Protein AF-B3DY04-F1 (afdb_monomer_lite)

Radius of gyration: 30.01 Å; chains: 1; bounding box: 76×98×90 Å

Secondary structure (DSSP, 8-state):
--GGGHHHHHTGGGTTTSSSSSSSS-----------------------PPPP-PPPHHHHHHHHHHHHHHHHHHT--HHHHHHHHHHHHHHHH--S-HHHHHHTTGGGGSTT--HHHHHHHHHHHHHS--HHHHHHHHTS-HHHHHHTTSTT--HHHHHHHHHHH---SHHHHHHHHHTT-STTSTT--HHHHHHHHHHHHHHHHHTT-EEHHHHHHHHHHHHHHHTT-TT-SEEEE-HHHHTT-SEESEEEEEEE-S-HHHHHHHHTT-TTEEEEEEE-SSEEEEEEGGG-EEEEEEE-GGGHHHHHHHHH--HHHHHHHHHHHHHTTEEEETTEEEEEPPPPPPPPPTTS-TT----PPP-EEE---SSHHHHHHHTT-----GGG-SSSSHHHHHHTT----B--GGG--EEEEE--TTTT-SS-HHHHHHHHHHTT-SEEEE-PBBTT-GGGTPBPHHHHHHHHHHHHHHHTT-SS-EEEEEEEEEB-GGG-BSS-HHHHTTSSEEEEE--S---SSHHHHHHHHHHHHHSTT--EE-STT--BTTTB---S--HHHHHHHHHHHTPEEEEE--TTT-BS-HHHHHHHHHTTPPEEEE--BSSTTGGGGHHHHHHHHHHTT-BGGGBGGGS-HHHHHHHHHHHTTSTTSS--

Foldseek 3Di:
DFQVCLCVQQPVVPPPPDPPDPDPPPPDDDDDDDDDDDDDDDDDDDDDDDDDDADALLNLLVLLQLVLQLCLLVVHDNVSSVLSNQLSLQSVLDPDGLVVCLVVVVQCVRPSQHPVNSVQSSCCRRPVDRVVSVVSPVVAQPQLVLLCQQFLCGSNNSNCCCVVVVDRHLVSLLVCLVVVVQCPDDVHHVVSSVSRNVSSVLCVVCLQKDFLVVCSVVQVLLVVQLVVPPQWPDKDWAAPSQLLDRMDRAIEMETEGPFQLSSQVSSCVRPQFPAWPAGDRFKTWTQGPSRHIYIYGYDHQQLRALLRDVRNADPLLVVVLQVLQVVVCWGGDSRAIWRWDQFDFDPDDVPDDPPDGDGDHIDTDGDGDNHPQSSQVVSQFGDDRSNQRPPPCRRVCRNVVNQDAADAPVLFQEAAQAEAPQWQFSHHPVLLQVLCVVVNHQEYHYAHEADVPVVRNHDDLVSLVVVVVVQVVVQVVDDRHHYFREHAWEQDFQLDTRDDPVSLLVGLAYEYEHQDDFDLDQVRLASSLLSVLVNLSHQAHPLSQNAFVSHGGGGRYDVVSNLLSCLVSVHAYECALASGRSPPALCCLLVSVVSVHAYHQHQNHSYSSSRSSSNSNSSSSVSSSHHLVRYLSSDRPVVNSVVSVVSVPVVPPPPD

pLDDT: mean 84.42, std 19.86, range [23.52, 98.81]

Organism: Methylacidiphilum infernorum (isolate V4) (NCBI:txid481448)

Sequence (656 aa):
MPYRAIKRGFSSFFSHKKKAKINNMAKKKKENQSPTSDASQVEVPKKVLSPAKKVDKQTVVSVLEGIATLLELKGENPFKSRAYRTAARVIDSLAEELDDLVAQGRLKGIKGIGEGIGEKITQLITTGSLPYYEELKKEFPASLLEILEIPGVGPKRAKILYEELGIKDIDSLEKACKEHRIAVLAGFGPKSEENILLGISQFRSFAAYHRYGDLINIVEELLDYLKKNPSIVHVHVAGSFRRGKEIVKDLDFICTSGTPQAVMDYFVRFPQVSRIVNHGETKSTVLLEKGISCDLRVVPDEDYAYALLHFTGSKEHNVALRQRAIAQGKKLSEWGLFRVSRAQERETAEGESEDNPQLVQPFESKIPCRSEKDIYASLGLAYIPPELRENMGEIEAAEKNEIPRLVEWEDIRGVFHCHTTESDGRSSLEEMAKAAMDMGLEYLGIADHSKSSFQANGLSEERVYAQVEKIKNMNARWKNFRLLSGIECDILKEGKLDFPDSLLKELDYVVASLHAGFSSDEDDNTQRLIKAMENPYVTMLGHPTGRLLLVRKPYPVNMDKVIDCAAKTGCWIELNAQPMRLDMDWRLWKTARDKGVKCVINPDAHHFKEIAFFKIGVNIARKGWLRKEDVINCLPLKEVIQALQIKGRKKKGLNS

Structure (mmCIF, N/CA/C/O backbone):
data_AF-B3DY04-F1
#
_entry.id   AF-B3DY04-F1
#
loop_
_atom_site.group_PDB
_atom_site.id
_atom_site.type_symbol
_atom_site.label_atom_id
_atom_site.label_alt_id
_atom_site.label_comp_id
_atom_site.label_asym_id
_atom_site.label_entity_id
_atom_site.label_seq_id
_atom_site.pdbx_PDB_ins_code
_atom_site.Cartn_x
_atom_site.Cartn_y
_atom_site.Cartn_z
_atom_site.occupancy
_atom_site.B_iso_or_equiv
_atom_site.auth_seq_id
_atom_site.auth_comp_id
_atom_site.auth_asym_id
_atom_site.auth_atom_id
_atom_site.pdbx_PDB_model_num
ATOM 1 N N . MET A 1 1 ? -17.891 -0.564 4.288 1.00 34.28 1 MET A N 1
ATOM 2 C CA . MET A 1 1 ? -17.230 -1.870 4.514 1.00 34.28 1 MET A CA 1
ATOM 3 C C . MET A 1 1 ? -16.259 -2.116 3.363 1.00 34.28 1 MET A C 1
ATOM 5 O O . MET A 1 1 ? -16.764 -2.258 2.261 1.00 34.28 1 MET A O 1
ATOM 9 N N . PRO A 1 2 ? -14.932 -2.188 3.577 1.00 28.83 2 PRO A N 1
ATOM 10 C CA . PRO A 1 2 ? -13.983 -2.583 2.523 1.00 28.83 2 PRO A CA 1
ATOM 11 C C . PRO A 1 2 ? -13.473 -4.037 2.656 1.00 28.83 2 PRO A C 1
ATOM 13 O O . PRO A 1 2 ? -13.291 -4.738 1.665 1.00 28.83 2 PRO A O 1
ATOM 16 N N . TYR A 1 3 ? -13.294 -4.539 3.884 1.00 33.44 3 TYR A N 1
ATOM 17 C CA . TYR A 1 3 ? -12.504 -5.753 4.154 1.00 33.44 3 TYR A CA 1
ATOM 18 C C . TYR A 1 3 ? -13.082 -7.083 3.636 1.00 33.44 3 TYR A C 1
ATOM 20 O O . TYR A 1 3 ? -12.337 -8.031 3.425 1.00 33.44 3 TYR A O 1
ATOM 28 N N . ARG A 1 4 ? -14.392 -7.194 3.364 1.00 30.50 4 ARG A N 1
ATOM 29 C CA . ARG A 1 4 ? -14.983 -8.460 2.867 1.00 30.50 4 ARG A CA 1
ATOM 30 C C . ARG A 1 4 ? -14.576 -8.827 1.430 1.00 30.50 4 ARG A C 1
ATOM 32 O O . ARG A 1 4 ? -14.834 -9.955 1.011 1.00 30.50 4 ARG A O 1
ATOM 39 N N . ALA A 1 5 ? -13.983 -7.905 0.668 1.00 32.53 5 ALA A N 1
ATOM 40 C CA . ALA A 1 5 ? -13.735 -8.092 -0.761 1.00 32.53 5 ALA A CA 1
ATOM 41 C C . ALA A 1 5 ? -12.293 -8.482 -1.138 1.00 32.53 5 ALA A C 1
ATOM 43 O O . ALA A 1 5 ? -12.056 -8.979 -2.245 1.00 32.53 5 ALA A O 1
ATOM 44 N N . ILE A 1 6 ? -11.334 -8.338 -0.221 1.00 36.19 6 ILE A N 1
ATOM 45 C CA . ILE A 1 6 ? -9.963 -8.837 -0.410 1.00 36.19 6 ILE A CA 1
ATOM 46 C C . ILE A 1 6 ? -9.989 -10.369 -0.528 1.00 36.19 6 ILE A C 1
ATOM 48 O O . ILE A 1 6 ? -9.419 -10.917 -1.475 1.00 36.19 6 ILE A O 1
ATOM 52 N N . LYS A 1 7 ? -10.814 -11.039 0.289 1.00 34.19 7 LYS A N 1
ATOM 53 C CA . LYS A 1 7 ? -11.091 -12.485 0.232 1.00 34.19 7 LYS A CA 1
ATOM 54 C C . LYS A 1 7 ? -11.502 -13.012 -1.156 1.00 34.19 7 LYS A C 1
ATOM 56 O O . LYS A 1 7 ? -11.155 -14.139 -1.505 1.00 34.19 7 LYS A O 1
ATOM 61 N N . ARG A 1 8 ? -12.179 -12.214 -1.999 1.00 34.81 8 ARG A N 1
ATOM 62 C CA . ARG A 1 8 ? -12.492 -12.621 -3.389 1.00 34.81 8 ARG A CA 1
ATOM 63 C C . ARG A 1 8 ? -11.279 -12.597 -4.326 1.00 34.81 8 ARG A C 1
ATOM 65 O O . ARG A 1 8 ? -11.294 -13.346 -5.293 1.00 34.81 8 ARG A O 1
ATOM 72 N N . GLY A 1 9 ? -10.245 -11.803 -4.038 1.00 33.31 9 GLY A N 1
ATOM 73 C CA . GLY A 1 9 ? -8.976 -11.814 -4.781 1.00 33.31 9 GLY A CA 1
ATOM 74 C C . GLY A 1 9 ? -7.960 -12.823 -4.237 1.00 33.31 9 GLY A C 1
ATOM 75 O O . GLY A 1 9 ? -7.393 -13.582 -5.010 1.00 33.31 9 GLY A O 1
ATOM 76 N N . PHE A 1 10 ? -7.766 -12.873 -2.914 1.00 35.00 10 PHE A N 1
ATOM 77 C CA . PHE A 1 10 ? -6.715 -13.695 -2.296 1.00 35.00 10 PHE A CA 1
ATOM 78 C C . PHE A 1 10 ? -7.142 -15.135 -1.958 1.00 35.00 10 PHE A C 1
ATOM 80 O O . PHE A 1 10 ? -6.316 -16.039 -2.011 1.00 35.00 10 PHE A O 1
ATOM 87 N N . SER A 1 11 ? -8.421 -15.385 -1.645 1.00 32.78 11 SER A N 1
ATOM 88 C CA . SER A 1 11 ? -8.897 -16.697 -1.158 1.00 32.78 11 SER A CA 1
ATOM 89 C C . SER A 1 11 ? -9.781 -17.468 -2.153 1.00 32.78 11 SER A C 1
ATOM 91 O O . SER A 1 11 ? -9.921 -18.686 -2.014 1.00 32.78 11 SER A O 1
ATOM 93 N N . SER A 1 12 ? -10.373 -16.822 -3.166 1.00 34.19 12 SER A N 1
ATOM 94 C CA . SER A 1 12 ? -11.352 -17.493 -4.047 1.00 34.19 12 SER A CA 1
ATOM 95 C C . SER A 1 12 ? -10.750 -18.511 -5.030 1.00 34.19 12 SER A C 1
ATOM 97 O O . SER A 1 12 ? -11.468 -19.416 -5.468 1.00 34.19 12 SER A O 1
ATOM 99 N N . PHE A 1 13 ? -9.441 -18.430 -5.300 1.00 34.78 13 PHE A N 1
ATOM 100 C CA . PHE A 1 13 ? -8.718 -19.333 -6.208 1.00 34.78 13 PHE A CA 1
ATOM 101 C C . PHE A 1 13 ? -8.770 -20.821 -5.791 1.00 34.78 13 PHE A C 1
ATOM 103 O O . PHE A 1 13 ? -8.646 -21.693 -6.644 1.00 34.78 13 PHE A O 1
ATOM 110 N N . PHE A 1 14 ? -9.027 -21.132 -4.513 1.00 32.59 14 PHE A N 1
ATOM 111 C CA . PHE A 1 14 ? -8.857 -22.480 -3.940 1.00 32.59 14 PHE A CA 1
ATOM 112 C C . PHE A 1 14 ? -10.155 -23.279 -3.668 1.00 32.59 14 PHE A C 1
ATOM 114 O O . PHE A 1 14 ? -10.131 -24.239 -2.900 1.00 32.59 14 PHE A O 1
ATOM 121 N N . SER A 1 15 ? -11.316 -22.929 -4.252 1.00 29.42 15 SER A N 1
ATOM 122 C CA . SER A 1 15 ? -12.579 -23.643 -3.919 1.00 29.42 15 SER A CA 1
ATOM 123 C C . SER A 1 15 ? -13.512 -24.039 -5.080 1.00 29.42 15 SER A C 1
ATOM 125 O O . SER A 1 15 ? -14.358 -24.922 -4.921 1.00 29.42 15 SER A O 1
ATOM 127 N N . HIS A 1 16 ? -13.362 -23.478 -6.284 1.00 28.53 16 HIS A N 1
ATOM 128 C CA . HIS A 1 16 ? -14.367 -23.622 -7.354 1.00 28.53 16 HIS A CA 1
ATOM 129 C C . HIS A 1 16 ? -14.160 -24.797 -8.335 1.00 28.53 16 HIS A C 1
ATOM 131 O O . HIS A 1 16 ? -14.371 -24.654 -9.537 1.00 28.53 16 HIS A O 1
ATOM 137 N N . LYS A 1 17 ? -13.822 -26.000 -7.835 1.00 32.09 17 LYS A N 1
ATOM 138 C CA . LYS A 1 17 ? -13.833 -27.241 -8.655 1.00 32.09 17 LYS A CA 1
ATOM 139 C C . LYS A 1 17 ? -14.471 -28.501 -8.043 1.00 32.09 17 LYS A C 1
ATOM 141 O O . LYS A 1 17 ? -14.560 -29.503 -8.746 1.00 32.09 17 LYS A O 1
ATOM 146 N N . LYS A 1 18 ? -14.984 -28.486 -6.799 1.00 31.55 18 LYS A N 1
ATOM 147 C CA . LYS A 1 18 ? -15.524 -29.708 -6.140 1.00 31.55 18 LYS A CA 1
ATOM 148 C C . LYS A 1 18 ? -17.051 -29.818 -5.966 1.00 31.55 18 LYS A C 1
ATOM 150 O O . LYS A 1 18 ? -17.509 -30.856 -5.505 1.00 31.55 18 LYS A O 1
ATOM 155 N N . LYS A 1 19 ? -17.858 -28.823 -6.368 1.00 30.55 19 LYS A N 1
ATOM 156 C CA . LYS A 1 19 ? -19.339 -28.856 -6.220 1.00 30.55 19 LYS A CA 1
ATOM 157 C C . LYS A 1 19 ? -20.156 -29.100 -7.501 1.00 30.55 19 LYS A C 1
ATOM 159 O O . LYS A 1 19 ? -21.378 -29.078 -7.443 1.00 30.55 19 LYS A O 1
ATOM 164 N N . ALA A 1 20 ? -19.514 -29.399 -8.633 1.00 30.28 20 ALA A N 1
ATOM 165 C CA . ALA A 1 20 ? -20.191 -29.612 -9.920 1.00 30.28 20 ALA A CA 1
ATOM 166 C C . ALA A 1 20 ? -19.820 -30.949 -10.597 1.00 30.28 20 ALA A C 1
ATOM 168 O O . ALA A 1 20 ? -19.492 -30.977 -11.780 1.00 30.28 20 ALA A O 1
ATOM 169 N N . LYS A 1 21 ? -19.841 -32.068 -9.850 1.00 30.50 21 LYS A N 1
ATOM 170 C CA . LYS A 1 21 ? -19.765 -33.425 -10.445 1.00 30.50 21 LYS A CA 1
ATOM 171 C C . LYS A 1 21 ? -20.357 -34.580 -9.617 1.00 30.50 21 LYS A C 1
ATOM 173 O O . LYS A 1 21 ? -20.177 -35.734 -9.982 1.00 30.50 21 LYS A O 1
ATOM 178 N N . ILE A 1 22 ? -21.106 -34.288 -8.549 1.00 30.55 22 ILE A N 1
ATOM 179 C CA . ILE A 1 22 ? -21.819 -35.290 -7.733 1.00 30.55 22 ILE A CA 1
ATOM 180 C C . ILE A 1 22 ? -23.306 -34.920 -7.706 1.00 30.55 22 ILE A C 1
ATOM 182 O O . ILE A 1 22 ? -23.797 -34.378 -6.725 1.00 30.55 22 ILE A O 1
ATOM 186 N N . ASN A 1 23 ? -23.996 -35.118 -8.835 1.00 29.00 23 ASN A N 1
ATOM 187 C CA . ASN A 1 23 ? -25.467 -35.086 -8.901 1.00 29.00 23 ASN A CA 1
ATOM 188 C C . ASN A 1 23 ? -26.037 -35.704 -10.196 1.00 29.00 23 ASN A C 1
ATOM 190 O O . ASN A 1 23 ? -27.118 -35.335 -10.642 1.00 29.00 23 ASN A O 1
ATOM 194 N N . ASN A 1 24 ? -25.307 -36.628 -10.838 1.00 29.52 24 ASN A N 1
ATOM 195 C CA . ASN A 1 24 ? -25.780 -37.262 -12.075 1.00 29.52 24 ASN A CA 1
ATOM 196 C C . ASN A 1 24 ? -25.248 -38.697 -12.272 1.00 29.52 24 ASN A C 1
ATOM 198 O O . ASN A 1 24 ? -24.755 -39.048 -13.339 1.00 29.52 24 ASN A O 1
ATOM 202 N N . MET A 1 25 ? -25.311 -39.530 -11.222 1.00 29.41 25 MET A N 1
ATOM 203 C CA . MET A 1 25 ? -24.976 -40.964 -11.312 1.00 29.41 25 MET A CA 1
ATOM 204 C C . MET A 1 25 ? -25.630 -41.816 -10.199 1.00 29.41 25 MET A C 1
ATOM 206 O O . MET A 1 25 ? -24.972 -42.601 -9.529 1.00 29.41 25 MET A O 1
ATOM 210 N N . ALA A 1 26 ? -26.944 -41.656 -9.981 1.00 29.81 26 ALA A N 1
ATOM 211 C CA . ALA A 1 26 ? -27.703 -42.461 -9.007 1.00 29.81 26 ALA A CA 1
ATOM 212 C C . ALA A 1 26 ? -29.190 -42.668 -9.388 1.00 29.81 26 ALA A C 1
ATOM 214 O O . ALA A 1 26 ? -30.086 -42.557 -8.556 1.00 29.81 26 ALA A O 1
ATOM 215 N N . LYS A 1 27 ? -29.477 -42.971 -10.664 1.00 28.83 27 LYS A N 1
ATOM 216 C CA . LYS A 1 27 ? -30.808 -43.423 -11.125 1.00 28.83 27 LYS A CA 1
ATOM 217 C C . LYS A 1 27 ? -30.691 -44.545 -12.165 1.00 28.83 27 LYS A C 1
ATOM 219 O O . LYS A 1 27 ? -30.932 -44.317 -13.345 1.00 28.83 27 LYS A O 1
ATOM 224 N N . LYS A 1 28 ? -30.312 -45.749 -11.714 1.00 28.78 28 LYS A N 1
ATOM 225 C CA . LYS A 1 28 ? -30.655 -47.058 -12.323 1.00 28.78 28 LYS A CA 1
ATOM 226 C C . LYS A 1 28 ? -30.032 -48.219 -11.531 1.00 28.78 28 LYS A C 1
ATOM 228 O O . LYS A 1 28 ? -28.886 -48.577 -11.776 1.00 28.78 28 LYS A O 1
ATOM 233 N N . LYS A 1 29 ? -30.814 -48.802 -10.617 1.00 28.81 29 LYS A N 1
ATOM 234 C CA . LYS A 1 29 ? -31.050 -50.254 -10.445 1.00 28.81 29 LYS A CA 1
ATOM 235 C C . LYS A 1 29 ? -31.904 -50.480 -9.188 1.00 28.81 29 LYS A C 1
ATOM 237 O O . LYS A 1 29 ? -31.535 -50.050 -8.101 1.00 28.81 29 LYS A O 1
ATOM 242 N N . LYS A 1 30 ? -33.063 -51.108 -9.384 1.00 27.09 30 LYS A N 1
ATOM 243 C CA . LYS A 1 30 ? -33.895 -51.754 -8.359 1.00 27.09 30 LYS A CA 1
ATOM 244 C C . LYS A 1 30 ? -33.741 -53.273 -8.525 1.00 27.09 30 LYS A C 1
ATOM 246 O O . LYS A 1 30 ? -33.237 -53.700 -9.561 1.00 27.09 30 LYS A O 1
ATOM 251 N N . GLU A 1 31 ? -34.227 -54.014 -7.525 1.00 27.83 31 GLU A N 1
ATOM 252 C CA . GLU A 1 31 ? -34.215 -55.485 -7.397 1.00 27.83 31 GLU A CA 1
ATOM 253 C C . GLU A 1 31 ? -32.797 -56.090 -7.193 1.00 27.83 31 GLU A C 1
ATOM 255 O O . GLU A 1 31 ? -31.828 -55.639 -7.797 1.00 27.83 31 GLU A O 1
ATOM 260 N N . ASN A 1 32 ? -32.573 -57.065 -6.297 1.00 25.31 32 ASN A N 1
ATOM 261 C CA . ASN A 1 32 ? -33.508 -58.067 -5.756 1.00 25.31 32 ASN A CA 1
ATOM 262 C C . ASN A 1 32 ? -33.248 -58.480 -4.273 1.00 25.31 32 ASN A C 1
ATOM 264 O O . ASN A 1 32 ? -32.364 -57.935 -3.617 1.00 25.31 32 ASN A O 1
ATOM 268 N N . GLN A 1 33 ? -34.038 -59.436 -3.760 1.00 27.56 33 GLN A N 1
ATOM 269 C CA . GLN A 1 33 ? -34.152 -59.909 -2.357 1.00 27.56 33 GLN A CA 1
ATOM 270 C C . GLN A 1 33 ? -33.527 -61.317 -2.103 1.00 27.56 33 GLN A C 1
ATOM 272 O O . GLN A 1 33 ? -33.327 -62.049 -3.065 1.00 27.56 33 GLN A O 1
ATOM 277 N N . SER A 1 34 ? -33.266 -61.817 -0.870 1.00 25.17 34 SER A N 1
ATOM 278 C CA . SER A 1 34 ? -33.193 -61.158 0.464 1.00 25.17 34 SER A CA 1
ATOM 279 C C . SER A 1 34 ? -32.073 -61.680 1.438 1.00 25.17 34 SER A C 1
ATOM 281 O O . SER A 1 34 ? -30.976 -61.153 1.266 1.00 25.17 34 SER A O 1
ATOM 283 N N . PRO A 1 35 ? -32.229 -62.565 2.472 1.00 38.97 35 PRO A N 1
ATOM 284 C CA . PRO A 1 35 ? -31.425 -62.421 3.713 1.00 38.97 35 PRO A CA 1
ATOM 285 C C . PRO A 1 35 ? -30.709 -63.678 4.289 1.00 38.97 35 PRO A C 1
ATOM 287 O O . PRO A 1 35 ? -31.177 -64.789 4.094 1.00 38.97 35 PRO A O 1
ATOM 290 N N . THR A 1 36 ? -29.641 -63.458 5.080 1.00 25.98 36 THR A N 1
ATOM 291 C CA . THR A 1 36 ? -29.039 -64.257 6.203 1.00 25.98 36 THR A CA 1
ATOM 292 C C . THR A 1 36 ? -27.610 -63.720 6.439 1.00 25.98 36 THR A C 1
ATOM 294 O O . THR A 1 36 ? -27.004 -63.260 5.478 1.00 25.98 36 THR A O 1
ATOM 297 N N . SER A 1 37 ? -26.965 -63.750 7.610 1.00 26.02 37 SER A N 1
ATOM 298 C CA . SER A 1 37 ? -27.349 -64.085 8.994 1.00 26.02 37 SER A CA 1
ATOM 299 C C . SER A 1 37 ? -26.330 -63.450 9.967 1.00 26.02 37 SER A C 1
ATOM 301 O O . SER A 1 37 ? -25.302 -62.929 9.543 1.00 26.02 37 SER A O 1
ATOM 303 N N . ASP A 1 38 ? -26.637 -63.511 11.260 1.00 26.17 38 ASP A N 1
ATOM 304 C CA . ASP A 1 38 ? -25.891 -62.961 12.400 1.00 26.17 38 ASP A CA 1
ATOM 305 C C . ASP A 1 38 ? -24.404 -63.385 12.510 1.00 26.17 38 ASP A C 1
ATOM 307 O O . ASP A 1 38 ? -24.061 -64.528 12.201 1.00 26.17 38 ASP A O 1
ATOM 311 N N . ALA A 1 39 ? -23.552 -62.473 13.002 1.00 26.73 39 ALA A N 1
ATOM 312 C CA . ALA A 1 39 ? -22.222 -62.742 13.569 1.00 26.73 39 ALA A CA 1
ATOM 313 C C . ALA A 1 39 ? -21.651 -61.481 14.261 1.00 26.73 39 ALA A C 1
ATOM 315 O O . ALA A 1 39 ? -20.990 -60.642 13.646 1.00 26.73 39 ALA A O 1
ATOM 316 N N . SER A 1 40 ? -21.873 -61.355 15.568 1.00 24.02 40 SER A N 1
ATOM 317 C CA . SER A 1 40 ? -21.301 -60.293 16.402 1.00 24.02 40 SER A CA 1
ATOM 318 C C . SER A 1 40 ? -19.772 -60.385 16.539 1.00 24.02 40 SER A C 1
ATOM 320 O O . SER A 1 40 ? -19.261 -61.396 17.027 1.00 24.02 40 SER A O 1
ATOM 322 N N . GLN A 1 41 ? -19.046 -59.296 16.265 1.00 25.86 41 GLN A N 1
ATOM 323 C CA . GLN A 1 41 ? -17.724 -59.046 16.855 1.00 25.86 41 GLN A CA 1
ATOM 324 C C . GLN A 1 41 ? -17.615 -57.606 17.366 1.00 25.86 41 GLN A C 1
ATOM 326 O O . GLN A 1 41 ? -18.025 -56.653 16.707 1.00 25.86 41 GLN A O 1
ATOM 331 N N . VAL A 1 42 ? -17.072 -57.467 18.575 1.00 26.50 42 VAL A N 1
ATOM 332 C CA . VAL A 1 42 ? -16.913 -56.196 19.287 1.00 26.50 42 VAL A CA 1
ATOM 333 C C . VAL A 1 42 ? -15.589 -55.550 18.869 1.00 26.50 42 VAL A C 1
ATOM 335 O O . VAL A 1 42 ? -14.530 -55.973 19.329 1.00 26.50 42 VAL A O 1
ATOM 338 N N . GLU A 1 43 ? -15.626 -54.513 18.026 1.00 23.52 43 GLU A N 1
ATOM 339 C CA . GLU A 1 43 ? -14.452 -53.656 17.801 1.00 23.52 43 GLU A CA 1
ATOM 340 C C . GLU A 1 43 ? -14.369 -52.543 18.859 1.00 23.52 43 GLU A C 1
ATOM 342 O O . GLU A 1 43 ? -15.287 -51.744 19.050 1.00 23.52 43 GLU A O 1
ATOM 347 N N . VAL A 1 44 ? -13.213 -52.469 19.522 1.00 26.28 44 VAL A N 1
ATOM 348 C CA . VAL A 1 44 ? -12.828 -51.376 20.426 1.00 26.28 44 VAL A CA 1
ATOM 349 C C . VAL A 1 44 ? -12.701 -50.072 19.616 1.00 26.28 44 VAL A C 1
ATOM 351 O O . VAL A 1 44 ? -12.076 -50.090 18.551 1.00 26.28 44 VAL A O 1
ATOM 354 N N . PRO A 1 45 ? -13.237 -48.924 20.081 1.00 25.61 45 PRO A N 1
ATOM 355 C CA . PRO A 1 45 ? -13.240 -47.694 19.293 1.00 25.61 45 PRO A CA 1
ATOM 356 C C . PRO A 1 45 ? -11.817 -47.187 19.020 1.00 25.61 45 PRO A C 1
ATOM 358 O O . PRO A 1 45 ? -11.119 -46.694 19.909 1.00 25.61 45 PRO A O 1
ATOM 361 N N . LYS A 1 46 ? -11.399 -47.268 17.751 1.00 26.91 46 LYS A N 1
ATOM 362 C CA . LYS A 1 46 ? -10.147 -46.678 17.263 1.00 26.91 46 LYS A CA 1
ATOM 363 C C . LYS A 1 46 ? -10.172 -45.167 17.500 1.00 26.91 46 LYS A C 1
ATOM 365 O O . LYS A 1 46 ? -11.010 -44.447 16.961 1.00 26.91 46 LYS A O 1
ATOM 370 N N . LYS A 1 47 ? -9.222 -44.701 18.312 1.00 26.22 47 LYS A N 1
ATOM 371 C CA . LYS A 1 47 ? -8.994 -43.296 18.670 1.00 26.22 47 LYS A CA 1
ATOM 372 C C . LYS A 1 47 ? -8.872 -42.446 17.399 1.00 26.22 47 LYS A C 1
ATOM 374 O O . LYS A 1 47 ? -7.867 -42.535 16.696 1.00 26.22 47 LYS A O 1
ATOM 379 N N . VAL A 1 48 ? -9.891 -41.638 17.103 1.00 26.08 48 VAL A N 1
ATOM 380 C CA . VAL A 1 48 ? -9.901 -40.754 15.928 1.00 26.08 48 VAL A CA 1
ATOM 381 C C . VAL A 1 48 ? -8.842 -39.671 16.123 1.00 26.08 48 VAL A C 1
ATOM 383 O O . VAL A 1 48 ? -9.032 -38.728 16.889 1.00 26.08 48 VAL A O 1
ATOM 386 N N . LEU A 1 49 ? -7.709 -39.823 15.439 1.00 28.19 49 LEU A N 1
ATOM 387 C CA . LEU A 1 49 ? -6.703 -38.775 15.319 1.00 28.19 49 LEU A CA 1
ATOM 388 C C . LEU A 1 49 ? -7.301 -37.606 14.530 1.00 28.19 49 LEU A C 1
ATOM 390 O O . LEU A 1 49 ? -7.832 -37.790 13.434 1.00 28.19 49 LEU A O 1
ATOM 394 N N . SER A 1 50 ? -7.212 -36.399 15.088 1.00 26.39 50 SER A N 1
ATOM 395 C CA . SER A 1 50 ? -7.588 -35.172 14.387 1.00 26.39 50 SER A CA 1
ATOM 396 C C . SER A 1 50 ? -6.729 -34.992 13.128 1.00 26.39 50 SER A C 1
ATOM 398 O O . SER A 1 50 ? -5.524 -35.248 13.194 1.00 26.39 50 SER A O 1
ATOM 400 N N . PRO A 1 51 ? -7.296 -34.529 11.998 1.00 34.84 51 PRO A N 1
ATOM 401 C CA . PRO A 1 51 ? -6.524 -34.318 10.778 1.00 34.84 51 PRO A CA 1
ATOM 402 C C . PRO A 1 51 ? -5.414 -33.289 11.023 1.00 34.84 51 PRO A C 1
ATOM 404 O O . PRO A 1 51 ? -5.658 -32.225 11.596 1.00 34.84 51 PRO A O 1
ATOM 407 N N . ALA A 1 52 ? -4.194 -33.623 10.600 1.00 39.59 52 ALA A N 1
ATOM 408 C CA . ALA A 1 52 ? -3.020 -32.779 10.789 1.00 39.59 52 ALA A CA 1
ATOM 409 C C . ALA A 1 52 ? -3.173 -31.413 10.092 1.00 39.59 52 ALA A C 1
ATOM 411 O O . ALA A 1 52 ? -3.844 -31.285 9.064 1.00 39.59 52 ALA A O 1
ATOM 412 N N . LYS A 1 53 ? -2.527 -30.386 10.660 1.00 49.06 53 LYS A N 1
ATOM 413 C CA . LYS A 1 53 ? -2.495 -29.018 10.121 1.00 49.06 53 LYS A CA 1
ATOM 414 C C . LYS A 1 53 ? -1.883 -29.057 8.714 1.00 49.06 53 LYS A C 1
ATOM 416 O O . LYS A 1 53 ? -0.696 -29.332 8.572 1.00 49.06 53 LYS A O 1
ATOM 421 N N . LYS A 1 54 ? -2.699 -28.808 7.684 1.00 67.75 54 LYS A N 1
ATOM 422 C CA . LYS A 1 54 ? -2.261 -28.826 6.282 1.00 67.75 54 LYS A CA 1
ATOM 423 C C . LYS A 1 54 ? -1.190 -27.751 6.065 1.00 67.75 54 LYS A C 1
ATOM 425 O O . LYS A 1 54 ? -1.466 -26.574 6.287 1.00 67.75 54 LYS A O 1
ATOM 430 N N . VAL A 1 55 ? 0.008 -28.152 5.643 1.00 76.69 55 VAL A N 1
ATOM 431 C CA . VAL A 1 55 ? 1.096 -27.220 5.313 1.00 76.69 55 VAL A CA 1
ATOM 432 C C . VAL A 1 55 ? 0.828 -26.622 3.943 1.00 76.69 55 VAL A C 1
ATOM 434 O O . VAL A 1 55 ? 0.642 -27.353 2.973 1.00 76.69 55 VAL A O 1
ATOM 437 N N . ASP A 1 56 ? 0.793 -25.295 3.853 1.00 79.12 56 ASP A N 1
ATOM 438 C CA . ASP A 1 56 ? 0.629 -24.634 2.566 1.00 79.12 56 ASP A CA 1
ATOM 439 C C . ASP A 1 56 ? 1.940 -24.585 1.766 1.00 79.12 56 ASP A C 1
ATOM 441 O O . ASP A 1 56 ? 3.056 -24.716 2.280 1.00 79.12 56 ASP A O 1
ATOM 445 N N . LYS A 1 57 ? 1.795 -24.379 0.457 1.00 82.00 57 LYS A N 1
ATOM 446 C CA . LYS A 1 57 ? 2.919 -24.266 -0.473 1.00 82.00 57 LYS A CA 1
ATOM 447 C C . LYS A 1 57 ? 3.897 -23.148 -0.080 1.00 82.00 57 LYS A C 1
ATOM 449 O O . LYS A 1 57 ? 5.097 -23.325 -0.268 1.00 82.00 57 LYS A O 1
ATOM 454 N N . GLN A 1 58 ? 3.423 -22.035 0.487 1.00 77.19 58 GLN A N 1
ATOM 455 C CA . GLN A 1 58 ? 4.292 -20.914 0.860 1.00 77.19 58 GLN A CA 1
ATOM 456 C C . GLN A 1 58 ? 5.218 -21.283 2.022 1.00 77.19 58 GLN A C 1
ATOM 458 O O . GLN A 1 58 ? 6.403 -20.964 1.996 1.00 77.19 58 GLN A O 1
ATOM 463 N N . THR A 1 59 ? 4.700 -22.028 2.997 1.00 75.31 59 THR A N 1
ATOM 464 C CA . THR A 1 59 ? 5.459 -22.576 4.122 1.00 75.31 59 THR A CA 1
ATOM 465 C C . THR A 1 59 ? 6.584 -23.481 3.617 1.00 75.31 59 THR A C 1
ATOM 467 O O . THR A 1 59 ? 7.712 -23.377 4.094 1.00 75.31 59 THR A O 1
ATOM 470 N N . VAL A 1 60 ? 6.324 -24.313 2.599 1.00 86.31 60 VAL A N 1
ATOM 471 C CA . VAL A 1 60 ? 7.364 -25.138 1.957 1.00 86.31 60 VAL A CA 1
ATOM 472 C C . VAL A 1 60 ? 8.437 -24.268 1.293 1.00 86.31 60 VAL A C 1
ATOM 474 O O . VAL A 1 60 ? 9.621 -24.516 1.512 1.00 86.31 60 VAL A O 1
ATOM 477 N N . VAL A 1 61 ? 8.054 -23.234 0.531 1.00 78.81 61 VAL A N 1
ATOM 478 C CA . VAL A 1 61 ? 9.004 -22.289 -0.093 1.00 78.81 61 VAL A CA 1
ATOM 479 C C . VAL A 1 61 ? 9.891 -21.638 0.970 1.00 78.81 61 VAL A C 1
ATOM 481 O O . VAL A 1 61 ? 11.112 -21.758 0.895 1.00 78.81 61 VAL A O 1
ATOM 484 N N . SER A 1 62 ? 9.299 -21.041 2.008 1.00 77.06 62 SER A N 1
ATOM 485 C CA . SER A 1 62 ? 10.042 -20.368 3.080 1.00 77.06 62 SER A CA 1
ATOM 486 C C . SER A 1 62 ? 10.947 -21.314 3.879 1.00 77.06 62 SER A C 1
ATOM 488 O O . SER A 1 62 ? 12.040 -20.916 4.276 1.00 77.06 62 SER A O 1
ATOM 490 N N . VAL A 1 63 ? 10.556 -22.579 4.080 1.00 86.44 63 VAL A N 1
ATOM 491 C CA . VAL A 1 63 ? 11.430 -23.594 4.697 1.00 86.44 63 VAL A CA 1
ATOM 492 C C . VAL A 1 63 ? 12.620 -23.932 3.790 1.00 86.44 63 VAL A C 1
ATOM 494 O O . VAL A 1 63 ? 13.745 -24.022 4.275 1.00 86.44 63 VAL A O 1
ATOM 497 N N . LEU A 1 64 ? 12.416 -24.085 2.477 1.00 91.44 64 LEU A N 1
ATOM 498 C CA . LEU A 1 64 ? 13.502 -24.367 1.528 1.00 91.44 64 LEU A CA 1
ATOM 499 C C . LEU A 1 64 ? 14.474 -23.180 1.387 1.00 91.44 64 LEU A C 1
ATOM 501 O O . LEU A 1 64 ? 15.688 -23.387 1.333 1.00 91.44 64 LEU A O 1
ATOM 505 N N . GLU A 1 65 ? 13.970 -21.944 1.380 1.00 85.44 65 GLU A N 1
ATOM 506 C CA . GLU A 1 65 ? 14.804 -20.734 1.418 1.00 85.44 65 GLU A CA 1
ATOM 507 C C . GLU A 1 65 ? 15.574 -20.613 2.738 1.00 85.44 65 GLU A C 1
ATOM 509 O O . GLU A 1 65 ? 16.776 -20.340 2.717 1.00 85.44 65 GLU A O 1
ATOM 514 N N . GLY A 1 66 ? 14.919 -20.899 3.868 1.00 85.25 66 GLY A N 1
ATOM 515 C CA . GLY A 1 66 ? 15.547 -20.971 5.186 1.00 85.25 66 GLY A CA 1
ATOM 516 C C . GLY A 1 66 ? 16.696 -21.980 5.223 1.00 85.25 66 GLY A C 1
ATOM 517 O O . GLY A 1 66 ? 17.804 -21.632 5.626 1.00 85.25 66 GLY A O 1
ATOM 518 N N . ILE A 1 67 ? 16.484 -23.199 4.712 1.00 91.38 67 ILE A N 1
ATOM 519 C CA . ILE A 1 67 ? 17.545 -24.210 4.572 1.00 91.38 67 ILE A CA 1
ATOM 520 C C . ILE A 1 67 ? 18.700 -23.677 3.718 1.00 91.38 67 ILE A C 1
ATOM 522 O O . ILE A 1 67 ? 19.856 -23.809 4.110 1.00 91.38 67 ILE A O 1
ATOM 526 N N . ALA A 1 68 ? 18.424 -23.069 2.561 1.00 88.12 68 ALA A N 1
ATOM 527 C CA . ALA A 1 68 ? 19.485 -22.546 1.702 1.00 88.12 68 ALA A CA 1
ATOM 528 C C . ALA A 1 68 ? 20.327 -21.464 2.397 1.00 88.12 68 ALA A C 1
ATOM 530 O O . ALA A 1 68 ? 21.552 -21.462 2.277 1.00 88.12 68 ALA A O 1
ATOM 531 N N . THR A 1 69 ? 19.670 -20.574 3.136 1.00 86.25 69 THR A N 1
ATOM 532 C CA . THR A 1 69 ? 20.293 -19.515 3.934 1.00 86.25 69 THR A CA 1
ATOM 533 C C . THR A 1 69 ? 21.155 -20.082 5.065 1.00 86.25 69 THR A C 1
ATOM 535 O O . THR A 1 69 ? 22.308 -19.675 5.203 1.00 86.25 69 THR A O 1
ATOM 538 N N . LEU A 1 70 ? 20.662 -21.079 5.807 1.00 88.00 70 LEU A N 1
ATOM 539 C CA . LEU A 1 70 ? 21.428 -21.761 6.857 1.00 88.00 70 LEU A CA 1
ATOM 540 C C . LEU A 1 70 ? 22.615 -22.564 6.297 1.00 88.00 70 LEU A C 1
ATOM 542 O O . LEU A 1 70 ? 23.683 -22.586 6.901 1.00 88.00 70 LEU A O 1
ATOM 546 N N . LEU A 1 71 ? 22.482 -23.180 5.117 1.00 89.06 71 LEU A N 1
ATOM 547 C CA . LEU A 1 71 ? 23.601 -23.848 4.440 1.00 89.06 71 LEU A CA 1
ATOM 548 C C . LEU A 1 71 ? 24.678 -22.848 3.986 1.00 89.06 71 LEU A C 1
ATOM 550 O O . LEU A 1 71 ? 25.867 -23.136 4.107 1.00 89.06 71 LEU A O 1
ATOM 554 N N . GLU A 1 72 ? 24.294 -21.660 3.507 1.00 87.19 72 GLU A N 1
ATOM 555 C CA . GLU A 1 72 ? 25.258 -20.590 3.211 1.00 87.19 72 GLU A CA 1
ATOM 556 C C . GLU A 1 72 ? 25.948 -20.071 4.478 1.00 87.19 72 GLU A C 1
ATOM 558 O O . GLU A 1 72 ? 27.157 -19.844 4.444 1.00 87.19 72 GLU A O 1
ATOM 563 N N . LEU A 1 73 ? 25.218 -19.950 5.593 1.00 87.19 73 LEU A N 1
ATOM 564 C CA . LEU A 1 73 ? 25.769 -19.578 6.901 1.00 87.19 73 LEU A CA 1
ATOM 565 C C . LEU A 1 73 ? 26.738 -20.641 7.448 1.00 87.19 73 LEU A C 1
ATOM 567 O O . LEU A 1 73 ? 27.784 -20.300 7.989 1.00 87.19 73 LEU A O 1
ATOM 571 N N . LYS A 1 74 ? 26.450 -21.931 7.230 1.00 85.31 74 LYS A N 1
ATOM 572 C CA . LYS A 1 74 ? 27.360 -23.051 7.535 1.00 85.31 74 LYS A CA 1
ATOM 573 C C . LYS A 1 74 ? 28.627 -23.028 6.670 1.00 85.31 74 LYS A C 1
ATOM 575 O O . LYS A 1 74 ? 29.664 -23.563 7.057 1.00 85.31 74 LYS A O 1
ATOM 580 N N . GLY A 1 75 ? 28.580 -22.386 5.501 1.00 81.94 75 GLY A N 1
ATOM 581 C CA . GLY A 1 75 ? 29.616 -22.499 4.470 1.00 81.94 75 GLY A CA 1
ATOM 582 C C . GLY A 1 75 ? 29.616 -23.872 3.793 1.00 81.94 75 GLY A C 1
ATOM 583 O O . GLY A 1 75 ? 30.656 -24.341 3.339 1.00 81.94 75 GLY A O 1
ATOM 584 N N . GLU A 1 76 ? 28.453 -24.526 3.748 1.00 86.50 76 GLU A N 1
ATOM 585 C CA . GLU A 1 76 ? 28.246 -25.747 2.976 1.00 86.50 76 GLU A CA 1
ATOM 586 C C . GLU A 1 76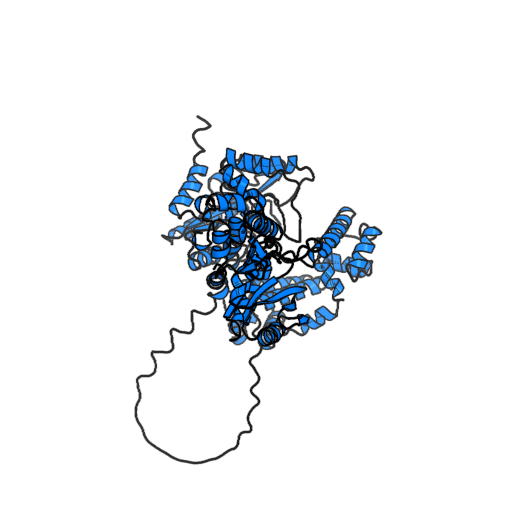 ? 28.409 -25.492 1.472 1.00 86.50 76 GLU A C 1
ATOM 588 O O . GLU A 1 76 ? 28.414 -24.353 0.996 1.00 86.50 76 GLU A O 1
ATOM 593 N N . ASN A 1 77 ? 28.543 -26.574 0.704 1.00 81.75 77 ASN A N 1
ATOM 594 C CA . ASN A 1 77 ? 28.825 -26.484 -0.727 1.00 81.75 77 ASN A CA 1
ATOM 595 C C . ASN A 1 77 ? 27.795 -25.571 -1.451 1.00 81.75 77 ASN A C 1
ATOM 597 O O . ASN A 1 77 ? 26.596 -25.869 -1.395 1.00 81.75 77 ASN A O 1
ATOM 601 N N . PRO A 1 78 ? 28.218 -24.517 -2.189 1.00 82.25 78 PRO A N 1
ATOM 602 C CA . PRO A 1 78 ? 27.310 -23.583 -2.867 1.00 82.25 78 PRO A CA 1
ATOM 603 C C . PRO A 1 78 ? 26.321 -24.227 -3.848 1.00 82.25 78 PRO A C 1
ATOM 605 O O . PRO A 1 78 ? 25.268 -23.653 -4.126 1.00 82.25 78 PRO A O 1
ATOM 608 N N . PHE A 1 79 ? 26.621 -25.419 -4.375 1.00 86.75 79 PHE A N 1
ATOM 609 C CA . PHE A 1 79 ? 25.676 -26.187 -5.185 1.00 86.75 79 PHE A CA 1
ATOM 610 C C . PHE A 1 79 ? 24.490 -26.710 -4.355 1.00 86.75 79 PHE A C 1
ATOM 612 O O . PHE A 1 79 ? 23.373 -26.728 -4.867 1.00 86.75 79 PHE A O 1
ATOM 619 N N . LYS A 1 80 ? 24.683 -27.062 -3.071 1.00 86.50 80 LYS A N 1
ATOM 620 C CA . LYS A 1 80 ? 23.599 -27.491 -2.166 1.00 86.50 80 LYS A CA 1
ATOM 621 C C . LYS A 1 80 ? 22.647 -26.337 -1.851 1.00 86.50 80 LYS A C 1
ATOM 623 O O . LYS A 1 80 ? 21.446 -26.484 -2.060 1.00 86.50 80 LYS A O 1
ATOM 628 N N . SER A 1 81 ? 23.150 -25.185 -1.390 1.00 88.94 81 SER A N 1
ATOM 629 C CA . SER A 1 81 ? 22.282 -24.035 -1.076 1.00 88.94 81 SER A CA 1
ATOM 630 C C . SER A 1 81 ? 21.540 -23.540 -2.320 1.00 88.94 81 SER A C 1
ATOM 632 O O . SER A 1 81 ? 20.334 -23.290 -2.272 1.00 88.94 81 SER A O 1
ATOM 634 N N . ARG A 1 82 ? 22.225 -23.500 -3.473 1.00 87.25 82 ARG A N 1
ATOM 635 C CA . ARG A 1 82 ? 21.609 -23.189 -4.766 1.00 87.25 82 ARG A CA 1
ATOM 636 C C . ARG A 1 82 ? 20.534 -24.203 -5.150 1.00 87.25 82 ARG A C 1
ATOM 638 O O . ARG A 1 82 ? 19.489 -23.774 -5.617 1.00 87.25 82 ARG A O 1
ATOM 645 N N . ALA A 1 83 ? 20.733 -25.502 -4.917 1.00 89.94 83 ALA A N 1
ATOM 646 C CA . ALA A 1 83 ? 19.706 -26.515 -5.168 1.00 89.94 83 ALA A CA 1
ATOM 647 C C . ALA A 1 83 ? 18.449 -26.296 -4.308 1.00 89.94 83 ALA A C 1
ATOM 649 O O . ALA A 1 83 ? 17.346 -26.382 -4.838 1.00 89.94 83 ALA A O 1
ATOM 650 N N . TYR A 1 84 ? 18.591 -25.929 -3.028 1.00 91.19 84 TYR A N 1
ATOM 651 C CA . TYR A 1 84 ? 17.440 -25.576 -2.186 1.00 91.19 84 TYR A CA 1
ATOM 652 C C . TYR A 1 84 ? 16.740 -24.284 -2.644 1.00 91.19 84 TYR A C 1
ATOM 654 O O . TYR A 1 84 ? 15.515 -24.288 -2.734 1.00 91.19 84 TYR A O 1
ATOM 662 N N . ARG A 1 85 ? 17.465 -23.220 -3.039 1.00 87.56 85 ARG A N 1
ATOM 663 C CA . ARG A 1 85 ? 16.831 -22.022 -3.644 1.00 87.56 85 ARG A CA 1
ATOM 664 C C . ARG A 1 85 ? 16.156 -22.326 -4.983 1.00 87.56 85 ARG A C 1
ATOM 666 O O . ARG A 1 85 ? 15.090 -21.790 -5.263 1.00 87.56 85 ARG A O 1
ATOM 673 N N . THR A 1 86 ? 16.744 -23.188 -5.812 1.00 86.38 86 THR A N 1
ATOM 674 C CA . THR A 1 86 ? 16.126 -23.636 -7.067 1.00 86.38 86 THR A CA 1
ATOM 675 C C . THR A 1 86 ? 14.852 -24.425 -6.786 1.00 86.38 86 THR A C 1
ATOM 677 O O . THR A 1 86 ? 13.826 -24.121 -7.383 1.00 86.38 86 THR A O 1
ATOM 680 N N . ALA A 1 87 ? 14.876 -25.367 -5.841 1.00 89.12 87 ALA A N 1
ATOM 681 C CA . ALA A 1 87 ? 13.687 -26.105 -5.432 1.00 89.12 87 ALA A CA 1
ATOM 682 C C . ALA A 1 87 ? 12.611 -25.183 -4.837 1.00 89.12 87 ALA A C 1
ATOM 684 O O . ALA A 1 87 ? 11.446 -25.345 -5.176 1.00 89.12 87 ALA A O 1
ATOM 685 N N . ALA A 1 88 ? 12.984 -24.184 -4.028 1.00 83.56 88 ALA A N 1
ATOM 686 C CA . ALA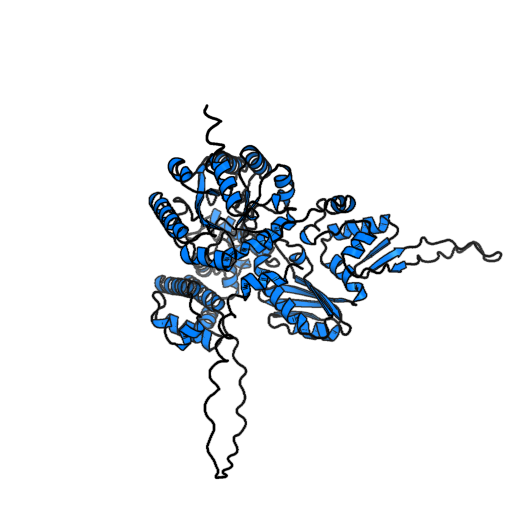 A 1 88 ? 12.055 -23.181 -3.507 1.00 83.56 88 ALA A CA 1
ATOM 687 C C . ALA A 1 88 ? 11.342 -22.427 -4.641 1.00 83.56 88 ALA A C 1
ATOM 689 O O . ALA A 1 88 ? 10.117 -22.409 -4.678 1.00 83.56 88 ALA A O 1
ATOM 690 N N . ARG A 1 89 ? 12.093 -21.900 -5.621 1.00 76.56 89 ARG A N 1
ATOM 691 C CA . ARG A 1 89 ? 11.534 -21.217 -6.805 1.00 76.56 89 ARG A CA 1
ATOM 692 C C . ARG A 1 89 ? 10.655 -22.126 -7.657 1.00 76.56 89 ARG A C 1
ATOM 694 O O . ARG A 1 89 ? 9.601 -21.696 -8.104 1.00 76.56 89 ARG A O 1
ATOM 701 N N . VAL A 1 90 ? 11.084 -23.370 -7.884 1.00 84.00 90 VAL A N 1
ATOM 702 C CA . VAL A 1 90 ? 10.303 -24.363 -8.637 1.00 84.00 90 VAL A CA 1
ATOM 703 C C . VAL A 1 90 ? 8.993 -24.648 -7.913 1.00 84.00 90 VAL A C 1
ATOM 705 O O . VAL A 1 90 ? 7.944 -24.602 -8.538 1.00 84.00 90 VAL A O 1
ATOM 708 N N . ILE A 1 91 ? 9.029 -24.880 -6.597 1.00 83.94 91 ILE A N 1
ATOM 709 C CA . ILE A 1 91 ? 7.827 -25.079 -5.782 1.00 83.94 91 ILE A CA 1
ATOM 710 C C . ILE A 1 91 ? 6.925 -23.841 -5.839 1.00 83.94 91 ILE A C 1
ATOM 712 O O . ILE A 1 91 ? 5.721 -24.001 -6.040 1.00 83.94 91 ILE A O 1
ATOM 716 N N . ASP A 1 92 ? 7.482 -22.629 -5.733 1.00 78.81 92 ASP A N 1
ATOM 717 C CA . ASP A 1 92 ? 6.753 -21.353 -5.803 1.00 78.81 92 ASP A CA 1
ATOM 718 C C . ASP A 1 92 ? 6.038 -21.150 -7.153 1.00 78.81 92 ASP A C 1
ATOM 720 O O . ASP A 1 92 ? 4.886 -20.714 -7.178 1.00 78.81 92 ASP A O 1
ATOM 724 N N . SER A 1 93 ? 6.626 -21.602 -8.267 1.00 72.81 93 SER A N 1
ATOM 725 C CA . SER A 1 93 ? 6.017 -21.504 -9.604 1.00 72.81 93 SER A CA 1
ATOM 726 C C . SER A 1 93 ? 5.073 -22.654 -9.995 1.00 72.81 93 SER A C 1
ATOM 728 O O . SER A 1 93 ? 4.380 -22.546 -11.003 1.00 72.81 93 SER A O 1
ATOM 730 N N . LEU A 1 94 ? 4.956 -23.741 -9.213 1.00 78.00 94 LEU A N 1
ATOM 731 C CA . LEU A 1 94 ? 4.020 -24.838 -9.541 1.00 78.00 94 LEU A CA 1
ATOM 732 C C . LEU A 1 94 ? 2.548 -24.387 -9.643 1.00 78.00 94 LEU A C 1
ATOM 734 O O . LEU A 1 94 ? 1.979 -23.868 -8.679 1.00 78.00 94 LEU A O 1
ATOM 738 N N . ALA A 1 95 ? 1.914 -24.681 -10.779 1.00 68.75 95 ALA A N 1
ATOM 739 C CA . ALA A 1 95 ? 0.482 -24.465 -11.006 1.00 68.75 95 ALA A CA 1
ATOM 740 C C . ALA A 1 95 ? -0.416 -25.619 -10.503 1.00 68.75 95 ALA A C 1
ATOM 742 O O . ALA A 1 95 ? -1.619 -25.425 -10.331 1.00 68.75 95 ALA A O 1
ATOM 743 N N . GLU A 1 96 ? 0.142 -26.816 -10.286 1.00 75.94 96 GLU A N 1
ATOM 744 C CA . GLU A 1 96 ? -0.557 -27.945 -9.652 1.00 75.94 96 GLU A CA 1
ATOM 745 C C . GLU A 1 96 ? -0.507 -27.831 -8.117 1.00 75.94 96 GLU A C 1
ATOM 747 O O . GLU A 1 96 ? 0.473 -27.335 -7.554 1.00 75.94 96 GLU A O 1
ATOM 752 N N . GLU A 1 97 ? -1.548 -28.324 -7.435 1.00 78.62 97 GLU A N 1
ATOM 753 C CA . GLU A 1 97 ? -1.575 -28.387 -5.970 1.00 78.62 97 GLU A CA 1
ATOM 754 C C . GLU A 1 97 ? -0.444 -29.277 -5.452 1.00 78.62 97 GLU A C 1
ATOM 756 O O . GLU A 1 97 ? -0.246 -30.411 -5.901 1.00 78.62 97 GLU A O 1
ATOM 761 N N . LEU A 1 98 ? 0.298 -28.767 -4.472 1.00 83.38 98 LEU A N 1
ATOM 762 C CA . LEU A 1 98 ? 1.515 -29.423 -4.016 1.00 83.38 98 LEU A CA 1
ATOM 763 C C . LEU A 1 98 ? 1.227 -30.761 -3.311 1.00 83.38 98 LEU A C 1
ATOM 765 O O . LEU A 1 98 ? 1.993 -31.709 -3.470 1.00 83.38 98 LEU A O 1
ATOM 769 N N . ASP A 1 99 ? 0.094 -30.876 -2.611 1.00 81.94 99 ASP A N 1
ATOM 770 C CA . ASP A 1 99 ? -0.356 -32.131 -1.996 1.00 81.94 99 ASP A CA 1
ATOM 771 C C . ASP A 1 99 ? -0.678 -33.211 -3.034 1.00 81.94 99 ASP A C 1
ATOM 773 O O . ASP A 1 99 ? -0.372 -34.382 -2.817 1.00 81.94 99 ASP A O 1
ATOM 777 N N . ASP A 1 100 ? -1.270 -32.829 -4.172 1.00 81.75 100 ASP A N 1
ATOM 778 C CA . ASP A 1 100 ? -1.626 -33.767 -5.239 1.00 81.75 100 ASP A CA 1
ATOM 779 C C . ASP A 1 100 ? -0.351 -34.329 -5.895 1.00 81.75 100 ASP A C 1
ATOM 781 O O . ASP A 1 100 ? -0.270 -35.526 -6.177 1.00 81.75 100 ASP A O 1
ATOM 785 N N . LEU A 1 101 ? 0.685 -33.496 -6.064 1.00 83.50 101 LEU A N 1
ATOM 786 C CA . LEU A 1 101 ? 2.004 -33.918 -6.549 1.00 83.50 101 LEU A CA 1
ATOM 787 C C . LEU A 1 101 ? 2.749 -34.825 -5.557 1.00 83.50 101 LEU A C 1
ATOM 789 O O . LEU A 1 101 ? 3.428 -35.760 -5.992 1.00 83.50 101 LEU A O 1
ATOM 793 N N . VAL A 1 102 ? 2.613 -34.579 -4.248 1.00 85.50 102 VAL A N 1
ATOM 794 C CA . VAL A 1 102 ? 3.125 -35.467 -3.187 1.00 85.50 102 VAL A CA 1
ATOM 795 C C . VAL A 1 102 ? 2.402 -36.812 -3.216 1.00 85.50 102 VAL A C 1
ATOM 797 O O . VAL A 1 102 ? 3.054 -37.851 -3.291 1.00 85.50 102 VAL A O 1
ATOM 800 N N . ALA A 1 103 ? 1.066 -36.805 -3.208 1.00 82.00 103 ALA A N 1
ATOM 801 C CA . ALA A 1 103 ? 0.243 -38.014 -3.181 1.00 82.00 103 ALA A CA 1
ATOM 802 C C . ALA A 1 103 ? 0.450 -38.906 -4.419 1.00 82.00 103 ALA A C 1
ATOM 804 O O . ALA A 1 103 ? 0.323 -40.124 -4.333 1.00 82.00 103 ALA A O 1
ATOM 805 N N . GLN A 1 104 ? 0.801 -38.307 -5.561 1.00 81.12 104 GLN A N 1
ATOM 806 C CA . GLN A 1 104 ? 1.137 -39.011 -6.803 1.00 81.12 104 GLN A CA 1
ATOM 807 C C . GLN A 1 104 ? 2.630 -39.386 -6.916 1.00 81.12 104 GLN A C 1
ATOM 809 O O . GLN A 1 104 ? 3.034 -39.950 -7.930 1.00 81.12 104 GLN A O 1
ATOM 814 N N . GLY A 1 105 ? 3.476 -39.038 -5.937 1.00 80.44 105 GLY A N 1
ATOM 815 C CA . GLY A 1 105 ? 4.926 -39.288 -5.966 1.00 80.44 105 GLY A CA 1
ATOM 816 C C . GLY A 1 105 ? 5.700 -38.512 -7.045 1.00 80.44 105 GLY A C 1
ATOM 817 O O . GLY A 1 105 ? 6.878 -38.779 -7.283 1.00 80.44 105 GLY A O 1
ATOM 818 N N . ARG A 1 106 ? 5.064 -37.537 -7.709 1.00 82.44 106 ARG A N 1
ATOM 819 C CA . ARG A 1 106 ? 5.578 -36.874 -8.923 1.00 82.44 106 ARG A CA 1
ATOM 820 C C . ARG A 1 106 ? 6.672 -35.836 -8.660 1.00 82.44 106 ARG A C 1
ATOM 822 O O . ARG A 1 106 ? 7.372 -35.461 -9.597 1.00 82.44 106 ARG A O 1
ATOM 829 N N . LEU A 1 107 ? 6.875 -35.415 -7.406 1.00 79.62 107 LEU A N 1
ATOM 830 C CA . LEU A 1 107 ? 7.906 -34.436 -7.022 1.00 79.62 107 LEU A CA 1
ATOM 831 C C . LEU A 1 107 ? 9.323 -34.803 -7.491 1.00 79.62 107 LEU A C 1
ATOM 833 O O . LEU A 1 107 ? 10.058 -33.918 -7.921 1.00 79.62 107 LEU A O 1
ATOM 837 N N . LYS A 1 108 ? 9.699 -36.092 -7.448 1.00 71.88 108 LYS A N 1
ATOM 838 C CA . LYS A 1 108 ? 11.039 -36.559 -7.856 1.00 71.88 108 LYS A CA 1
ATOM 839 C C . LYS A 1 108 ? 11.326 -36.370 -9.357 1.00 71.88 108 LYS A C 1
ATOM 841 O O . LYS A 1 108 ? 12.484 -36.390 -9.754 1.00 71.88 108 LYS A O 1
ATOM 846 N N . GLY A 1 109 ? 10.295 -36.182 -10.189 1.00 68.12 109 GLY A N 1
ATOM 847 C CA . GLY A 1 109 ? 10.429 -35.963 -11.635 1.00 68.12 109 GLY A CA 1
ATOM 848 C C . GLY A 1 109 ? 10.520 -34.493 -12.061 1.00 68.12 109 GLY A C 1
ATOM 849 O O . GLY A 1 109 ? 10.658 -34.213 -13.251 1.00 68.12 109 GLY A O 1
ATOM 850 N N . ILE A 1 110 ? 10.414 -33.537 -11.131 1.00 83.12 110 ILE A N 1
ATOM 851 C CA . ILE A 1 110 ? 10.352 -32.109 -11.465 1.00 83.12 110 ILE A CA 1
ATOM 852 C C . ILE A 1 110 ? 11.770 -31.542 -11.601 1.00 83.12 110 ILE A C 1
ATOM 854 O O . ILE A 1 110 ? 12.549 -31.523 -10.648 1.00 83.12 110 ILE A O 1
ATOM 858 N N . LYS A 1 111 ? 12.107 -31.029 -12.791 1.00 81.06 111 LYS A N 1
ATOM 859 C CA . LYS A 1 111 ? 13.417 -30.420 -13.074 1.00 81.06 111 LYS A CA 1
ATOM 860 C C . LYS A 1 111 ? 13.718 -29.294 -12.074 1.00 81.06 111 LYS A C 1
ATOM 862 O O . LYS A 1 111 ? 13.021 -28.287 -12.040 1.00 81.06 111 LYS A O 1
ATOM 867 N N . GLY A 1 112 ? 14.790 -29.461 -11.299 1.00 81.31 112 GLY A N 1
ATOM 868 C CA . GLY A 1 112 ? 15.195 -28.536 -10.232 1.00 81.31 112 GLY A CA 1
ATOM 869 C C . GLY A 1 112 ? 14.888 -29.024 -8.810 1.00 81.31 112 GLY A C 1
ATOM 870 O O . GLY A 1 112 ? 15.404 -28.439 -7.862 1.00 81.31 112 GLY A O 1
ATOM 871 N N . ILE A 1 113 ? 14.139 -30.122 -8.654 1.00 87.88 113 ILE A N 1
ATOM 872 C CA . ILE A 1 113 ? 13.944 -30.829 -7.383 1.00 87.88 113 ILE A CA 1
ATOM 873 C C . ILE A 1 113 ? 14.683 -32.169 -7.462 1.00 87.88 113 ILE A C 1
ATOM 875 O O . ILE A 1 113 ? 14.233 -33.109 -8.108 1.00 87.88 113 ILE A O 1
ATOM 879 N N . GLY A 1 114 ? 15.844 -32.257 -6.809 1.00 85.94 114 GLY A N 1
ATOM 880 C CA . GLY A 1 114 ? 16.556 -33.528 -6.651 1.00 85.94 114 GLY A CA 1
ATOM 881 C C . GLY A 1 114 ? 15.853 -34.455 -5.653 1.00 85.94 114 GLY A C 1
ATOM 882 O O . GLY A 1 114 ? 15.139 -33.985 -4.766 1.00 85.94 114 GLY A O 1
ATOM 883 N N . GLU A 1 115 ? 16.102 -35.761 -5.755 1.00 85.38 115 GLU A N 1
ATOM 884 C CA . GLU A 1 115 ? 15.467 -36.811 -4.941 1.00 85.38 115 GLU A CA 1
ATOM 885 C C . GLU A 1 115 ? 15.428 -36.486 -3.437 1.00 85.38 115 GLU A C 1
ATOM 887 O O . GLU A 1 115 ? 14.348 -36.350 -2.859 1.00 85.38 115 GLU A O 1
ATOM 892 N N . GLY A 1 116 ? 16.592 -36.233 -2.830 1.00 88.56 116 GLY A N 1
ATOM 893 C CA . GLY A 1 116 ? 16.701 -35.912 -1.403 1.00 88.56 116 GLY A CA 1
ATOM 894 C C . GLY A 1 116 ? 16.132 -34.545 -0.987 1.00 88.56 116 GLY A C 1
ATOM 895 O O . GLY A 1 116 ? 16.102 -34.248 0.208 1.00 88.56 116 GLY A O 1
ATOM 896 N N . ILE A 1 117 ? 15.698 -33.696 -1.929 1.00 91.31 117 ILE A N 1
ATOM 897 C CA . ILE A 1 117 ? 14.898 -32.489 -1.648 1.00 91.31 117 ILE A CA 1
ATOM 898 C C . ILE A 1 117 ? 13.403 -32.822 -1.768 1.00 91.31 117 ILE A C 1
ATOM 900 O O . ILE A 1 117 ? 12.631 -32.452 -0.886 1.00 91.31 117 ILE A O 1
ATOM 904 N N . GLY A 1 118 ? 13.000 -33.581 -2.794 1.00 90.38 118 GLY A N 1
ATOM 905 C CA . GLY A 1 118 ? 11.622 -34.057 -2.969 1.00 90.38 118 GLY A CA 1
ATOM 906 C C . GLY A 1 118 ? 11.113 -34.883 -1.781 1.00 90.38 118 GLY A C 1
ATOM 907 O O . GLY A 1 118 ? 9.959 -34.738 -1.377 1.00 90.38 118 GLY A O 1
ATOM 908 N N . GLU A 1 119 ? 11.985 -35.672 -1.153 1.00 90.62 119 GLU A N 1
ATOM 909 C CA . GLU A 1 119 ? 11.687 -36.404 0.087 1.00 90.62 119 GLU A CA 1
ATOM 910 C C . GLU A 1 119 ? 11.462 -35.477 1.288 1.00 90.62 119 GLU A C 1
ATOM 912 O O . GLU A 1 119 ? 10.516 -35.678 2.045 1.00 90.62 119 GLU A O 1
ATOM 917 N N . LYS A 1 120 ? 12.259 -34.410 1.434 1.00 93.44 120 LYS A N 1
ATOM 918 C CA . LYS A 1 120 ? 12.075 -33.415 2.508 1.00 93.44 120 LYS A CA 1
ATOM 919 C C . LYS A 1 120 ? 10.790 -32.611 2.336 1.00 93.44 120 LYS A C 1
ATOM 921 O O . LYS A 1 120 ? 10.101 -32.348 3.316 1.00 93.44 120 LYS A O 1
ATOM 926 N N . ILE A 1 121 ? 10.445 -32.261 1.097 1.00 91.12 121 ILE A N 1
ATOM 927 C CA . ILE A 1 121 ? 9.172 -31.611 0.755 1.00 91.12 121 ILE A CA 1
ATOM 928 C C . ILE A 1 121 ? 7.999 -32.542 1.092 1.00 91.12 121 ILE A C 1
ATOM 930 O O . ILE A 1 121 ? 7.059 -32.131 1.768 1.00 91.12 121 ILE A O 1
ATOM 934 N N . THR A 1 122 ? 8.094 -33.814 0.696 1.00 90.00 122 THR A N 1
ATOM 935 C CA . THR A 1 122 ? 7.107 -34.856 1.023 1.00 90.00 122 THR A CA 1
ATOM 936 C C . THR A 1 122 ? 6.931 -35.008 2.536 1.00 90.00 122 THR A C 1
ATOM 938 O O . THR A 1 122 ? 5.801 -34.998 3.022 1.00 90.00 122 THR A O 1
ATOM 941 N N . GLN A 1 123 ? 8.027 -35.081 3.300 1.00 89.75 123 GLN A N 1
ATOM 942 C CA . GLN A 1 123 ? 7.992 -35.169 4.763 1.00 89.75 123 GLN A CA 1
ATOM 943 C C . GLN A 1 123 ? 7.320 -33.943 5.394 1.00 89.75 123 GLN A C 1
ATOM 945 O O . GLN A 1 123 ? 6.422 -34.099 6.222 1.00 89.75 123 GLN A O 1
ATOM 950 N N . LEU A 1 124 ? 7.711 -32.734 4.981 1.00 90.00 124 LEU A N 1
ATOM 951 C CA . LEU A 1 124 ? 7.154 -31.485 5.500 1.00 90.00 124 LEU A CA 1
ATOM 952 C C . LEU A 1 124 ? 5.630 -31.413 5.314 1.00 90.00 124 LEU A C 1
ATOM 954 O O . LEU A 1 124 ? 4.914 -31.081 6.255 1.00 90.00 124 LEU A O 1
ATOM 958 N N . ILE A 1 125 ? 5.131 -31.782 4.133 1.00 87.75 125 ILE A N 1
ATOM 959 C CA . ILE A 1 125 ? 3.698 -31.725 3.800 1.00 87.75 125 ILE A CA 1
ATOM 960 C C . ILE A 1 125 ? 2.899 -32.812 4.522 1.00 87.75 125 ILE A C 1
ATOM 962 O O . ILE A 1 125 ? 1.807 -32.547 5.0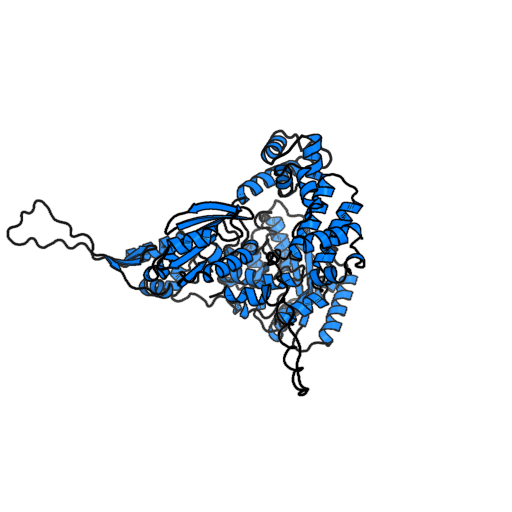17 1.00 87.75 125 ILE A O 1
ATOM 966 N N . THR A 1 126 ? 3.439 -34.030 4.611 1.00 85.50 126 THR A N 1
ATOM 967 C CA . THR A 1 126 ? 2.735 -35.170 5.224 1.00 85.50 126 THR A CA 1
ATOM 968 C C . THR A 1 126 ? 2.729 -35.141 6.751 1.00 85.50 126 THR A C 1
ATOM 970 O O . THR A 1 126 ? 1.767 -35.607 7.357 1.00 85.50 126 THR A O 1
ATOM 973 N N . THR A 1 127 ? 3.776 -34.602 7.383 1.00 85.12 127 THR A N 1
ATOM 974 C CA . THR A 1 127 ? 3.923 -34.610 8.852 1.00 85.12 127 THR A CA 1
ATOM 975 C C . THR A 1 127 ? 3.653 -33.261 9.515 1.00 85.12 127 THR A C 1
ATOM 977 O O . THR A 1 127 ? 3.507 -33.204 10.734 1.00 85.12 127 THR A O 1
ATOM 980 N N . GLY A 1 128 ? 3.623 -32.165 8.752 1.00 82.31 128 GLY A N 1
ATOM 981 C CA . GLY A 1 128 ? 3.553 -30.812 9.304 1.00 82.31 128 GLY A CA 1
ATOM 982 C C . GLY A 1 128 ? 4.897 -30.224 9.749 1.00 82.31 128 GLY A C 1
ATOM 983 O O . GLY A 1 128 ? 4.929 -29.076 10.186 1.00 82.31 128 GLY A O 1
ATOM 984 N N . SER A 1 129 ? 6.002 -30.976 9.667 1.00 83.31 129 SER A N 1
ATOM 985 C CA . SER A 1 129 ? 7.314 -30.545 10.167 1.00 83.31 129 SER A CA 1
ATOM 986 C C . SER A 1 129 ? 8.473 -31.141 9.361 1.00 83.31 129 SER A C 1
ATOM 988 O O . SER A 1 129 ? 8.342 -32.192 8.739 1.00 83.31 129 SER A O 1
ATOM 990 N N . LEU A 1 130 ? 9.631 -30.479 9.367 1.00 92.06 130 LEU A N 1
ATOM 991 C CA . LEU A 1 130 ? 10.838 -30.987 8.713 1.00 92.06 130 LEU A CA 1
ATOM 992 C C . LEU A 1 130 ? 11.984 -31.048 9.729 1.00 92.06 130 LEU A C 1
ATOM 994 O O . LEU A 1 130 ? 12.666 -30.040 9.918 1.00 92.06 130 LEU A O 1
ATOM 998 N N . PRO A 1 131 ? 12.243 -32.214 10.355 1.00 89.62 131 PRO A N 1
ATOM 999 C CA . PRO A 1 131 ? 13.301 -32.363 11.355 1.00 89.62 131 PRO A CA 1
ATOM 1000 C C . PRO A 1 131 ? 14.667 -31.871 10.866 1.00 89.62 131 PRO A C 1
ATOM 1002 O O . PRO A 1 131 ? 15.376 -31.209 11.608 1.00 89.62 131 PRO A O 1
ATOM 1005 N N . TYR A 1 132 ? 14.999 -32.084 9.588 1.00 89.56 132 TYR A N 1
ATOM 1006 C CA . TYR A 1 132 ? 16.236 -31.569 8.988 1.00 89.56 132 TYR A CA 1
ATOM 1007 C C . TYR A 1 132 ? 16.382 -30.038 9.084 1.00 89.56 132 TYR A C 1
ATOM 1009 O O . TYR A 1 132 ? 17.488 -29.545 9.273 1.00 89.56 132 TYR A O 1
ATOM 1017 N N . TYR A 1 133 ? 15.286 -29.283 8.958 1.00 89.81 133 TYR A N 1
ATOM 1018 C CA . TYR A 1 133 ? 15.311 -27.825 9.088 1.00 89.81 133 TYR A CA 1
ATOM 1019 C C . TYR A 1 133 ? 15.438 -27.396 10.552 1.00 89.81 133 TYR A C 1
ATOM 1021 O O . TYR A 1 133 ? 16.207 -26.489 10.855 1.00 89.81 133 TYR A O 1
ATOM 1029 N N . GLU A 1 134 ? 14.738 -28.075 11.464 1.00 86.12 134 GLU A N 1
ATOM 1030 C CA . GLU A 1 134 ? 14.809 -27.769 12.896 1.00 86.12 134 GLU A CA 1
ATOM 1031 C C . GLU A 1 134 ? 16.166 -28.143 13.514 1.00 86.12 134 GLU A C 1
ATOM 1033 O O . GLU A 1 134 ? 16.688 -27.377 14.320 1.00 86.12 134 GLU A O 1
ATOM 1038 N N . GLU A 1 135 ? 16.797 -29.247 13.100 1.00 86.31 135 GLU A N 1
ATOM 1039 C CA . GLU A 1 135 ? 18.180 -29.554 13.496 1.00 86.31 135 GLU A CA 1
ATOM 1040 C C . GLU A 1 135 ? 19.175 -28.544 12.908 1.00 86.31 135 GLU A C 1
ATOM 1042 O O . GLU A 1 135 ? 20.030 -28.041 13.632 1.00 86.31 135 GLU A O 1
ATOM 1047 N N . LEU A 1 136 ? 19.028 -28.160 11.633 1.00 86.12 136 LEU A N 1
ATOM 1048 C CA . LEU A 1 136 ? 19.912 -27.172 11.005 1.00 86.12 136 LEU A CA 1
ATOM 1049 C C . LEU A 1 136 ? 19.793 -25.775 11.648 1.00 86.12 136 LEU A C 1
ATOM 1051 O O . LEU A 1 136 ? 20.776 -25.040 11.680 1.00 86.12 136 LEU A O 1
ATOM 1055 N N . LYS A 1 137 ? 18.624 -25.408 12.196 1.00 81.31 137 LYS A N 1
ATOM 1056 C CA . LYS A 1 137 ? 18.478 -24.203 13.033 1.00 81.31 137 LYS A CA 1
ATOM 1057 C C . LYS A 1 137 ? 19.257 -24.316 14.343 1.00 81.31 137 LYS A C 1
ATOM 1059 O O . LYS A 1 137 ? 19.906 -23.351 14.720 1.00 81.31 137 LYS A O 1
ATOM 1064 N N . LYS A 1 138 ? 19.202 -25.467 15.030 1.00 83.81 138 LYS A N 1
ATOM 1065 C CA . LYS A 1 138 ? 19.882 -25.686 16.326 1.00 83.81 138 LYS A CA 1
ATOM 1066 C C . LYS A 1 138 ? 21.407 -25.604 16.238 1.00 83.81 138 LYS A C 1
ATOM 1068 O O . LYS A 1 138 ? 22.046 -25.374 17.259 1.00 83.81 138 LYS A O 1
ATOM 1073 N N . GLU A 1 139 ? 21.987 -25.778 15.049 1.00 84.00 139 GLU A N 1
ATOM 1074 C CA . GLU A 1 139 ? 23.423 -25.564 14.825 1.00 84.00 139 GLU A CA 1
ATOM 1075 C C . GLU A 1 139 ? 23.862 -24.103 15.050 1.00 84.00 139 GLU A C 1
ATOM 1077 O O . GLU A 1 139 ? 25.044 -23.854 15.284 1.00 84.00 139 GLU A O 1
ATOM 1082 N N . PHE A 1 140 ? 22.931 -23.141 15.011 1.00 82.12 140 PHE A N 1
ATOM 1083 C CA . PHE A 1 140 ? 23.210 -21.712 15.158 1.00 82.12 140 PHE A CA 1
ATOM 1084 C C . PHE A 1 140 ? 22.427 -21.096 16.330 1.00 82.12 140 PHE A C 1
ATOM 1086 O O . PHE A 1 140 ? 21.272 -21.458 16.566 1.00 82.12 140 PHE A O 1
ATOM 1093 N N . PRO A 1 141 ? 22.996 -20.118 17.061 1.00 78.12 141 PRO A N 1
ATOM 1094 C CA . PRO A 1 141 ? 22.227 -19.325 18.016 1.00 78.12 141 PRO A CA 1
ATOM 1095 C C . PRO A 1 141 ? 21.062 -18.612 17.318 1.00 78.12 141 PRO A C 1
ATOM 1097 O O . PRO A 1 141 ? 21.254 -18.021 16.257 1.00 78.12 141 PRO A O 1
ATOM 1100 N N . ALA A 1 142 ? 19.871 -18.596 17.925 1.00 74.69 142 ALA A N 1
ATOM 1101 C CA . ALA A 1 142 ? 18.715 -17.884 17.362 1.00 74.69 142 ALA A CA 1
ATOM 1102 C C . ALA A 1 142 ? 19.020 -16.392 17.104 1.00 74.69 142 ALA A C 1
ATOM 1104 O O . ALA A 1 142 ? 18.665 -15.855 16.059 1.00 74.69 142 ALA A O 1
ATOM 1105 N N . SER A 1 143 ? 19.794 -15.771 17.995 1.00 77.38 143 SER A N 1
ATOM 1106 C CA . SER A 1 143 ? 20.279 -14.391 17.892 1.00 77.38 143 SER A CA 1
ATOM 1107 C C . SER A 1 143 ? 21.229 -14.128 16.708 1.00 77.38 143 SER A C 1
ATOM 1109 O O . SER A 1 143 ? 21.360 -12.988 16.272 1.00 77.38 143 SER A O 1
ATOM 1111 N N . LEU A 1 144 ? 21.866 -15.163 16.139 1.00 80.69 144 LEU A N 1
ATOM 1112 C CA . LEU A 1 144 ? 22.646 -15.045 14.899 1.00 80.69 144 LEU A CA 1
ATOM 1113 C C . LEU A 1 144 ? 21.734 -15.033 13.662 1.00 80.69 144 LEU A C 1
ATOM 1115 O O . LEU A 1 144 ? 22.104 -14.476 12.630 1.00 80.69 144 LEU A O 1
ATOM 1119 N N . LEU A 1 145 ? 20.535 -15.615 13.754 1.00 81.00 145 LEU A N 1
ATOM 1120 C CA . LEU A 1 145 ? 19.546 -15.549 12.677 1.00 81.00 145 LEU A CA 1
ATOM 1121 C C . LEU A 1 145 ? 18.920 -14.152 12.596 1.00 81.00 145 LEU A C 1
ATOM 1123 O O . LEU A 1 145 ? 18.724 -13.652 11.495 1.00 81.00 145 LEU A O 1
ATOM 1127 N N . GLU A 1 146 ? 18.720 -13.480 13.733 1.00 79.19 146 GLU A N 1
ATOM 1128 C CA . GLU A 1 146 ? 18.289 -12.071 13.789 1.00 79.19 146 GLU A CA 1
ATOM 1129 C C . GLU A 1 146 ? 19.287 -11.130 13.085 1.00 79.19 146 GLU A C 1
ATOM 1131 O O . GLU A 1 146 ? 18.889 -10.178 12.416 1.00 79.19 146 GLU A O 1
ATOM 1136 N N . ILE A 1 147 ? 20.593 -11.428 13.141 1.00 85.00 147 ILE A N 1
ATOM 1137 C CA . ILE A 1 147 ? 21.620 -10.668 12.408 1.00 85.00 147 ILE A CA 1
ATOM 1138 C C . ILE A 1 147 ? 21.412 -10.732 10.884 1.00 85.00 147 ILE A C 1
ATOM 1140 O O . ILE A 1 147 ? 21.723 -9.763 10.193 1.00 85.00 147 ILE A O 1
ATOM 1144 N N . LEU A 1 148 ? 20.866 -11.830 10.346 1.00 82.56 148 LEU A N 1
ATOM 1145 C CA . LEU A 1 148 ? 20.583 -11.967 8.908 1.00 82.56 148 LEU A CA 1
ATOM 1146 C C . LEU A 1 148 ? 19.447 -11.054 8.428 1.00 82.56 148 LEU A C 1
ATOM 1148 O O . LEU A 1 148 ? 19.320 -10.821 7.225 1.00 82.56 148 LEU A O 1
ATOM 1152 N N . GLU A 1 149 ? 18.622 -10.547 9.346 1.00 75.31 149 GLU A N 1
ATOM 1153 C CA . GLU A 1 149 ? 17.544 -9.604 9.042 1.00 75.31 149 GLU A CA 1
ATOM 1154 C C . GLU A 1 149 ? 18.048 -8.151 8.949 1.00 75.31 149 GLU A C 1
ATOM 1156 O O . GLU A 1 149 ? 17.336 -7.276 8.451 1.00 75.31 149 GLU A O 1
ATOM 1161 N N . ILE A 1 150 ? 19.293 -7.880 9.366 1.00 78.75 150 ILE A N 1
ATOM 1162 C CA . ILE A 1 150 ? 19.903 -6.548 9.301 1.00 78.75 150 ILE A CA 1
ATOM 1163 C C . ILE A 1 150 ? 20.282 -6.213 7.847 1.00 78.75 150 ILE A C 1
ATOM 1165 O O . ILE A 1 150 ? 21.093 -6.920 7.232 1.00 78.75 150 ILE A O 1
ATOM 1169 N N . PRO A 1 151 ? 19.780 -5.093 7.284 1.00 65.50 151 PRO A N 1
ATOM 1170 C CA . PRO A 1 151 ? 20.133 -4.665 5.935 1.00 65.50 151 PRO A CA 1
ATOM 1171 C C . PRO A 1 151 ? 21.653 -4.571 5.731 1.00 65.50 151 PRO A C 1
ATOM 1173 O O . PRO A 1 151 ? 22.358 -3.869 6.451 1.00 65.50 151 PRO A O 1
ATOM 1176 N N . GLY A 1 152 ? 22.166 -5.286 4.725 1.00 70.50 152 GLY A N 1
ATOM 1177 C CA . GLY A 1 152 ? 23.598 -5.342 4.405 1.00 70.50 152 GLY A CA 1
ATOM 1178 C C . GLY A 1 152 ? 24.369 -6.531 5.002 1.00 70.50 152 GLY A C 1
ATOM 1179 O O . GLY A 1 152 ? 25.522 -6.743 4.600 1.00 70.50 152 GLY A O 1
ATOM 1180 N N . VAL A 1 153 ? 23.749 -7.342 5.872 1.00 81.94 153 VAL A N 1
ATOM 1181 C CA . VAL A 1 153 ? 24.353 -8.534 6.499 1.00 81.94 153 VAL A CA 1
ATOM 1182 C C . VAL A 1 153 ? 23.751 -9.834 5.944 1.00 81.94 153 VAL A C 1
ATOM 1184 O O . VAL A 1 153 ? 22.985 -10.538 6.588 1.00 81.94 153 VAL A O 1
ATOM 1187 N N . GLY A 1 154 ? 24.123 -10.187 4.710 1.00 81.44 154 GLY A N 1
ATOM 1188 C CA . GLY A 1 154 ? 23.750 -11.485 4.126 1.00 81.44 154 GLY A CA 1
ATOM 1189 C C . GLY A 1 154 ? 24.500 -12.681 4.754 1.00 81.44 154 GLY A C 1
ATOM 1190 O O . GLY A 1 154 ? 25.514 -12.478 5.426 1.00 81.44 154 GLY A O 1
ATOM 1191 N N . PRO A 1 155 ? 24.104 -13.939 4.460 1.00 84.56 155 PRO A N 1
ATOM 1192 C CA . PRO A 1 155 ? 24.619 -15.144 5.135 1.00 84.56 155 PRO A CA 1
ATOM 1193 C C . PRO A 1 155 ? 26.142 -15.289 5.142 1.00 84.56 155 PRO A C 1
ATOM 1195 O O . PRO A 1 155 ? 26.731 -15.629 6.163 1.00 84.56 155 PRO A O 1
ATOM 1198 N N . LYS A 1 156 ? 26.803 -14.943 4.031 1.00 85.44 156 LYS A N 1
ATOM 1199 C CA . LYS A 1 156 ? 28.273 -14.950 3.932 1.00 85.44 156 LYS A CA 1
ATOM 1200 C C . LYS A 1 156 ? 28.943 -13.948 4.877 1.00 85.44 156 LYS A C 1
ATOM 1202 O O . LYS A 1 156 ? 30.016 -14.228 5.390 1.00 85.44 156 LYS A O 1
ATOM 1207 N N . ARG A 1 157 ? 28.326 -12.781 5.088 1.00 87.56 157 ARG A N 1
ATOM 1208 C CA . ARG A 1 157 ? 28.832 -11.747 6.001 1.00 87.56 157 ARG A CA 1
ATOM 1209 C C . ARG A 1 157 ? 28.585 -12.142 7.450 1.00 87.56 157 ARG A C 1
ATOM 1211 O O . ARG A 1 157 ? 29.522 -12.088 8.233 1.00 87.56 157 ARG A O 1
ATOM 1218 N N . ALA A 1 158 ? 27.379 -12.610 7.778 1.00 88.31 158 ALA A N 1
ATOM 1219 C CA . ALA A 1 158 ? 27.072 -13.150 9.104 1.00 88.31 158 ALA A CA 1
ATOM 1220 C C . ALA A 1 158 ? 28.015 -14.302 9.492 1.00 88.31 158 ALA A C 1
ATOM 1222 O O . ALA A 1 158 ? 28.500 -14.325 10.618 1.00 88.31 158 ALA A O 1
ATOM 1223 N N . LYS A 1 159 ? 28.352 -15.191 8.543 1.00 87.44 159 LYS A N 1
ATOM 1224 C CA . LYS A 1 159 ? 29.347 -16.252 8.745 1.00 87.44 159 LYS A CA 1
ATOM 1225 C C . LYS A 1 159 ? 30.706 -15.687 9.187 1.00 87.44 159 LYS A C 1
ATOM 1227 O O . LYS A 1 159 ? 31.198 -16.073 10.240 1.00 87.44 159 LYS A O 1
ATOM 1232 N N . ILE A 1 160 ? 31.279 -14.752 8.423 1.00 89.31 160 ILE A N 1
ATOM 1233 C CA . ILE A 1 160 ? 32.589 -14.145 8.736 1.00 89.31 160 ILE A CA 1
ATOM 1234 C C . ILE A 1 160 ? 32.546 -13.413 10.090 1.00 89.31 160 ILE A C 1
ATOM 1236 O O . ILE A 1 160 ? 33.463 -13.539 10.891 1.00 89.31 160 ILE A O 1
ATOM 1240 N N . LEU A 1 161 ? 31.463 -12.685 10.381 1.00 90.75 161 LEU A N 1
ATOM 1241 C CA . LEU A 1 161 ? 31.276 -11.981 11.658 1.00 90.75 161 LEU A CA 1
ATOM 1242 C C . LEU A 1 161 ? 31.216 -12.945 12.858 1.00 90.75 161 LEU A C 1
ATOM 1244 O O . LEU A 1 161 ? 31.761 -12.646 13.922 1.00 90.75 161 LEU A O 1
ATOM 1248 N N . TYR A 1 162 ? 30.584 -14.107 12.680 1.00 90.00 162 TYR A N 1
ATOM 1249 C CA . TYR A 1 162 ? 30.507 -15.159 13.692 1.00 90.00 162 TYR A CA 1
ATOM 1250 C C . TYR A 1 162 ? 31.848 -15.882 13.893 1.00 90.00 162 TYR A C 1
ATOM 1252 O O . TYR A 1 162 ? 32.258 -16.074 15.035 1.00 90.00 162 TYR A O 1
ATOM 1260 N N . GLU A 1 163 ? 32.540 -16.258 12.813 1.00 88.31 163 GLU A N 1
ATOM 1261 C CA . GLU A 1 163 ? 33.805 -17.009 12.877 1.00 88.31 163 GLU A CA 1
ATOM 1262 C C . GLU A 1 163 ? 34.997 -16.142 13.321 1.00 88.31 163 GLU A C 1
ATOM 1264 O O . GLU A 1 163 ? 35.724 -16.543 14.226 1.00 88.31 163 GLU A O 1
ATOM 1269 N N . GLU A 1 164 ? 35.181 -14.947 12.746 1.00 90.69 164 GLU A N 1
ATOM 1270 C CA . GLU A 1 164 ? 36.370 -14.106 12.986 1.00 90.69 164 GLU A CA 1
ATOM 1271 C C . GLU A 1 164 ? 36.260 -13.240 14.251 1.00 90.69 164 GLU A C 1
ATOM 1273 O O . GLU A 1 164 ? 37.253 -12.985 14.931 1.00 90.69 164 GLU A O 1
ATOM 1278 N N . LEU A 1 165 ? 35.055 -12.753 14.579 1.00 90.75 165 LEU A N 1
ATOM 1279 C CA . LEU A 1 165 ? 34.833 -11.827 15.702 1.00 90.75 165 LEU A CA 1
ATOM 1280 C C . LEU A 1 165 ? 33.979 -12.411 16.833 1.00 90.75 165 LEU A C 1
ATOM 1282 O O . LEU A 1 165 ? 33.759 -11.724 17.836 1.00 90.75 165 LEU A O 1
ATOM 1286 N N . GLY A 1 166 ? 33.491 -13.648 16.694 1.00 88.75 166 GLY A N 1
ATOM 1287 C CA . GLY A 1 166 ? 32.654 -14.297 17.703 1.00 88.75 166 GLY A CA 1
ATOM 1288 C C . GLY A 1 166 ? 31.308 -13.604 17.927 1.00 88.75 166 GLY A C 1
ATOM 1289 O O . GLY A 1 166 ? 30.762 -13.708 19.025 1.00 88.75 166 GLY A O 1
ATOM 1290 N N . ILE A 1 167 ? 30.794 -12.868 16.935 1.00 90.88 167 ILE A N 1
ATOM 1291 C CA . ILE A 1 167 ? 29.552 -12.088 17.034 1.00 90.88 167 ILE A CA 1
ATOM 1292 C C . ILE A 1 167 ? 28.347 -13.030 16.975 1.00 90.88 167 ILE A C 1
ATOM 1294 O O . ILE A 1 167 ? 28.160 -13.735 15.985 1.00 90.88 167 ILE A O 1
ATOM 1298 N N . LYS A 1 168 ? 27.518 -13.035 18.025 1.00 85.81 168 LYS A N 1
ATOM 1299 C CA . LYS A 1 168 ? 26.391 -13.982 18.182 1.00 85.81 168 LYS A CA 1
ATOM 1300 C C . LYS A 1 168 ? 25.024 -13.313 18.228 1.00 85.81 168 LYS A C 1
ATOM 1302 O O . LYS A 1 168 ? 24.021 -14.016 18.168 1.00 85.81 168 LYS A O 1
ATOM 1307 N N . ASP A 1 169 ? 24.989 -11.997 18.374 1.00 84.69 169 ASP A N 1
ATOM 1308 C CA . ASP A 1 169 ? 23.791 -11.197 18.602 1.00 84.69 169 ASP A CA 1
ATOM 1309 C C . ASP A 1 169 ? 23.996 -9.757 18.098 1.00 84.69 169 ASP A C 1
ATOM 1311 O O . ASP A 1 169 ? 25.103 -9.329 17.754 1.00 84.69 169 ASP A O 1
ATOM 1315 N N . ILE A 1 170 ? 22.902 -9.001 18.028 1.00 86.25 170 ILE A N 1
ATOM 1316 C CA . ILE A 1 170 ? 22.894 -7.634 17.494 1.00 86.25 170 ILE A CA 1
ATOM 1317 C C . ILE A 1 170 ? 23.736 -6.677 18.357 1.00 86.25 170 ILE A C 1
ATOM 1319 O O . ILE A 1 170 ? 24.340 -5.742 17.830 1.00 86.25 170 ILE A O 1
ATOM 1323 N N . ASP A 1 171 ? 23.829 -6.920 19.664 1.00 86.56 171 ASP A N 1
ATOM 1324 C CA . ASP A 1 171 ? 24.563 -6.066 20.603 1.00 86.56 171 ASP A CA 1
ATOM 1325 C C . ASP A 1 171 ? 26.084 -6.220 20.437 1.00 86.56 171 ASP A C 1
ATOM 1327 O O . ASP A 1 171 ? 26.814 -5.226 20.369 1.00 86.56 171 ASP A O 1
ATOM 1331 N N . SER A 1 172 ? 26.572 -7.456 20.292 1.00 92.31 172 SER A N 1
ATOM 1332 C CA . SER A 1 172 ? 27.972 -7.756 19.970 1.00 92.31 172 SER A CA 1
ATOM 1333 C C . SER A 1 172 ? 28.355 -7.286 18.565 1.00 92.31 172 SER A C 1
ATOM 1335 O O . SER A 1 172 ? 29.470 -6.789 18.386 1.00 92.31 172 SER A O 1
ATOM 1337 N N . LEU A 1 173 ? 27.431 -7.343 17.597 1.00 92.88 173 LEU A N 1
ATOM 1338 C CA . LEU A 1 173 ? 27.623 -6.764 16.265 1.00 92.88 173 LEU A CA 1
ATOM 1339 C C . LEU A 1 173 ? 27.773 -5.238 16.329 1.00 92.88 173 LEU A C 1
ATOM 1341 O O . LEU A 1 173 ? 28.722 -4.685 15.774 1.00 92.88 173 LEU A O 1
ATOM 1345 N N . GLU A 1 174 ? 26.868 -4.549 17.030 1.00 91.69 174 GLU A N 1
ATOM 1346 C CA . GLU A 1 174 ? 26.904 -3.091 17.181 1.00 91.69 174 GLU A CA 1
ATOM 1347 C C . GLU A 1 174 ? 28.181 -2.632 17.890 1.00 91.69 174 GLU A C 1
ATOM 1349 O O . GLU A 1 174 ? 28.817 -1.662 17.473 1.00 91.69 174 GLU A O 1
ATOM 1354 N N . LYS A 1 175 ? 28.581 -3.352 18.944 1.00 93.56 175 LYS A N 1
ATOM 1355 C CA . LYS A 1 175 ? 29.830 -3.107 19.663 1.00 93.56 175 LYS A CA 1
ATOM 1356 C C . LYS A 1 175 ? 31.040 -3.268 18.741 1.00 93.56 175 LYS A C 1
ATOM 1358 O O . LYS A 1 175 ? 31.868 -2.366 18.686 1.00 93.56 175 LYS A O 1
ATOM 1363 N N . ALA A 1 176 ? 31.112 -4.354 17.968 1.00 93.69 176 ALA A N 1
ATOM 1364 C CA . ALA A 1 176 ? 32.202 -4.576 17.020 1.00 93.69 176 ALA A CA 1
ATOM 1365 C C . ALA A 1 176 ? 32.282 -3.487 15.933 1.00 93.69 176 ALA A C 1
ATOM 1367 O O . ALA A 1 176 ? 33.388 -3.097 15.564 1.00 93.69 176 ALA A O 1
ATOM 1368 N N . CYS A 1 177 ? 31.142 -2.951 15.476 1.00 91.62 177 CYS A N 1
ATOM 1369 C CA . CYS A 1 177 ? 31.128 -1.795 14.576 1.00 91.62 177 CYS A CA 1
ATOM 1370 C C . CYS A 1 177 ? 31.666 -0.519 15.248 1.00 91.62 177 CYS A C 1
ATOM 1372 O O . CYS A 1 177 ? 32.472 0.193 14.663 1.00 91.62 177 CYS A O 1
ATOM 1374 N N . LYS A 1 178 ? 31.218 -0.208 16.476 1.00 90.44 178 LYS A N 1
ATOM 1375 C CA . LYS A 1 178 ? 31.656 0.989 17.230 1.00 90.44 178 LYS A CA 1
ATOM 1376 C C . LYS A 1 178 ? 33.140 0.947 17.604 1.00 90.44 178 LYS A C 1
ATOM 1378 O O . LYS A 1 178 ? 33.749 1.988 17.808 1.00 90.44 178 LYS A O 1
ATOM 1383 N N . GLU A 1 179 ? 33.705 -0.252 17.701 1.00 94.25 179 GLU A N 1
ATOM 1384 C CA . GLU A 1 179 ? 35.128 -0.508 17.945 1.00 94.25 179 GLU A CA 1
ATOM 1385 C C . GLU A 1 179 ? 35.955 -0.602 16.644 1.00 94.25 179 GLU A C 1
ATOM 1387 O O . GLU A 1 179 ? 37.133 -0.948 16.703 1.00 94.25 179 GLU A O 1
ATOM 1392 N N . HIS A 1 180 ? 35.355 -0.335 15.476 1.00 92.88 180 HIS A N 1
ATOM 1393 C CA . HIS A 1 180 ? 35.972 -0.434 14.144 1.00 92.88 180 HIS A CA 1
ATOM 1394 C C . HIS A 1 180 ? 36.590 -1.805 13.804 1.00 92.88 180 HIS A C 1
ATOM 1396 O O . HIS A 1 180 ? 37.477 -1.925 12.953 1.00 92.88 180 HIS A O 1
ATOM 1402 N N . ARG A 1 181 ? 36.117 -2.875 14.461 1.00 93.25 181 ARG A N 1
ATOM 1403 C CA . ARG A 1 181 ? 36.635 -4.241 14.282 1.00 93.25 181 ARG A CA 1
ATOM 1404 C C . ARG A 1 181 ? 36.108 -4.924 13.022 1.00 93.25 181 ARG A C 1
ATOM 1406 O O . ARG A 1 181 ? 36.688 -5.922 12.606 1.00 93.25 181 ARG A O 1
ATOM 1413 N N . ILE A 1 182 ? 35.039 -4.416 12.404 1.00 92.31 182 ILE A N 1
ATOM 1414 C CA . ILE A 1 182 ? 34.450 -5.014 11.197 1.00 92.31 182 ILE A CA 1
ATOM 1415 C C . ILE A 1 182 ? 35.078 -4.420 9.937 1.00 92.31 182 ILE A C 1
ATOM 1417 O O . ILE A 1 182 ? 35.313 -5.149 8.976 1.00 92.31 182 ILE A O 1
ATOM 1421 N N . ALA A 1 183 ? 35.392 -3.122 9.929 1.00 90.81 183 ALA A N 1
ATOM 1422 C CA . ALA A 1 183 ? 35.967 -2.433 8.774 1.00 90.81 183 ALA A CA 1
ATOM 1423 C C . ALA A 1 183 ? 37.291 -3.041 8.264 1.00 90.81 183 ALA A C 1
ATOM 1425 O O . ALA A 1 183 ? 37.618 -2.863 7.092 1.00 90.81 183 ALA A O 1
ATOM 1426 N N . VAL A 1 184 ? 38.028 -3.767 9.113 1.00 90.81 184 VAL A N 1
ATOM 1427 C CA . VAL A 1 184 ? 39.302 -4.431 8.775 1.00 90.81 184 VAL A CA 1
ATOM 1428 C C . VAL A 1 184 ? 39.153 -5.862 8.231 1.00 90.81 184 VAL A C 1
ATOM 1430 O O . VAL A 1 184 ? 40.138 -6.442 7.779 1.00 90.81 184 VAL A O 1
ATOM 1433 N N . LEU A 1 185 ? 37.950 -6.448 8.255 1.00 89.88 185 LEU A N 1
ATOM 1434 C CA . LEU A 1 185 ? 37.715 -7.819 7.789 1.00 89.88 185 LEU A CA 1
ATOM 1435 C C . LEU A 1 185 ? 37.651 -7.917 6.257 1.00 89.88 185 LEU A C 1
ATOM 1437 O O . LEU A 1 185 ? 37.105 -7.050 5.569 1.00 89.88 185 LEU A O 1
ATOM 1441 N N . ALA A 1 186 ? 38.117 -9.039 5.706 1.00 84.81 186 ALA A N 1
ATOM 1442 C CA . ALA A 1 186 ? 38.016 -9.318 4.275 1.00 84.81 186 ALA A CA 1
ATOM 1443 C C . ALA A 1 186 ? 36.543 -9.355 3.806 1.00 84.81 186 ALA A C 1
ATOM 1445 O O . ALA A 1 186 ? 35.716 -10.088 4.346 1.00 84.81 186 ALA A O 1
ATOM 1446 N N . GLY A 1 187 ? 36.202 -8.559 2.784 1.00 81.69 187 GLY A N 1
ATOM 1447 C CA . GLY A 1 187 ? 34.818 -8.394 2.297 1.00 81.69 187 GLY A CA 1
ATOM 1448 C C . GLY A 1 187 ? 33.997 -7.311 3.022 1.00 81.69 187 GLY A C 1
ATOM 1449 O O . GLY A 1 187 ? 32.824 -7.085 2.684 1.00 81.69 187 GLY A O 1
ATOM 1450 N N . PHE A 1 188 ? 34.621 -6.620 3.977 1.00 87.69 188 PHE A N 1
ATOM 1451 C CA . PHE A 1 188 ? 34.108 -5.444 4.673 1.00 87.69 188 PHE A CA 1
ATOM 1452 C C . PHE A 1 188 ? 35.008 -4.225 4.395 1.00 87.69 188 PHE A C 1
ATOM 1454 O O . PHE A 1 188 ? 35.889 -4.255 3.538 1.00 87.69 188 PHE A O 1
ATOM 1461 N N . GLY A 1 189 ? 34.693 -3.105 5.039 1.00 87.94 189 GLY A N 1
ATOM 1462 C CA . GLY A 1 189 ? 35.339 -1.805 4.867 1.00 87.94 189 GLY A CA 1
ATOM 1463 C C . GLY A 1 189 ? 34.524 -0.726 5.587 1.00 87.94 189 GLY A C 1
ATOM 1464 O O . GLY A 1 189 ? 33.370 -1.006 5.931 1.00 87.94 189 GLY A O 1
ATOM 1465 N N . PRO A 1 190 ? 35.043 0.504 5.773 1.00 84.81 190 PRO A N 1
ATOM 1466 C CA . PRO A 1 190 ? 34.388 1.542 6.582 1.00 84.81 190 PRO A CA 1
ATOM 1467 C C . PRO A 1 190 ? 32.925 1.787 6.188 1.00 84.81 190 PRO A C 1
ATOM 1469 O O . PRO A 1 190 ? 32.020 1.663 7.006 1.00 84.81 190 PRO A O 1
ATOM 1472 N N . LYS A 1 191 ? 32.656 1.950 4.886 1.00 77.06 191 LYS A N 1
ATOM 1473 C CA . LYS A 1 191 ? 31.292 2.125 4.362 1.00 77.06 191 LYS A CA 1
ATOM 1474 C C . LYS A 1 191 ? 30.383 0.903 4.564 1.00 77.06 191 LYS A C 1
ATOM 1476 O O . LYS A 1 191 ? 29.166 1.043 4.576 1.00 77.06 191 LYS A O 1
ATOM 1481 N N . SER A 1 192 ? 30.923 -0.312 4.693 1.00 79.62 192 SER A N 1
ATOM 1482 C CA . SER A 1 192 ? 30.103 -1.479 5.065 1.00 79.62 192 SER A CA 1
ATOM 1483 C C . SER A 1 192 ? 29.766 -1.470 6.556 1.00 79.62 192 SER A C 1
ATOM 1485 O O . SER A 1 192 ? 28.638 -1.792 6.902 1.00 79.62 192 SER A O 1
ATOM 1487 N N . GLU A 1 193 ? 30.698 -1.064 7.417 1.00 88.62 193 GLU A N 1
ATOM 1488 C CA . GLU A 1 193 ? 30.488 -0.938 8.865 1.00 88.62 193 GLU A CA 1
ATOM 1489 C C . GLU A 1 193 ? 29.476 0.172 9.207 1.00 88.62 193 GLU A C 1
ATOM 1491 O O . GLU A 1 193 ? 28.529 -0.074 9.951 1.00 88.62 193 GLU A O 1
ATOM 1496 N N . GLU A 1 194 ? 29.583 1.343 8.569 1.00 82.06 194 GLU A N 1
ATOM 1497 C CA . GLU A 1 194 ? 28.589 2.428 8.650 1.00 82.06 194 GLU A CA 1
ATOM 1498 C C . GLU A 1 194 ? 27.179 1.952 8.265 1.00 82.06 194 GLU A C 1
ATOM 1500 O O . GLU A 1 194 ? 26.205 2.223 8.970 1.00 82.06 194 GLU A O 1
ATOM 1505 N N . ASN A 1 195 ? 27.063 1.204 7.161 1.00 76.44 195 ASN A N 1
ATOM 1506 C CA . ASN A 1 195 ? 25.787 0.642 6.715 1.00 76.44 195 ASN A CA 1
ATOM 1507 C C . ASN A 1 195 ? 25.234 -0.400 7.700 1.00 76.44 195 ASN A C 1
ATOM 1509 O O . ASN A 1 195 ? 24.021 -0.457 7.887 1.00 76.44 195 ASN A O 1
ATOM 1513 N N . ILE A 1 196 ? 26.092 -1.194 8.352 1.00 84.69 196 ILE A N 1
ATOM 1514 C CA . ILE A 1 196 ? 25.672 -2.163 9.373 1.00 84.69 196 ILE A CA 1
ATOM 1515 C C . ILE A 1 196 ? 25.186 -1.439 10.637 1.00 84.69 196 ILE A C 1
ATOM 1517 O O . ILE A 1 196 ? 24.116 -1.773 11.136 1.00 84.69 196 ILE A O 1
ATOM 1521 N N . LEU A 1 197 ? 25.886 -0.403 11.115 1.00 83.62 197 LEU A N 1
ATOM 1522 C CA . LEU A 1 197 ? 25.423 0.437 12.234 1.00 83.62 197 LEU A CA 1
ATOM 1523 C C . LEU A 1 197 ? 24.070 1.087 11.949 1.00 83.62 197 LEU A C 1
ATOM 1525 O O . LEU A 1 197 ? 23.164 1.057 12.787 1.00 83.62 197 LEU A O 1
ATOM 1529 N N . LEU A 1 198 ? 23.922 1.647 10.748 1.00 76.31 198 LEU A N 1
ATOM 1530 C CA . LEU A 1 198 ? 22.665 2.218 10.288 1.00 76.31 198 LEU A CA 1
ATOM 1531 C C . LEU A 1 198 ? 21.563 1.149 10.230 1.00 76.31 198 LEU A C 1
ATOM 1533 O O . LEU A 1 198 ? 20.451 1.406 10.689 1.00 76.31 198 LEU A O 1
ATOM 1537 N N . GLY A 1 199 ? 21.882 -0.050 9.735 1.00 72.50 199 GLY A N 1
ATOM 1538 C CA . GLY A 1 199 ? 20.990 -1.208 9.696 1.00 72.50 199 GLY A CA 1
ATOM 1539 C C . GLY A 1 199 ? 20.553 -1.686 11.084 1.00 72.50 199 GLY A C 1
ATOM 1540 O O . GLY A 1 199 ? 19.373 -1.957 11.272 1.00 72.50 199 GLY A O 1
ATOM 1541 N N . ILE A 1 200 ? 21.450 -1.720 12.075 1.00 79.88 200 ILE A N 1
ATOM 1542 C CA . ILE A 1 200 ? 21.135 -2.078 13.472 1.00 79.88 200 ILE A CA 1
ATOM 1543 C C . ILE A 1 200 ? 20.197 -1.048 14.100 1.00 79.88 200 ILE A C 1
ATOM 1545 O O . ILE A 1 200 ? 19.179 -1.404 14.695 1.00 79.88 200 ILE A O 1
ATOM 1549 N N . SER A 1 201 ? 20.528 0.239 13.954 1.00 75.50 201 SER A N 1
ATOM 1550 C CA . SER A 1 201 ? 19.704 1.342 14.455 1.00 75.50 201 SER A CA 1
ATOM 1551 C C . SER A 1 201 ? 18.301 1.296 13.845 1.00 75.50 201 SER A C 1
ATOM 1553 O O . SER A 1 201 ? 17.307 1.407 14.564 1.00 75.50 201 SER A O 1
ATOM 1555 N N . GLN A 1 202 ? 18.221 1.041 12.535 1.00 67.12 202 GLN A N 1
ATOM 1556 C CA . GLN A 1 202 ? 16.968 0.835 11.819 1.00 67.12 202 GLN A CA 1
ATOM 1557 C C . GLN A 1 202 ? 16.211 -0.387 12.345 1.00 67.12 202 GLN A C 1
ATOM 1559 O O . GLN A 1 202 ? 15.090 -0.215 12.813 1.00 67.12 202 GLN A O 1
ATOM 1564 N N . PHE A 1 203 ? 16.821 -1.574 12.360 1.00 69.50 203 PHE A N 1
ATOM 1565 C CA . PHE A 1 203 ? 16.208 -2.818 12.834 1.00 69.50 203 PHE A CA 1
ATOM 1566 C C . PHE A 1 203 ? 15.616 -2.668 14.242 1.00 69.50 203 PHE A C 1
ATOM 1568 O O . PHE A 1 203 ? 14.423 -2.897 14.433 1.00 69.50 203 PHE A O 1
ATOM 1575 N N . ARG A 1 204 ? 16.392 -2.158 15.212 1.00 70.56 204 ARG A N 1
ATOM 1576 C CA . ARG A 1 204 ? 15.883 -1.909 16.574 1.00 70.56 204 ARG A CA 1
ATOM 1577 C C . ARG A 1 204 ? 14.759 -0.868 16.604 1.00 70.56 204 ARG A C 1
ATOM 1579 O O . ARG A 1 204 ? 13.796 -1.044 17.344 1.00 70.56 204 ARG A O 1
ATOM 1586 N N . SER A 1 205 ? 14.843 0.192 15.794 1.00 62.56 205 SER A N 1
ATOM 1587 C CA . SER A 1 205 ? 13.768 1.192 15.676 1.00 62.56 205 SER A CA 1
ATOM 1588 C C . SER A 1 205 ? 12.494 0.645 15.018 1.00 62.56 205 SER A C 1
ATOM 1590 O O . SER A 1 205 ? 11.417 1.192 15.245 1.00 62.56 205 SER A O 1
ATOM 1592 N N . PHE A 1 206 ? 12.604 -0.434 14.236 1.00 65.81 206 PHE A N 1
ATOM 1593 C CA . PHE A 1 206 ? 11.522 -1.050 13.468 1.00 65.81 206 PHE A CA 1
ATOM 1594 C C . PHE A 1 206 ? 10.961 -2.335 14.098 1.00 65.81 206 PHE A C 1
ATOM 1596 O O . PHE A 1 206 ? 9.894 -2.767 13.684 1.00 65.81 206 PHE A O 1
ATOM 1603 N N . ALA A 1 207 ? 11.595 -2.904 15.128 1.00 65.12 207 ALA A N 1
ATOM 1604 C CA . ALA A 1 207 ? 11.193 -4.176 15.747 1.00 65.12 207 ALA A CA 1
ATOM 1605 C C . ALA A 1 207 ? 9.751 -4.207 16.306 1.00 65.12 207 ALA A C 1
ATOM 1607 O O . ALA A 1 207 ? 9.163 -5.276 16.438 1.00 65.12 207 ALA A O 1
ATOM 1608 N N . ALA A 1 208 ? 9.170 -3.044 16.624 1.00 72.25 208 ALA A N 1
ATOM 1609 C CA . ALA A 1 208 ? 7.776 -2.896 17.062 1.00 72.25 208 ALA A CA 1
ATOM 1610 C C . ALA A 1 208 ? 6.825 -2.416 15.944 1.00 72.25 208 ALA A C 1
ATOM 1612 O O . ALA A 1 208 ? 5.736 -1.929 16.237 1.00 72.25 208 ALA A O 1
ATOM 1613 N N . TYR A 1 209 ? 7.254 -2.467 14.682 1.00 86.38 209 TYR A N 1
ATOM 1614 C CA . TYR A 1 209 ? 6.515 -1.962 13.530 1.00 86.38 209 TYR A CA 1
ATOM 1615 C C . TYR A 1 209 ? 6.412 -3.020 12.431 1.00 86.38 209 TYR A C 1
ATOM 1617 O O . TYR A 1 209 ? 7.335 -3.783 12.159 1.00 86.38 209 TYR A O 1
ATOM 1625 N N . HIS A 1 210 ? 5.279 -3.016 11.742 1.00 89.25 210 HIS A N 1
ATOM 1626 C CA . HIS A 1 210 ? 4.927 -3.971 10.703 1.00 89.25 210 HIS A CA 1
ATOM 1627 C C . HIS A 1 210 ? 4.384 -3.218 9.484 1.00 89.25 210 HIS A C 1
ATOM 1629 O O . HIS A 1 210 ? 3.790 -2.143 9.614 1.00 89.25 210 HIS A O 1
ATOM 1635 N N . ARG A 1 211 ? 4.574 -3.757 8.277 1.00 92.88 211 ARG A N 1
ATOM 1636 C CA . ARG A 1 211 ? 4.030 -3.141 7.057 1.00 92.88 211 ARG A CA 1
ATOM 1637 C C . ARG A 1 211 ? 2.555 -3.490 6.934 1.00 92.88 211 ARG A C 1
ATOM 1639 O O . ARG A 1 211 ? 2.160 -4.611 7.246 1.00 92.88 211 ARG A O 1
ATOM 1646 N N . TYR A 1 212 ? 1.748 -2.568 6.411 1.00 94.31 212 TYR A N 1
ATOM 1647 C CA . TYR A 1 212 ? 0.309 -2.793 6.238 1.00 94.31 212 TYR A CA 1
ATOM 1648 C C . TYR A 1 212 ? -0.014 -4.111 5.515 1.00 94.31 212 TYR A C 1
ATOM 1650 O O . TYR A 1 212 ? -0.857 -4.877 5.976 1.00 94.31 212 TYR A O 1
ATOM 1658 N N . GLY A 1 213 ? 0.678 -4.387 4.401 1.00 91.88 213 GLY A N 1
ATOM 1659 C CA . GLY A 1 213 ? 0.438 -5.579 3.580 1.00 91.88 213 GLY A CA 1
ATOM 1660 C C . GLY A 1 213 ? 0.727 -6.898 4.300 1.00 91.88 213 GLY A C 1
ATOM 1661 O O . GLY A 1 213 ? -0.017 -7.859 4.113 1.00 91.88 213 GLY A O 1
ATOM 1662 N N . ASP A 1 214 ? 1.728 -6.918 5.184 1.00 89.19 214 ASP A N 1
ATOM 1663 C CA . ASP A 1 214 ? 2.101 -8.100 5.970 1.00 89.19 214 ASP A CA 1
ATOM 1664 C C . ASP A 1 214 ? 1.025 -8.454 7.019 1.00 89.19 214 ASP A C 1
ATOM 1666 O O . ASP A 1 214 ? 0.918 -9.605 7.445 1.00 89.19 214 ASP A O 1
ATOM 1670 N N . LEU A 1 215 ? 0.197 -7.475 7.411 1.00 93.31 215 LEU A N 1
ATOM 1671 C CA . LEU A 1 215 ? -0.853 -7.625 8.422 1.00 93.31 215 LEU A CA 1
ATOM 1672 C C . LEU A 1 215 ? -2.239 -7.994 7.861 1.00 93.31 215 LEU A C 1
ATOM 1674 O O . LEU A 1 215 ? -3.129 -8.342 8.636 1.00 93.31 215 LEU A O 1
ATOM 1678 N N . ILE A 1 216 ? -2.463 -7.933 6.543 1.00 93.12 216 ILE A N 1
ATOM 1679 C CA . ILE A 1 216 ? -3.810 -8.119 5.961 1.00 93.12 216 ILE A CA 1
ATOM 1680 C C . ILE A 1 216 ? -4.385 -9.500 6.301 1.00 93.12 216 ILE A C 1
ATOM 1682 O O . ILE A 1 216 ? -5.505 -9.593 6.806 1.00 93.12 216 ILE A O 1
ATOM 1686 N N . ASN A 1 217 ? -3.608 -10.563 6.078 1.00 91.19 217 ASN A N 1
ATOM 1687 C CA . ASN A 1 217 ? -4.072 -11.937 6.283 1.00 91.19 217 ASN A CA 1
ATOM 1688 C C . ASN A 1 217 ? -4.390 -12.215 7.760 1.00 91.19 217 ASN A C 1
ATOM 1690 O O . ASN A 1 217 ? -5.464 -12.727 8.061 1.00 91.19 217 ASN A O 1
ATOM 1694 N N . ILE A 1 218 ? -3.509 -11.810 8.683 1.00 93.50 218 ILE A N 1
ATOM 1695 C CA . ILE A 1 218 ? -3.704 -12.011 10.129 1.00 93.50 218 ILE A CA 1
ATOM 1696 C C . ILE A 1 218 ? -4.913 -11.223 10.660 1.00 93.50 218 ILE A C 1
ATOM 1698 O O . ILE A 1 218 ? -5.677 -11.744 11.473 1.00 93.50 218 ILE A O 1
ATOM 1702 N N . VAL A 1 219 ? -5.164 -10.010 10.149 1.00 96.31 219 VAL A N 1
ATOM 1703 C CA . VAL A 1 219 ? -6.381 -9.248 10.476 1.00 96.31 219 VAL A CA 1
ATOM 1704 C C . VAL A 1 219 ? -7.635 -9.945 9.946 1.00 96.31 219 VAL A C 1
ATOM 1706 O O . VAL A 1 219 ? -8.630 -10.030 10.665 1.00 96.31 219 VAL A O 1
ATOM 1709 N N . GLU A 1 220 ? -7.623 -10.470 8.719 1.00 94.31 220 GLU A N 1
ATOM 1710 C CA . GLU A 1 220 ? -8.768 -11.205 8.165 1.00 94.31 220 GLU A CA 1
ATOM 1711 C C . GLU A 1 220 ? -9.039 -12.521 8.906 1.00 94.31 220 GLU A C 1
ATOM 1713 O O . GLU A 1 220 ? -10.195 -12.808 9.230 1.00 94.31 220 GLU A O 1
ATOM 1718 N N . GLU A 1 221 ? -7.993 -13.285 9.228 1.00 95.81 221 GLU A N 1
ATOM 1719 C CA . GLU A 1 221 ? -8.066 -14.527 10.003 1.00 95.81 221 GLU A CA 1
ATOM 1720 C C . GLU A 1 221 ? -8.631 -14.285 11.404 1.00 95.81 221 GLU A C 1
ATOM 1722 O O . GLU A 1 221 ? -9.564 -14.981 11.814 1.00 95.81 221 GLU A O 1
ATOM 1727 N N . LEU A 1 222 ? -8.145 -13.258 12.108 1.00 96.75 222 LEU A N 1
ATOM 1728 C CA . LEU A 1 222 ? -8.636 -12.891 13.434 1.00 96.75 222 LEU A CA 1
ATOM 1729 C C . LEU A 1 222 ? -10.071 -12.344 13.387 1.00 96.75 222 LEU A C 1
ATOM 1731 O O . LEU A 1 222 ? -10.905 -12.733 14.204 1.00 96.75 222 LEU A O 1
ATOM 1735 N N . LEU A 1 223 ? -10.422 -11.521 12.391 1.00 97.06 223 LEU A N 1
ATOM 1736 C CA . LEU A 1 223 ? -11.806 -11.079 12.198 1.00 97.06 223 LEU A CA 1
ATOM 1737 C C . LEU A 1 223 ? -12.747 -12.251 11.898 1.00 97.06 223 LEU A C 1
ATOM 1739 O O . LEU A 1 223 ? -13.900 -12.223 12.318 1.00 97.06 223 LEU A O 1
ATOM 1743 N N . ASP A 1 224 ? -12.337 -13.240 11.106 1.00 96.62 224 ASP A N 1
ATOM 1744 C CA . ASP A 1 224 ? -13.155 -14.424 10.808 1.00 96.62 224 ASP A CA 1
ATOM 1745 C C . ASP A 1 224 ? -13.130 -15.471 11.934 1.00 96.62 224 ASP A C 1
ATOM 1747 O O . ASP A 1 224 ? -14.033 -16.305 12.005 1.00 96.62 224 ASP A O 1
ATOM 1751 N N . TYR A 1 225 ? -12.147 -15.423 12.835 1.00 97.44 225 TYR A N 1
ATOM 1752 C CA . TYR A 1 225 ? -12.153 -16.148 14.103 1.00 97.44 225 TYR A CA 1
ATOM 1753 C C . TYR A 1 225 ? -13.160 -15.533 15.077 1.00 97.44 225 TYR A C 1
ATOM 1755 O O . TYR A 1 225 ? -14.107 -16.211 15.465 1.00 97.44 225 TYR A O 1
ATOM 1763 N N . LEU A 1 226 ? -13.030 -14.240 15.398 1.00 96.75 226 LEU A N 1
ATOM 1764 C CA . LEU A 1 226 ? -13.896 -13.541 16.356 1.00 96.75 226 LEU A CA 1
ATOM 1765 C C . LEU A 1 226 ? -15.385 -13.665 15.991 1.00 96.75 226 LEU A C 1
ATOM 1767 O O . LEU A 1 226 ? -16.192 -14.020 16.844 1.00 96.75 226 LEU A O 1
ATOM 1771 N N . LYS A 1 227 ? -15.748 -13.507 14.709 1.00 95.50 227 LYS A N 1
ATOM 1772 C CA . LYS A 1 227 ? -17.133 -13.679 14.211 1.00 95.50 227 LYS A CA 1
ATOM 1773 C C . LYS A 1 227 ? -17.758 -15.064 14.460 1.00 95.50 227 LYS A C 1
ATOM 1775 O O . LYS A 1 227 ? -18.953 -15.218 14.227 1.00 95.50 227 LYS A O 1
ATOM 1780 N N . LYS A 1 228 ? -16.987 -16.085 14.858 1.00 96.25 228 LYS A N 1
ATOM 1781 C CA . LYS A 1 228 ? -17.515 -17.419 15.205 1.00 96.25 228 LYS A CA 1
ATOM 1782 C C . LYS A 1 228 ? -18.009 -17.502 16.651 1.00 96.25 228 LYS A C 1
ATOM 1784 O O . LYS A 1 228 ? -18.697 -18.465 16.977 1.00 96.25 228 LYS A O 1
ATOM 1789 N N . ASN A 1 229 ? -17.665 -16.542 17.511 1.00 95.12 229 ASN A N 1
ATOM 1790 C CA . ASN A 1 229 ? -18.180 -16.486 18.876 1.00 95.12 229 ASN A CA 1
ATOM 1791 C C . ASN A 1 229 ? -19.593 -15.868 18.867 1.00 95.12 229 ASN A C 1
ATOM 1793 O O . ASN A 1 229 ? -19.721 -14.693 18.524 1.00 95.12 229 ASN A O 1
ATOM 1797 N N . PRO A 1 230 ? -20.648 -16.610 19.261 1.00 93.38 230 PRO A N 1
ATOM 1798 C CA . PRO A 1 230 ? -22.028 -16.119 19.221 1.00 93.38 230 PRO A CA 1
ATOM 1799 C C . PRO A 1 230 ? -22.312 -14.988 20.221 1.00 93.38 230 PRO A C 1
ATOM 1801 O O . PRO A 1 230 ? -23.339 -14.331 20.101 1.00 93.38 230 PRO A O 1
ATOM 1804 N N . SER A 1 231 ? -21.418 -14.743 21.186 1.00 94.31 231 SER A N 1
ATOM 1805 C CA . SER A 1 231 ? -21.529 -13.607 22.112 1.00 94.31 231 SER A CA 1
ATOM 1806 C C . SER A 1 231 ? -21.222 -12.263 21.441 1.00 94.31 231 SER A C 1
ATOM 1808 O O . SER A 1 231 ? -21.593 -11.219 21.967 1.00 94.31 231 SER A O 1
ATOM 1810 N N . ILE A 1 232 ? -20.528 -12.270 20.295 1.00 96.00 232 ILE A N 1
ATOM 1811 C CA . ILE A 1 232 ? -20.124 -11.054 19.587 1.00 96.00 232 ILE A CA 1
ATOM 1812 C C . ILE A 1 232 ? -21.225 -10.616 18.618 1.00 96.00 232 ILE A C 1
ATOM 1814 O O . ILE A 1 232 ? -21.514 -11.310 17.643 1.00 96.00 232 ILE A O 1
ATOM 1818 N N . VAL A 1 233 ? -21.784 -9.424 18.839 1.00 93.69 233 VAL A N 1
ATOM 1819 C CA . VAL A 1 233 ? -22.803 -8.820 17.962 1.00 93.69 233 VAL A CA 1
ATOM 1820 C C . VAL A 1 233 ? -22.141 -8.031 16.828 1.00 93.69 233 VAL A C 1
ATOM 1822 O O . VAL A 1 233 ? -22.450 -8.231 15.647 1.00 93.69 233 VAL A O 1
ATOM 1825 N N . HIS A 1 234 ? -21.172 -7.175 17.150 1.00 93.50 234 HIS A N 1
ATOM 1826 C CA . HIS A 1 234 ? -20.362 -6.430 16.185 1.00 93.50 234 HIS A CA 1
ATOM 1827 C C . HIS A 1 234 ? -18.868 -6.631 16.448 1.00 93.50 234 HIS A C 1
ATOM 1829 O O . HIS A 1 234 ? -18.446 -6.740 17.592 1.00 93.50 234 HIS A O 1
ATOM 1835 N N . VAL A 1 235 ? -18.047 -6.666 15.391 1.00 96.31 235 VAL A N 1
ATOM 1836 C CA . VAL A 1 235 ? -16.575 -6.676 15.495 1.00 96.31 235 VAL A CA 1
ATOM 1837 C C . VAL A 1 235 ? -15.933 -5.999 14.289 1.00 96.31 235 VAL A C 1
ATOM 1839 O O . VAL A 1 235 ? -16.238 -6.341 13.144 1.00 96.31 235 VAL A O 1
ATOM 1842 N N . HIS A 1 236 ? -15.043 -5.041 14.546 1.00 96.00 236 HIS A N 1
ATOM 1843 C CA . HIS A 1 236 ? -14.289 -4.305 13.533 1.00 96.00 236 HIS A CA 1
ATOM 1844 C C . HIS A 1 236 ? -12.838 -4.088 13.973 1.00 96.00 236 HIS A C 1
ATOM 1846 O O . HIS A 1 236 ? -12.560 -3.852 15.147 1.00 96.00 236 HIS A O 1
ATOM 1852 N N . VAL A 1 237 ? -11.923 -4.117 13.000 1.00 97.38 237 VAL A N 1
ATOM 1853 C CA . VAL A 1 237 ? -10.568 -3.579 13.174 1.00 97.38 237 VAL A CA 1
ATOM 1854 C C . VAL A 1 237 ? -10.642 -2.052 13.258 1.00 97.38 237 VAL A C 1
ATOM 1856 O O . VAL A 1 237 ? -11.427 -1.426 12.537 1.00 97.38 237 VAL A O 1
ATOM 1859 N N . ALA A 1 238 ? -9.841 -1.472 14.140 1.00 97.31 238 ALA A N 1
ATOM 1860 C CA . ALA A 1 238 ? -9.721 -0.045 14.403 1.00 97.31 238 ALA A CA 1
ATOM 1861 C C . ALA A 1 238 ? -8.256 0.396 14.201 1.00 97.31 238 ALA A C 1
ATOM 1863 O O . ALA A 1 238 ? -7.558 -0.127 13.325 1.00 97.31 238 ALA A O 1
ATOM 1864 N N . GLY A 1 239 ? -7.797 1.387 14.963 1.00 97.31 239 GLY A N 1
ATOM 1865 C CA . GLY A 1 239 ? -6.397 1.777 15.011 1.00 97.31 239 GLY A CA 1
ATOM 1866 C C . GLY A 1 239 ? -5.833 2.328 13.706 1.00 97.31 239 GLY A C 1
ATOM 1867 O O . GLY A 1 239 ? -6.540 2.736 12.780 1.00 97.31 239 GLY A O 1
ATOM 1868 N N . SER A 1 240 ? -4.504 2.320 13.634 1.00 97.00 240 SER A N 1
ATOM 1869 C CA . SER A 1 240 ? -3.741 2.748 12.455 1.00 97.00 240 SER A CA 1
ATOM 1870 C C . SER A 1 240 ? -4.021 1.887 11.212 1.00 97.00 240 SER A C 1
ATOM 1872 O O . SER A 1 240 ? -4.067 2.422 10.100 1.00 97.00 240 SER A O 1
ATOM 1874 N N . PHE A 1 241 ? -4.303 0.592 11.397 1.00 97.44 241 PHE A N 1
ATOM 1875 C CA . PHE A 1 241 ? -4.668 -0.330 10.321 1.00 97.44 241 PHE A CA 1
ATOM 1876 C C . PHE A 1 241 ? -5.995 0.059 9.646 1.00 97.44 241 PHE A C 1
ATOM 1878 O O . PHE A 1 241 ? -6.058 0.127 8.417 1.00 97.44 241 PHE A O 1
ATOM 1885 N N . ARG A 1 242 ? -7.046 0.408 10.409 1.00 97.88 242 ARG A N 1
ATOM 1886 C CA . ARG A 1 242 ? -8.323 0.868 9.820 1.00 97.88 242 ARG A CA 1
ATOM 1887 C C . ARG A 1 242 ? -8.171 2.172 9.028 1.00 97.88 242 ARG A C 1
ATOM 1889 O O . ARG A 1 242 ? -8.907 2.389 8.071 1.00 97.88 242 ARG A O 1
ATOM 1896 N N . ARG A 1 243 ? -7.204 3.021 9.391 1.00 97.50 243 ARG A N 1
ATOM 1897 C CA . ARG A 1 243 ? -6.865 4.249 8.649 1.00 97.50 243 ARG A CA 1
ATOM 1898 C C . ARG A 1 243 ? -5.906 4.026 7.477 1.00 97.50 243 ARG A C 1
ATOM 1900 O O . ARG A 1 243 ? -5.458 5.007 6.886 1.00 97.50 243 ARG A O 1
ATOM 1907 N N . GLY A 1 244 ? -5.534 2.782 7.168 1.00 95.31 244 GLY A N 1
ATOM 1908 C CA . GLY A 1 244 ? -4.634 2.465 6.059 1.00 95.31 244 GLY A CA 1
ATOM 1909 C C . GLY A 1 244 ? -3.228 3.050 6.201 1.00 95.31 244 GLY A C 1
ATOM 1910 O O . GLY A 1 244 ? -2.639 3.444 5.198 1.00 95.31 244 GLY A O 1
ATOM 1911 N N . LYS A 1 245 ? -2.691 3.164 7.425 1.00 95.81 245 LYS A N 1
ATOM 1912 C CA . LYS A 1 245 ? -1.278 3.534 7.609 1.00 95.81 245 LYS A CA 1
ATOM 1913 C C . LYS A 1 245 ? -0.371 2.492 6.964 1.00 95.81 245 LYS A C 1
ATOM 1915 O O . LYS A 1 245 ? -0.527 1.302 7.202 1.00 95.81 245 LYS A O 1
ATOM 1920 N N . GLU A 1 246 ? 0.607 2.981 6.213 1.00 94.56 246 GLU A N 1
ATOM 1921 C CA . GLU A 1 246 ? 1.657 2.232 5.526 1.00 94.56 246 GLU A CA 1
ATOM 1922 C C . GLU A 1 246 ? 2.489 1.351 6.481 1.00 94.56 246 GLU A C 1
ATOM 1924 O O . GLU A 1 246 ? 2.873 0.230 6.141 1.00 94.56 246 GLU A O 1
ATOM 1929 N N . ILE A 1 247 ? 2.701 1.852 7.700 1.00 93.75 247 ILE A N 1
ATOM 1930 C CA . ILE A 1 247 ? 3.394 1.195 8.807 1.00 93.75 247 ILE A CA 1
ATOM 1931 C C . ILE A 1 247 ? 2.464 1.212 10.026 1.00 93.75 247 ILE A C 1
ATOM 1933 O O . ILE A 1 247 ? 1.927 2.257 10.399 1.00 93.75 247 ILE A O 1
ATOM 1937 N N . VAL A 1 248 ? 2.294 0.049 10.646 1.00 93.69 248 VAL A N 1
ATOM 1938 C CA . VAL A 1 248 ? 1.378 -0.226 11.758 1.00 93.69 248 VAL A CA 1
ATOM 1939 C C . VAL A 1 248 ? 2.192 -0.777 12.927 1.00 93.69 248 VAL A C 1
ATOM 1941 O O . VAL A 1 248 ? 3.064 -1.616 12.726 1.00 93.69 248 VAL A O 1
ATOM 1944 N N . LYS A 1 249 ? 1.933 -0.297 14.144 1.00 89.94 249 LYS A N 1
ATOM 1945 C CA . LYS A 1 249 ? 2.631 -0.743 15.362 1.00 89.94 249 LYS A CA 1
ATOM 1946 C C . LYS A 1 249 ? 1.912 -1.919 16.035 1.00 89.94 249 LYS A C 1
ATOM 1948 O O . LYS A 1 249 ? 2.522 -2.880 16.484 1.00 89.94 249 LYS A O 1
ATOM 1953 N N . ASP A 1 250 ? 0.594 -1.815 16.091 1.00 90.19 250 ASP A N 1
ATOM 1954 C CA . ASP A 1 250 ? -0.319 -2.668 16.833 1.00 90.19 250 ASP A CA 1
ATOM 1955 C C . ASP A 1 250 ? -1.638 -2.836 16.062 1.00 90.19 250 ASP A C 1
ATOM 1957 O O . ASP A 1 250 ? -1.992 -2.040 15.187 1.00 90.19 250 ASP A O 1
ATOM 1961 N N . LEU A 1 251 ? -2.361 -3.911 16.376 1.00 96.38 251 LEU A N 1
ATOM 1962 C CA . LEU A 1 251 ? -3.692 -4.187 15.848 1.00 96.38 251 LEU A CA 1
ATOM 1963 C C . LEU A 1 251 ? -4.755 -3.941 16.922 1.00 96.38 251 LEU A C 1
ATOM 1965 O O . LEU A 1 251 ? -4.829 -4.678 17.902 1.00 96.38 251 LEU A O 1
ATOM 1969 N N . ASP A 1 252 ? -5.608 -2.941 16.711 1.00 96.50 252 ASP A N 1
ATOM 1970 C CA . ASP A 1 252 ? -6.764 -2.660 17.566 1.00 96.50 252 ASP A CA 1
ATOM 1971 C C . ASP A 1 252 ? -8.035 -3.324 17.023 1.00 96.50 252 ASP A C 1
ATOM 1973 O O . ASP A 1 252 ? -8.391 -3.144 15.854 1.00 96.50 252 ASP A O 1
ATOM 1977 N N . PHE A 1 253 ? -8.791 -4.000 17.887 1.00 98.19 253 PHE A N 1
ATOM 1978 C CA . PHE A 1 253 ? -10.125 -4.517 17.583 1.00 98.19 253 PHE A CA 1
ATOM 1979 C C . PHE A 1 253 ? -11.162 -4.027 18.590 1.00 98.19 253 PHE A C 1
ATOM 1981 O O . PHE A 1 253 ? -10.963 -4.102 19.803 1.00 98.19 253 PHE A O 1
ATOM 1988 N N . ILE A 1 254 ? -12.304 -3.575 18.070 1.00 96.88 254 ILE A N 1
ATOM 1989 C CA . ILE A 1 254 ? -13.480 -3.184 18.852 1.00 96.88 254 ILE A CA 1
ATOM 1990 C C . ILE A 1 254 ? -14.603 -4.165 18.552 1.00 96.88 254 ILE A C 1
ATOM 1992 O O . ILE A 1 254 ? -14.914 -4.421 17.385 1.00 96.88 254 ILE A O 1
ATOM 1996 N N . CYS A 1 255 ? -15.223 -4.697 19.600 1.00 95.56 255 CYS A N 1
ATOM 1997 C CA . CYS A 1 255 ? -16.384 -5.566 19.487 1.00 95.56 255 CYS A CA 1
ATOM 1998 C C . CYS A 1 255 ? -17.460 -5.252 20.533 1.00 95.56 255 CYS A C 1
ATOM 2000 O O . CYS A 1 255 ? -17.199 -4.558 21.515 1.00 95.56 255 CYS A O 1
ATOM 2002 N N . THR A 1 256 ? -18.672 -5.756 20.303 1.00 96.56 256 THR A N 1
ATOM 2003 C CA . THR A 1 256 ? -19.815 -5.606 21.212 1.00 96.56 256 THR A CA 1
ATOM 2004 C C . THR A 1 256 ? -20.304 -6.966 21.684 1.00 96.56 256 THR A C 1
ATOM 2006 O O . THR A 1 256 ? -20.343 -7.923 20.908 1.00 96.56 256 THR A O 1
ATOM 2009 N N . SER A 1 257 ? -20.633 -7.067 22.972 1.00 96.31 257 SER A N 1
ATOM 2010 C CA . SER A 1 257 ? -21.100 -8.302 23.608 1.00 96.31 257 SER A CA 1
ATOM 2011 C C . SER A 1 257 ? -21.801 -7.996 24.930 1.00 96.31 257 SER A C 1
ATOM 2013 O O . SER A 1 257 ? -21.348 -7.138 25.685 1.00 96.31 257 SER A O 1
ATOM 2015 N N . GLY A 1 258 ? -22.870 -8.739 25.231 1.00 95.00 258 GLY A N 1
ATOM 2016 C CA . GLY A 1 258 ? -23.491 -8.764 26.563 1.00 95.00 258 GLY A CA 1
ATOM 2017 C C . GLY A 1 258 ? -22.747 -9.647 27.576 1.00 95.00 258 GLY A C 1
ATOM 2018 O O . GLY A 1 258 ? -23.083 -9.644 28.754 1.00 95.00 258 GLY A O 1
ATOM 2019 N N . THR A 1 259 ? -21.735 -10.400 27.134 1.00 94.94 259 THR A N 1
ATOM 2020 C CA . THR A 1 259 ? -20.884 -11.276 27.958 1.00 94.94 259 THR A CA 1
ATOM 2021 C C . THR A 1 259 ? -19.394 -11.027 27.644 1.00 94.94 259 THR A C 1
ATOM 2023 O O . THR A 1 259 ? -18.757 -11.819 26.939 1.00 94.94 259 THR A O 1
ATOM 2026 N N . PRO A 1 260 ? -18.799 -9.915 28.126 1.00 94.75 260 PRO A N 1
ATOM 2027 C CA . PRO A 1 260 ? -17.431 -9.520 27.771 1.00 94.75 260 PRO A CA 1
ATOM 2028 C C . PRO A 1 260 ? -16.363 -10.575 28.090 1.00 94.75 260 PRO A C 1
ATOM 2030 O O . PRO A 1 260 ? -15.561 -10.912 27.216 1.00 94.75 260 PRO A O 1
ATOM 2033 N N . GLN A 1 261 ? -16.418 -11.188 29.278 1.00 94.38 261 GLN A N 1
ATOM 2034 C CA . GLN A 1 261 ? -15.454 -12.213 29.695 1.00 94.38 261 GLN A CA 1
ATOM 2035 C C . GLN A 1 261 ? -15.399 -13.404 28.723 1.00 94.38 261 GLN A C 1
ATOM 2037 O O . GLN A 1 261 ? -14.319 -13.820 28.313 1.00 94.38 261 GLN A O 1
ATOM 2042 N N . ALA A 1 262 ? -16.553 -13.896 28.255 1.00 95.00 262 ALA A N 1
ATOM 2043 C CA . ALA A 1 262 ? -16.622 -15.012 27.307 1.00 95.00 262 ALA A CA 1
ATOM 2044 C C . ALA A 1 262 ? -16.018 -14.676 25.927 1.00 95.00 262 ALA A C 1
ATOM 2046 O O . ALA A 1 262 ? -15.616 -15.571 25.176 1.00 95.00 262 ALA A O 1
ATOM 2047 N N . VAL A 1 263 ? -15.950 -13.389 25.575 1.00 97.25 263 VAL A N 1
ATOM 2048 C CA . VAL A 1 263 ? -15.262 -12.902 24.373 1.00 97.25 263 VAL A CA 1
ATOM 2049 C C . VAL A 1 263 ? -13.755 -12.818 24.601 1.00 97.25 263 VAL A C 1
ATOM 2051 O O . VAL A 1 263 ? -12.995 -13.249 23.734 1.00 97.25 263 VAL A O 1
ATOM 2054 N N . MET A 1 264 ? -13.322 -12.341 25.767 1.00 96.62 264 MET A N 1
ATOM 2055 C CA . MET A 1 264 ? -11.906 -12.247 26.140 1.00 96.62 264 MET A CA 1
ATOM 2056 C C . MET A 1 264 ? -11.259 -13.631 26.255 1.00 96.62 264 MET A C 1
ATOM 2058 O O . MET A 1 264 ? -10.259 -13.887 25.580 1.00 96.62 264 MET A O 1
ATOM 2062 N N . ASP A 1 265 ? -11.913 -14.567 26.951 1.00 96.38 265 ASP A N 1
ATOM 2063 C CA . ASP A 1 265 ? -11.495 -15.970 27.042 1.00 96.38 265 ASP A CA 1
ATOM 2064 C C . ASP A 1 265 ? -11.364 -16.614 25.653 1.00 96.38 265 ASP A C 1
ATOM 2066 O O . ASP A 1 265 ? -10.538 -17.497 25.430 1.00 96.38 265 ASP A O 1
ATOM 2070 N N . TYR A 1 266 ? -12.233 -16.251 24.705 1.00 97.69 266 TYR A N 1
ATOM 2071 C CA . TYR A 1 266 ? -12.172 -16.751 23.331 1.00 97.69 266 TYR A CA 1
ATOM 2072 C C . TYR A 1 266 ? -11.006 -16.124 22.559 1.00 97.69 266 TYR A C 1
ATOM 2074 O O . TYR A 1 266 ? -10.232 -16.841 21.935 1.00 97.69 266 TYR A O 1
ATOM 2082 N N . PHE A 1 267 ? -10.830 -14.807 22.651 1.00 97.81 267 PHE A N 1
ATOM 2083 C CA . PHE A 1 267 ? -9.759 -14.069 21.984 1.00 97.81 267 PHE A CA 1
ATOM 2084 C C . PHE A 1 267 ? -8.359 -14.560 22.368 1.00 97.81 267 PHE A C 1
ATOM 2086 O O . PHE A 1 267 ? -7.548 -14.824 21.482 1.00 97.81 267 PHE A O 1
ATOM 2093 N N . VAL A 1 268 ? -8.083 -14.768 23.660 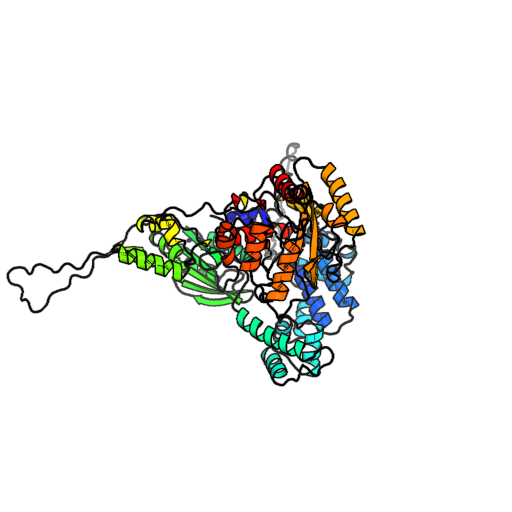1.00 93.81 268 VAL A N 1
ATOM 2094 C CA . VAL A 1 268 ? -6.756 -15.232 24.110 1.00 93.81 268 VAL A CA 1
ATOM 2095 C C . VAL A 1 268 ? -6.424 -16.674 23.700 1.00 93.81 268 VAL A C 1
ATOM 2097 O O . VAL A 1 268 ? -5.271 -17.083 23.795 1.00 93.81 268 VAL A O 1
ATOM 2100 N N . ARG A 1 269 ? -7.411 -17.438 23.203 1.00 96.81 269 ARG A N 1
ATOM 2101 C CA . ARG A 1 269 ? -7.246 -18.787 22.625 1.00 96.81 269 ARG A CA 1
ATOM 2102 C C . ARG A 1 269 ? -7.114 -18.783 21.095 1.00 96.81 269 ARG A C 1
ATOM 2104 O O . ARG A 1 269 ? -7.177 -19.846 20.472 1.00 96.81 269 ARG A O 1
ATOM 2111 N N . PHE A 1 270 ? -6.954 -17.618 20.468 1.00 97.19 270 PHE A N 1
ATOM 2112 C CA . PHE A 1 270 ? -6.721 -17.521 19.030 1.00 97.19 270 PHE A CA 1
ATOM 2113 C C . PHE A 1 270 ? -5.407 -18.238 18.634 1.00 97.19 270 PHE A C 1
ATOM 2115 O O . PHE A 1 270 ? -4.382 -17.987 19.267 1.00 97.19 270 PHE A O 1
ATOM 2122 N N . PRO A 1 271 ? -5.380 -19.123 17.611 1.00 94.19 271 PRO A N 1
ATOM 2123 C CA . PRO A 1 271 ? -4.255 -20.048 17.405 1.00 94.19 271 PRO A CA 1
ATOM 2124 C C . PRO A 1 271 ? -2.870 -19.439 17.137 1.00 94.19 271 PRO A C 1
ATOM 2126 O O . PRO A 1 271 ? -1.886 -20.152 17.294 1.00 94.19 271 PRO A O 1
ATOM 2129 N N . GLN A 1 272 ? -2.782 -18.171 16.719 1.00 88.50 272 GLN A N 1
ATOM 2130 C CA . GLN A 1 272 ? -1.512 -17.459 16.503 1.00 88.50 272 GLN A CA 1
ATOM 2131 C C . GLN A 1 272 ? -1.082 -16.611 17.716 1.00 88.50 272 GLN A C 1
ATOM 2133 O O . GLN A 1 272 ? -0.126 -15.848 17.607 1.00 88.50 272 GLN A O 1
ATOM 2138 N N . VAL A 1 273 ? -1.764 -16.702 18.867 1.00 87.12 273 VAL A N 1
ATOM 2139 C CA . VAL A 1 273 ? -1.315 -16.064 20.117 1.00 87.12 273 VAL A CA 1
ATOM 2140 C C . VAL A 1 273 ? -0.050 -16.760 20.615 1.00 87.12 273 VAL A C 1
ATOM 2142 O O . VAL A 1 273 ? -0.076 -17.933 20.979 1.00 87.12 273 VAL A O 1
ATOM 2145 N N . SER A 1 274 ? 1.055 -16.016 20.659 1.00 74.38 274 SER A N 1
ATOM 2146 C CA . SER A 1 274 ? 2.337 -16.477 21.197 1.00 74.38 274 SER A CA 1
ATOM 2147 C C . SER A 1 274 ? 2.450 -16.223 22.703 1.00 74.38 274 SER A C 1
ATOM 2149 O O . SER A 1 274 ? 3.039 -17.026 23.426 1.00 74.38 274 SER A O 1
ATOM 2151 N N . ARG A 1 275 ? 1.868 -15.120 23.198 1.00 73.88 275 ARG A N 1
ATOM 2152 C CA . ARG A 1 275 ? 1.871 -14.754 24.622 1.00 73.88 275 ARG A CA 1
ATOM 2153 C C . ARG A 1 275 ? 0.671 -13.881 24.978 1.00 73.88 275 ARG A C 1
ATOM 2155 O O . ARG A 1 275 ? 0.396 -12.896 24.303 1.00 73.88 275 ARG A O 1
ATOM 2162 N N . ILE A 1 276 ? 0.019 -14.164 26.101 1.00 82.75 276 ILE A N 1
ATOM 2163 C CA . ILE A 1 276 ? -0.957 -13.248 26.706 1.00 82.75 276 ILE A CA 1
ATOM 2164 C C . ILE A 1 276 ? -0.179 -12.177 27.483 1.00 82.75 276 ILE A C 1
ATOM 2166 O O . ILE A 1 276 ? 0.631 -12.514 28.343 1.00 82.75 276 ILE A O 1
ATOM 2170 N N . VAL A 1 277 ? -0.384 -10.897 27.160 1.00 66.94 277 VAL A N 1
ATOM 2171 C CA . VAL A 1 277 ? 0.269 -9.763 27.847 1.00 66.94 277 VAL A CA 1
ATOM 2172 C C . VAL A 1 277 ? -0.622 -9.236 28.969 1.00 66.94 277 VAL A C 1
ATOM 2174 O O . VAL A 1 277 ? -0.138 -8.943 30.056 1.00 66.94 277 VAL A O 1
ATOM 2177 N N . ASN A 1 278 ? -1.926 -9.142 28.710 1.00 78.38 278 ASN A N 1
ATOM 2178 C CA . ASN A 1 278 ? -2.944 -8.806 29.696 1.00 78.38 278 ASN A CA 1
ATOM 2179 C C . ASN A 1 278 ? -4.258 -9.521 29.352 1.00 78.38 278 ASN A C 1
ATOM 2181 O O . ASN A 1 278 ? -4.620 -9.600 28.176 1.00 78.38 278 ASN A O 1
ATOM 2185 N N . HIS A 1 279 ? -4.983 -9.983 30.367 1.00 90.19 279 HIS A N 1
ATOM 2186 C CA . HIS A 1 279 ? -6.300 -10.597 30.226 1.00 90.19 279 HIS A CA 1
ATOM 2187 C C . HIS A 1 279 ? -7.247 -10.016 31.277 1.00 90.19 279 HIS A C 1
ATOM 2189 O O . HIS A 1 279 ? -7.094 -10.285 32.467 1.00 90.19 279 HIS A O 1
ATOM 2195 N N . GLY A 1 280 ? -8.197 -9.196 30.834 1.00 81.75 280 GLY A N 1
ATOM 2196 C CA . GLY A 1 280 ? -9.206 -8.563 31.679 1.00 81.75 280 GLY A CA 1
ATOM 2197 C C . GLY A 1 280 ? -10.586 -8.613 31.029 1.00 81.75 280 GLY A C 1
ATOM 2198 O O . GLY A 1 280 ? -10.705 -8.894 29.839 1.00 81.75 280 GLY A O 1
ATOM 2199 N N . GLU A 1 281 ? -11.621 -8.312 31.811 1.00 89.38 281 GLU A N 1
ATOM 2200 C CA . GLU A 1 281 ? -13.032 -8.532 31.456 1.00 89.38 281 GLU A CA 1
ATOM 2201 C C . GLU A 1 281 ? -13.480 -7.825 30.164 1.00 89.38 281 GLU A C 1
ATOM 2203 O O . GLU A 1 281 ? -14.170 -8.414 29.333 1.00 89.38 281 GLU A O 1
ATOM 2208 N N . THR A 1 282 ? -13.068 -6.569 29.969 1.00 87.75 282 THR A N 1
ATOM 2209 C CA . THR A 1 282 ? -13.467 -5.727 28.822 1.00 87.75 282 THR A CA 1
ATOM 2210 C C . THR A 1 282 ? -12.298 -5.305 27.929 1.00 87.75 282 THR A C 1
ATOM 2212 O O . THR A 1 282 ? -12.517 -4.780 26.834 1.00 87.75 282 THR A O 1
ATOM 2215 N N . LYS A 1 283 ? -11.053 -5.577 28.342 1.00 91.50 283 LYS A N 1
ATOM 2216 C CA . LYS A 1 283 ? -9.844 -5.386 27.532 1.00 91.50 283 LYS A CA 1
ATOM 2217 C C . LYS A 1 283 ? -8.857 -6.529 27.752 1.00 91.50 283 LYS A C 1
ATOM 2219 O O . LYS A 1 283 ? -8.467 -6.795 28.886 1.00 91.50 283 LYS A O 1
ATOM 2224 N N . SER A 1 284 ? -8.337 -7.075 26.655 1.00 88.06 284 SER A N 1
ATOM 2225 C CA . SER A 1 284 ? -7.170 -7.962 26.662 1.00 88.06 284 SER A CA 1
ATOM 2226 C C . SER A 1 284 ? -6.143 -7.544 25.613 1.00 88.06 284 SER A C 1
ATOM 2228 O O . SER A 1 284 ? -6.489 -6.963 24.584 1.00 88.06 284 SER A O 1
ATOM 2230 N N . THR A 1 285 ? -4.879 -7.861 25.883 1.00 84.75 285 THR A N 1
ATOM 2231 C CA . THR A 1 285 ? -3.737 -7.604 25.000 1.00 84.75 285 THR A CA 1
ATOM 2232 C C . THR A 1 285 ? -2.959 -8.903 24.833 1.00 84.75 285 THR A C 1
ATOM 2234 O O . THR A 1 285 ? -2.544 -9.520 25.818 1.00 84.75 285 THR A O 1
ATOM 2237 N N . VAL A 1 286 ? -2.728 -9.309 23.590 1.00 83.44 286 VAL A N 1
ATOM 2238 C CA . VAL A 1 286 ? -1.934 -10.492 23.242 1.00 83.44 286 VAL A CA 1
ATOM 2239 C C . VAL A 1 286 ? -0.788 -10.110 22.318 1.00 83.44 286 VAL A C 1
ATOM 2241 O O . VAL A 1 286 ? -0.878 -9.166 21.537 1.00 83.44 286 VAL A O 1
ATOM 2244 N N . LEU A 1 287 ? 0.291 -10.875 22.400 1.00 77.69 287 LEU A N 1
ATOM 2245 C CA . LEU A 1 287 ? 1.325 -10.935 21.386 1.00 77.69 287 LEU A CA 1
ATOM 2246 C C . LEU A 1 287 ? 0.981 -12.101 20.457 1.00 77.69 287 LEU A C 1
ATOM 2248 O O . LEU A 1 287 ? 0.725 -13.213 20.926 1.00 77.69 287 LEU A O 1
ATOM 2252 N N . LEU A 1 288 ? 0.965 -11.851 19.155 1.00 85.75 288 LEU A N 1
ATOM 2253 C CA . LEU A 1 288 ? 0.813 -12.886 18.139 1.00 85.75 288 LEU A CA 1
ATOM 2254 C C . LEU A 1 288 ? 2.191 -13.442 17.734 1.00 85.75 288 LEU A C 1
ATOM 2256 O O . LEU A 1 288 ? 3.232 -13.055 18.278 1.00 85.75 288 LEU A O 1
ATOM 2260 N N . GLU A 1 289 ? 2.223 -14.370 16.782 1.00 75.81 289 GLU A N 1
ATOM 2261 C CA . GLU A 1 289 ? 3.449 -14.728 16.063 1.00 75.81 289 GLU A CA 1
ATOM 2262 C C . GLU A 1 289 ? 4.138 -13.474 15.476 1.00 75.81 289 GLU A C 1
ATOM 2264 O O . GLU A 1 289 ? 3.496 -12.460 15.192 1.00 75.81 289 GLU A O 1
ATOM 2269 N N . LYS A 1 290 ? 5.466 -13.533 15.300 1.00 71.25 290 LYS A N 1
ATOM 2270 C CA . LYS A 1 290 ? 6.302 -12.424 14.784 1.00 71.25 290 LYS A CA 1
ATOM 2271 C C . LYS A 1 290 ? 6.239 -11.119 15.604 1.00 71.25 290 LYS A C 1
ATOM 2273 O O . LYS A 1 290 ? 6.564 -10.055 15.089 1.00 71.25 290 LYS A O 1
ATOM 2278 N N . GLY A 1 291 ? 5.830 -11.191 16.873 1.00 72.19 291 GLY A N 1
ATOM 2279 C CA . GLY A 1 291 ? 5.863 -10.053 17.799 1.00 72.19 291 GLY A CA 1
ATOM 2280 C C . GLY A 1 291 ? 4.748 -9.019 17.608 1.00 72.19 291 GLY A C 1
ATOM 2281 O O . GLY A 1 291 ? 4.811 -7.957 18.222 1.00 72.19 291 GLY A O 1
ATOM 2282 N N . ILE A 1 292 ? 3.722 -9.311 16.801 1.00 85.88 292 ILE A N 1
ATOM 2283 C CA . ILE A 1 292 ? 2.629 -8.365 16.537 1.00 85.88 292 ILE A CA 1
ATOM 2284 C C . ILE A 1 292 ? 1.780 -8.196 17.802 1.00 85.88 292 ILE A C 1
ATOM 2286 O O . ILE A 1 292 ? 1.158 -9.150 18.274 1.00 85.88 292 ILE A O 1
ATOM 2290 N N . SER A 1 293 ? 1.733 -6.980 18.349 1.00 87.06 293 SER A N 1
ATOM 2291 C CA . SER A 1 293 ? 0.860 -6.647 19.481 1.00 87.06 293 SER A CA 1
ATOM 2292 C C . SER A 1 293 ? -0.584 -6.468 19.011 1.00 87.06 293 SER A C 1
ATOM 2294 O O . SER A 1 293 ? -0.840 -5.754 18.041 1.00 87.06 293 SER A O 1
ATOM 2296 N N . CYS A 1 294 ? -1.536 -7.087 19.707 1.00 94.25 294 CYS A N 1
ATOM 2297 C CA . CYS A 1 294 ? -2.954 -7.044 19.369 1.00 94.25 294 CYS A CA 1
ATOM 2298 C C . CYS A 1 294 ? -3.816 -6.755 20.608 1.00 94.25 294 CYS A C 1
ATOM 2300 O O . CYS A 1 294 ? -3.813 -7.520 21.575 1.00 94.25 294 CYS A O 1
ATOM 2302 N N . ASP A 1 295 ? -4.593 -5.677 20.545 1.00 93.12 295 ASP A N 1
ATOM 2303 C CA . ASP A 1 295 ? -5.556 -5.247 21.558 1.00 93.12 295 ASP A CA 1
ATOM 2304 C C . ASP A 1 295 ? -6.981 -5.625 21.119 1.00 93.12 295 ASP A C 1
ATOM 2306 O O . ASP A 1 295 ? -7.403 -5.306 20.007 1.00 93.12 295 ASP A O 1
ATOM 2310 N N . LEU A 1 296 ? -7.759 -6.239 22.015 1.00 97.44 296 LEU A N 1
ATOM 2311 C CA . LEU A 1 296 ? -9.211 -6.372 21.868 1.00 97.44 296 LEU A CA 1
ATOM 2312 C C . LEU A 1 296 ? -9.913 -5.603 22.985 1.00 97.44 296 LEU A C 1
ATOM 2314 O O . LEU A 1 296 ? -9.540 -5.708 24.157 1.00 97.44 296 LEU A O 1
ATOM 2318 N N . ARG A 1 297 ? -10.968 -4.869 22.623 1.00 96.56 297 ARG A N 1
ATOM 2319 C CA . ARG A 1 297 ? -11.886 -4.209 23.558 1.00 96.56 297 ARG A CA 1
ATOM 2320 C C . ARG A 1 297 ? -13.320 -4.652 23.292 1.00 96.56 297 ARG A C 1
ATOM 2322 O O . ARG A 1 297 ? -13.752 -4.694 22.137 1.00 96.56 297 ARG A O 1
ATOM 2329 N N . VAL A 1 298 ? -14.047 -4.953 24.363 1.00 96.75 298 VAL A N 1
ATOM 2330 C CA . VAL A 1 298 ? -15.501 -5.155 24.351 1.00 96.75 298 VAL A CA 1
ATOM 2331 C C . VAL A 1 298 ? -16.158 -3.913 24.941 1.00 96.75 298 VAL A C 1
ATOM 2333 O O . VAL A 1 298 ? -15.744 -3.443 25.999 1.00 96.75 298 VAL A O 1
ATOM 2336 N N . VAL A 1 299 ? -17.193 -3.410 24.274 1.00 94.25 299 VAL A N 1
ATOM 2337 C CA . VAL A 1 299 ? -18.062 -2.334 24.774 1.00 94.25 299 VAL A CA 1
ATOM 2338 C C . VAL A 1 299 ? -19.540 -2.745 24.684 1.00 94.25 299 VAL A C 1
ATOM 2340 O O . VAL A 1 299 ? -19.868 -3.655 23.913 1.00 94.25 299 VAL A O 1
ATOM 2343 N N . PRO A 1 300 ? -20.449 -2.099 25.436 1.00 93.81 300 PRO A N 1
ATOM 2344 C CA . PRO A 1 300 ? -21.886 -2.210 25.201 1.00 93.81 300 PRO A CA 1
ATOM 2345 C C . PRO A 1 300 ? -22.251 -1.862 23.752 1.00 93.81 300 PRO A C 1
ATOM 2347 O O . PRO A 1 300 ? -21.605 -1.027 23.118 1.00 93.81 300 PRO A O 1
ATOM 2350 N N . ASP A 1 301 ? -23.309 -2.475 23.217 1.00 93.12 301 ASP A N 1
ATOM 2351 C CA . ASP A 1 301 ? -23.700 -2.267 21.814 1.00 93.12 301 ASP A CA 1
ATOM 2352 C C . ASP A 1 301 ? -24.114 -0.810 21.526 1.00 93.12 301 ASP A C 1
ATOM 2354 O O . ASP A 1 301 ? -23.818 -0.266 20.464 1.00 93.12 301 ASP A O 1
ATOM 2358 N N . GLU A 1 302 ? -24.683 -0.126 22.524 1.00 92.19 302 GLU A N 1
ATOM 2359 C CA . GLU A 1 302 ? -25.002 1.305 22.460 1.00 92.19 302 GLU A CA 1
ATOM 2360 C C . GLU A 1 302 ? -23.775 2.235 22.408 1.00 92.19 302 GLU A C 1
ATOM 2362 O O . GLU A 1 302 ? -23.898 3.366 21.938 1.00 92.19 302 GLU A O 1
ATOM 2367 N N . ASP A 1 303 ? -22.599 1.771 22.846 1.00 92.31 303 ASP A N 1
ATOM 2368 C CA . ASP A 1 303 ? -21.350 2.551 22.869 1.00 92.31 303 ASP A CA 1
ATOM 2369 C C . ASP A 1 303 ? -20.487 2.338 21.617 1.00 92.31 303 ASP A C 1
ATOM 2371 O O . ASP A 1 303 ? -19.541 3.086 21.346 1.00 92.31 303 ASP A O 1
ATOM 2375 N N . TYR A 1 304 ? -20.838 1.331 20.818 1.00 94.69 304 TYR A N 1
ATOM 2376 C CA . TYR A 1 304 ? -20.090 0.853 19.661 1.00 94.69 304 TYR A CA 1
ATOM 2377 C C . TYR A 1 304 ? -19.603 1.957 18.715 1.00 94.69 304 TYR A C 1
ATOM 2379 O O . TYR A 1 304 ? -18.441 1.959 18.302 1.00 94.69 304 TYR A O 1
ATOM 2387 N N . ALA A 1 305 ? -20.480 2.903 18.368 1.00 96.06 305 ALA A N 1
ATOM 2388 C CA . ALA A 1 305 ? -20.173 3.962 17.414 1.00 96.06 305 ALA A CA 1
ATOM 2389 C C . ALA A 1 305 ? -19.079 4.914 17.926 1.00 96.06 305 ALA A C 1
ATOM 2391 O O . ALA A 1 305 ? -18.187 5.289 17.159 1.00 96.06 305 ALA A O 1
ATOM 2392 N N . TYR A 1 306 ? -19.124 5.287 19.210 1.00 96.31 306 TYR A N 1
ATOM 2393 C CA . TYR A 1 306 ? -18.163 6.214 19.815 1.00 96.31 306 TYR A CA 1
ATOM 2394 C C . TYR A 1 306 ? -16.833 5.516 20.098 1.00 96.31 306 TYR A C 1
ATOM 2396 O O . TYR A 1 306 ? -15.777 6.074 19.800 1.00 96.31 306 TYR A O 1
ATOM 2404 N N . ALA A 1 307 ? -16.875 4.269 20.578 1.00 94.69 307 ALA A N 1
ATOM 2405 C CA . ALA A 1 307 ? -15.689 3.444 20.765 1.00 94.69 307 ALA A CA 1
ATOM 2406 C C . ALA A 1 307 ? -14.960 3.210 19.431 1.00 94.69 307 ALA A C 1
ATOM 2408 O O . ALA A 1 307 ? -13.753 3.436 19.340 1.00 94.69 307 ALA A O 1
ATOM 2409 N N . LEU A 1 308 ? -15.679 2.832 18.365 1.00 97.50 308 LEU A N 1
ATOM 2410 C CA . LEU A 1 308 ? -15.078 2.646 17.043 1.00 97.50 308 LEU A CA 1
ATOM 2411 C C . LEU A 1 308 ? -14.459 3.945 16.513 1.00 97.50 308 LEU A C 1
ATOM 2413 O O . LEU A 1 308 ? -13.340 3.902 16.001 1.00 97.50 308 LEU A O 1
ATOM 2417 N N . LEU A 1 309 ? -15.141 5.087 16.650 1.00 97.81 309 LEU A N 1
ATOM 2418 C CA . LEU A 1 309 ? -14.598 6.391 16.261 1.00 97.81 309 LEU A CA 1
ATOM 2419 C C . LEU A 1 309 ? -13.307 6.703 17.036 1.00 97.81 309 LEU A C 1
ATOM 2421 O O . LEU A 1 309 ? -12.263 6.919 16.415 1.00 97.81 309 LEU A O 1
ATOM 2425 N N . HIS A 1 310 ? -13.359 6.642 18.372 1.00 95.25 310 HIS A N 1
ATOM 2426 C CA . HIS A 1 310 ? -12.229 6.935 19.253 1.00 95.25 310 HIS A CA 1
ATOM 2427 C C . HIS A 1 310 ? -11.027 6.041 18.934 1.00 95.25 310 HIS A C 1
ATOM 2429 O O . HIS A 1 310 ? -9.943 6.550 18.654 1.00 95.25 310 HIS A O 1
ATOM 2435 N N . PHE A 1 311 ? -11.197 4.717 18.948 1.00 95.19 311 PHE A N 1
ATOM 2436 C CA . PHE A 1 311 ? -10.086 3.783 18.752 1.00 95.19 311 PHE A CA 1
ATOM 2437 C C . PHE A 1 311 ? -9.632 3.677 17.293 1.00 95.19 311 PHE A C 1
ATOM 2439 O O . PHE A 1 311 ? -8.553 3.161 17.031 1.00 95.19 311 PHE A O 1
ATOM 2446 N N . THR A 1 312 ? -10.387 4.209 16.326 1.00 97.94 312 THR A N 1
ATOM 2447 C CA . THR A 1 312 ? -9.862 4.438 14.967 1.00 97.94 312 THR A CA 1
ATOM 2448 C C . THR A 1 312 ? -8.899 5.618 14.937 1.00 97.94 312 THR A C 1
ATOM 2450 O O . THR A 1 312 ? -7.861 5.544 14.277 1.00 97.94 312 THR A O 1
ATOM 2453 N N . GLY A 1 313 ? -9.225 6.704 15.641 1.00 93.69 313 GLY A N 1
ATOM 2454 C CA . GLY A 1 313 ? -8.431 7.929 15.642 1.00 93.69 313 GLY A CA 1
ATOM 2455 C C . GLY A 1 313 ? -8.355 8.611 14.264 1.00 93.69 313 GLY A C 1
ATOM 2456 O O . GLY A 1 313 ? -9.281 8.477 13.466 1.00 93.69 313 GLY A O 1
ATOM 2457 N N . SER A 1 314 ? -7.264 9.314 13.926 1.00 96.69 314 SER A N 1
ATOM 2458 C CA . SER A 1 314 ? -6.036 9.486 14.725 1.00 96.69 314 SER A CA 1
ATOM 2459 C C . SER A 1 314 ? -6.254 10.233 16.053 1.00 96.69 314 SER A C 1
ATOM 2461 O O . SER A 1 314 ? -7.353 10.698 16.359 1.00 96.69 314 SER A O 1
ATOM 2463 N N . LYS A 1 315 ? -5.200 10.350 16.872 1.00 91.44 315 LYS A N 1
ATOM 2464 C CA . LYS A 1 315 ? -5.240 11.150 18.107 1.00 91.44 315 LYS A CA 1
ATOM 2465 C C . LYS A 1 315 ? -5.596 12.606 17.793 1.00 91.44 315 LYS A C 1
ATOM 2467 O O . LYS A 1 315 ? -6.409 13.197 18.497 1.00 91.44 315 LYS A O 1
ATOM 2472 N N . GLU A 1 316 ? -5.009 13.144 16.734 1.00 95.94 316 GLU A N 1
ATOM 2473 C CA . GLU A 1 316 ? -5.158 14.513 16.243 1.00 95.94 316 GLU A CA 1
ATOM 2474 C C . GLU A 1 316 ? -6.598 14.743 15.769 1.00 95.94 316 GLU A C 1
ATOM 2476 O O . GLU A 1 316 ? -7.260 15.660 16.249 1.00 95.94 316 GLU A O 1
ATOM 2481 N N . HIS A 1 317 ? -7.133 13.825 14.953 1.00 98.00 317 HIS A N 1
ATOM 2482 C CA . HIS A 1 317 ? -8.536 13.835 14.533 1.00 98.00 317 HIS A CA 1
ATOM 2483 C C . HIS A 1 317 ? -9.504 13.817 15.733 1.00 98.00 317 HIS A C 1
ATOM 2485 O O . HIS A 1 317 ? -10.435 14.619 15.815 1.00 98.00 317 HIS A O 1
ATOM 2491 N N . ASN A 1 318 ? -9.255 12.948 16.719 1.00 95.19 318 ASN A N 1
ATOM 2492 C CA . ASN A 1 318 ? -10.059 12.880 17.942 1.00 95.19 318 ASN A CA 1
ATOM 2493 C C . ASN A 1 318 ? -9.972 14.164 18.786 1.00 95.19 318 ASN A C 1
ATOM 2495 O O . ASN A 1 318 ? -10.945 14.524 19.450 1.00 95.19 318 ASN A O 1
ATOM 2499 N N . VAL A 1 319 ? -8.821 14.848 18.809 1.00 93.25 319 VAL A N 1
ATOM 2500 C CA . VAL A 1 319 ? -8.670 16.146 19.487 1.00 93.25 319 VAL A CA 1
ATOM 2501 C C . VAL A 1 319 ? -9.516 17.209 18.788 1.00 93.25 319 VAL A C 1
ATOM 2503 O O . VAL A 1 319 ? -10.303 17.861 19.473 1.00 93.25 319 VAL A O 1
ATOM 2506 N N . ALA A 1 320 ? -9.442 17.314 17.458 1.00 97.31 320 ALA A N 1
ATOM 2507 C CA . ALA A 1 320 ? -10.239 18.266 16.685 1.00 97.31 320 ALA A CA 1
ATOM 2508 C C . ALA A 1 320 ? -11.753 18.041 16.872 1.00 97.31 320 ALA A C 1
ATOM 2510 O O . ALA A 1 320 ? -12.491 18.981 17.178 1.00 97.31 320 ALA A O 1
ATOM 2511 N N . LEU A 1 321 ? -12.224 16.787 16.807 1.00 97.75 321 LEU A N 1
ATOM 2512 C CA . LEU A 1 321 ? -13.635 16.463 17.061 1.00 97.75 321 LEU A CA 1
ATOM 2513 C C . LEU A 1 321 ? -14.085 16.799 18.489 1.00 97.75 321 LEU A C 1
ATOM 2515 O O . LEU A 1 321 ? -15.197 17.293 18.674 1.00 97.75 321 LEU A O 1
ATOM 2519 N N . ARG A 1 322 ? -13.239 16.574 19.505 1.00 95.00 322 ARG A N 1
ATOM 2520 C CA . ARG A 1 322 ? -13.551 16.962 20.892 1.00 95.00 322 ARG A CA 1
ATOM 2521 C C . ARG A 1 322 ? -13.598 18.475 21.073 1.00 95.00 322 ARG A C 1
ATOM 2523 O O . ARG A 1 322 ? -14.516 18.961 21.724 1.00 95.00 322 ARG A O 1
ATOM 2530 N N . GLN A 1 323 ? -12.665 19.219 20.481 1.00 95.69 323 GLN A N 1
ATOM 2531 C CA . GLN A 1 323 ? -12.676 20.685 20.507 1.00 95.69 323 GLN A CA 1
ATOM 2532 C C . GLN A 1 323 ? -13.941 21.242 19.837 1.00 95.69 323 GLN A C 1
ATOM 2534 O O . GLN A 1 323 ? -14.615 22.093 20.418 1.00 95.69 323 GLN A O 1
ATOM 2539 N N . ARG A 1 324 ? -14.334 20.692 18.679 1.00 97.25 324 ARG A N 1
ATOM 2540 C CA . ARG A 1 324 ? -15.590 21.044 17.999 1.00 97.25 324 ARG A CA 1
ATOM 2541 C C . ARG A 1 324 ? -16.830 20.690 18.825 1.00 97.25 324 ARG A C 1
ATOM 2543 O O . ARG A 1 324 ? -17.770 21.477 18.864 1.00 97.25 324 ARG A O 1
ATOM 2550 N N . ALA A 1 325 ? -16.835 19.547 19.517 1.00 96.44 325 ALA A N 1
ATOM 2551 C CA . ALA A 1 325 ? -17.912 19.191 20.441 1.00 96.44 325 ALA A CA 1
ATOM 2552 C C . ALA A 1 325 ? -18.035 20.223 21.578 1.00 96.44 325 ALA A C 1
ATOM 2554 O O . ALA A 1 325 ? -19.126 20.748 21.803 1.00 96.44 325 ALA A O 1
ATOM 2555 N N . ILE A 1 326 ? -16.919 20.579 22.224 1.00 95.38 326 ILE A N 1
ATOM 2556 C CA . ILE A 1 326 ? -16.874 21.561 23.322 1.00 95.38 326 ILE A CA 1
ATOM 2557 C C . ILE A 1 326 ? -17.399 22.925 22.857 1.00 95.38 326 ILE A C 1
ATOM 2559 O O . ILE A 1 326 ? -18.254 23.507 23.523 1.00 95.38 326 ILE A O 1
ATOM 2563 N N . ALA A 1 327 ? -16.984 23.390 21.674 1.00 95.69 327 ALA A N 1
ATOM 2564 C CA . ALA A 1 327 ? -17.477 24.632 21.069 1.00 95.69 327 ALA A CA 1
ATOM 2565 C C . ALA A 1 327 ? -19.002 24.638 20.807 1.00 95.69 327 ALA A C 1
ATOM 2567 O O . ALA A 1 327 ? -19.603 25.702 20.684 1.00 95.69 327 ALA A O 1
ATOM 2568 N N . GLN A 1 328 ? -19.642 23.464 20.754 1.00 95.44 328 GLN A N 1
ATOM 2569 C CA . GLN A 1 328 ? -21.089 23.288 20.585 1.00 95.44 328 GLN A CA 1
ATOM 2570 C C . GLN A 1 328 ? -21.824 22.937 21.896 1.00 95.44 328 GLN A C 1
ATOM 2572 O O . GLN A 1 328 ? -22.969 22.481 21.845 1.00 95.44 328 GLN A O 1
ATOM 2577 N N . GLY A 1 329 ? -21.187 23.091 23.065 1.00 93.94 329 GLY A N 1
ATOM 2578 C CA . GLY A 1 329 ? -21.774 22.710 24.359 1.00 93.94 329 GLY A CA 1
ATOM 2579 C C . GLY A 1 329 ? -21.932 21.194 24.534 1.00 93.94 329 GLY A C 1
ATOM 2580 O O . GLY A 1 329 ? -22.880 20.724 25.169 1.00 93.94 329 GLY A O 1
ATOM 2581 N N . LYS A 1 330 ? -21.040 20.410 23.916 1.00 95.44 330 LYS A N 1
ATOM 2582 C CA . LYS A 1 330 ? -21.053 18.943 23.934 1.00 95.44 330 LYS A CA 1
ATOM 2583 C C . LYS A 1 330 ? -19.720 18.379 24.425 1.00 95.44 330 LYS A C 1
ATOM 2585 O O . LYS A 1 330 ? -18.673 19.009 24.324 1.00 95.44 330 LYS A O 1
ATOM 2590 N N . LYS A 1 331 ? -19.750 17.136 24.889 1.00 93.56 331 LYS A N 1
ATOM 2591 C CA . LYS A 1 331 ? -18.588 16.353 25.324 1.00 93.56 331 LYS A CA 1
ATOM 2592 C C . LYS A 1 331 ? -18.556 15.052 24.531 1.00 93.56 331 LYS A C 1
ATOM 2594 O O . LYS A 1 331 ? -19.549 14.333 24.517 1.00 93.56 331 LYS A O 1
ATOM 2599 N N . LEU A 1 332 ? -17.440 14.758 23.867 1.00 93.94 332 LEU A N 1
ATOM 2600 C CA . LEU A 1 332 ? -17.237 13.521 23.105 1.00 93.94 332 LEU A CA 1
ATOM 2601 C C . LEU A 1 332 ? -16.167 12.656 23.786 1.00 93.94 332 LEU A C 1
ATOM 2603 O O . LEU A 1 332 ? -15.044 13.115 24.005 1.00 93.94 332 LEU A O 1
ATOM 2607 N N . SER A 1 333 ? -16.502 11.402 24.075 1.00 89.12 333 SER A N 1
ATOM 2608 C CA . SER A 1 333 ? -15.592 10.365 24.575 1.00 89.12 333 SER A CA 1
ATOM 2609 C C . SER A 1 333 ? -15.826 9.043 23.834 1.00 89.12 333 SER A C 1
ATOM 2611 O O . SER A 1 333 ? -16.694 8.940 22.972 1.00 89.12 333 SER A O 1
ATOM 2613 N N . GLU A 1 334 ? -15.056 8.013 24.172 1.00 87.19 334 GLU A N 1
ATOM 2614 C CA . GLU A 1 334 ? -15.278 6.627 23.744 1.00 87.19 334 GLU A CA 1
ATOM 2615 C C . GLU A 1 334 ? -16.593 6.014 24.266 1.00 87.19 334 GLU A C 1
ATOM 2617 O O . GLU A 1 334 ? -17.031 5.005 23.724 1.00 87.19 334 GLU A O 1
ATOM 2622 N N . TRP A 1 335 ? -17.237 6.640 25.261 1.00 88.44 335 TRP A N 1
ATOM 2623 C CA . TRP A 1 335 ? -18.480 6.184 25.909 1.00 88.44 335 TRP A CA 1
ATOM 2624 C C . TRP A 1 335 ? -19.729 6.968 25.473 1.00 88.44 335 TRP A C 1
ATOM 2626 O O . TRP A 1 335 ? -20.831 6.726 25.965 1.00 88.44 335 TRP A O 1
ATOM 2636 N N . GLY A 1 336 ? -19.580 7.969 24.601 1.00 93.00 336 GLY A N 1
ATOM 2637 C CA . GLY A 1 336 ? -20.720 8.755 24.143 1.00 93.00 336 GLY A CA 1
ATOM 2638 C C . GLY A 1 336 ? -20.398 10.149 23.624 1.00 93.00 336 GLY A C 1
ATOM 2639 O O . GLY A 1 336 ? -19.309 10.697 23.805 1.00 93.00 336 GLY A O 1
ATOM 2640 N N . LEU A 1 337 ? -21.421 10.746 23.021 1.00 95.12 337 LEU A N 1
ATOM 2641 C CA . LEU A 1 337 ? -21.531 12.179 22.799 1.00 95.12 337 LEU A CA 1
ATOM 2642 C C . LEU A 1 337 ? -22.613 12.708 23.744 1.00 95.12 337 LEU A C 1
ATOM 2644 O O . LEU A 1 337 ? -23.745 12.237 23.699 1.00 95.12 337 LEU A O 1
ATOM 2648 N N . PHE A 1 338 ? -22.289 13.682 24.585 1.00 94.31 338 PHE A N 1
ATOM 2649 C CA . PHE A 1 338 ? -23.185 14.218 25.610 1.00 94.31 338 PHE A CA 1
ATOM 2650 C C . PHE A 1 338 ? -23.451 15.697 25.346 1.00 94.31 338 PHE A C 1
ATOM 2652 O O . PHE A 1 338 ? -22.519 16.436 25.030 1.00 94.31 338 PHE A O 1
ATOM 2659 N N . ARG A 1 339 ? -24.699 16.153 25.492 1.00 92.81 339 ARG A N 1
ATOM 2660 C CA . ARG A 1 339 ? -25.017 17.581 25.629 1.00 92.81 339 ARG A CA 1
ATOM 2661 C C . ARG A 1 339 ? -24.797 17.969 27.088 1.00 92.81 339 ARG A C 1
ATOM 2663 O O . ARG A 1 339 ? -25.343 17.309 27.969 1.00 92.81 339 ARG A O 1
ATOM 2670 N N . VAL A 1 340 ? -24.029 19.029 27.313 1.00 88.69 340 VAL A N 1
ATOM 2671 C CA . VAL A 1 340 ? -23.696 19.547 28.644 1.00 88.69 340 VAL A CA 1
ATOM 2672 C C . VAL A 1 340 ? -24.571 20.773 28.903 1.00 88.69 340 VAL A C 1
ATOM 2674 O O . VAL A 1 340 ? -24.492 21.750 28.155 1.00 88.69 340 VAL A O 1
ATOM 2677 N N . SER A 1 341 ? -25.430 20.739 29.925 1.00 78.81 341 SER A N 1
ATOM 2678 C CA . SER A 1 341 ? -26.099 21.966 30.376 1.00 78.81 341 SER A CA 1
ATOM 2679 C C . SER A 1 341 ? -25.075 22.904 31.022 1.00 78.81 341 SER A C 1
ATOM 2681 O O . SER A 1 341 ? -24.115 22.450 31.646 1.00 78.81 341 SER A O 1
ATOM 2683 N N . ARG A 1 342 ? -25.281 24.224 30.938 1.00 63.38 342 ARG A N 1
ATOM 2684 C CA . ARG A 1 342 ? -24.592 25.119 31.880 1.00 63.38 342 ARG A CA 1
ATOM 2685 C C . ARG A 1 342 ? -25.049 24.763 33.297 1.00 63.38 342 ARG A C 1
ATOM 2687 O O . ARG A 1 342 ? -26.206 24.378 33.480 1.00 63.38 342 ARG A O 1
ATOM 2694 N N . ALA A 1 343 ? -24.156 24.897 34.274 1.00 57.12 343 ALA A N 1
ATOM 2695 C CA . ALA A 1 343 ? -24.588 25.011 35.659 1.00 57.12 343 ALA A CA 1
ATOM 2696 C C . ALA A 1 343 ? -25.484 26.254 35.748 1.00 57.12 343 ALA A C 1
ATOM 2698 O O . ALA A 1 343 ? -25.080 27.334 35.312 1.00 57.12 343 ALA A O 1
ATOM 2699 N N . GLN A 1 344 ? -26.712 26.080 36.227 1.00 48.69 344 GLN A N 1
ATOM 2700 C CA . GLN A 1 344 ? -27.533 27.199 36.664 1.00 48.69 344 GLN A CA 1
ATOM 2701 C C . GLN A 1 344 ? -27.238 27.408 38.144 1.00 48.69 344 GLN A C 1
ATOM 2703 O O . GLN A 1 344 ? -27.246 26.450 38.920 1.00 48.69 344 GLN A O 1
ATOM 2708 N N . GLU A 1 345 ? -26.984 28.653 38.525 1.00 46.97 345 GLU A N 1
ATOM 2709 C CA . GLU A 1 345 ? -27.184 29.065 39.908 1.00 46.97 345 GLU A CA 1
ATOM 2710 C C . GLU A 1 345 ? -28.664 28.825 40.233 1.00 46.97 345 GLU A C 1
ATOM 2712 O O . GLU A 1 345 ? -29.545 29.146 39.428 1.00 46.97 345 GLU A O 1
ATOM 2717 N N . ARG A 1 346 ? -28.948 28.202 41.380 1.00 44.28 346 ARG A N 1
ATOM 2718 C CA . ARG A 1 346 ? -30.301 28.265 41.932 1.00 44.28 346 ARG A CA 1
ATOM 2719 C C . ARG A 1 346 ? -30.563 29.723 42.289 1.00 44.28 346 ARG A C 1
ATOM 2721 O O . ARG A 1 346 ? -29.751 30.314 42.995 1.00 44.28 346 ARG A O 1
ATOM 2728 N N . GLU A 1 347 ? -31.714 30.253 41.887 1.00 47.69 347 GLU A N 1
ATOM 2729 C CA . GLU A 1 347 ? -32.317 31.336 42.663 1.00 47.69 347 GLU A CA 1
ATOM 2730 C C . GLU A 1 347 ? -32.480 30.805 44.092 1.00 47.69 347 GLU A C 1
ATOM 2732 O O . GLU A 1 347 ? -33.105 29.759 44.309 1.00 47.69 347 GLU A O 1
ATOM 2737 N N . THR A 1 348 ? -31.835 31.465 45.051 1.00 47.03 348 THR A N 1
ATOM 2738 C CA . THR A 1 348 ? -32.006 31.166 46.469 1.00 47.03 348 THR A CA 1
ATOM 2739 C C . THR A 1 348 ? -33.471 31.389 46.817 1.00 47.03 348 THR A C 1
ATOM 2741 O O . THR A 1 348 ? -34.021 32.467 46.594 1.00 47.03 348 THR A O 1
ATOM 2744 N N . ALA A 1 349 ? -34.130 30.357 47.347 1.00 53.66 349 ALA A N 1
ATOM 2745 C CA . ALA A 1 349 ? -35.456 30.544 47.916 1.00 53.66 349 ALA A CA 1
ATOM 2746 C C . ALA A 1 349 ? -35.343 31.521 49.097 1.00 53.66 349 ALA A C 1
ATOM 2748 O O . ALA A 1 349 ? -34.373 31.449 49.858 1.00 53.66 349 ALA A O 1
ATOM 2749 N N . GLU A 1 350 ? -36.321 32.419 49.253 1.00 46.38 350 GLU A N 1
ATOM 2750 C CA . GLU A 1 350 ? -36.355 33.394 50.349 1.00 46.38 350 GLU A CA 1
ATOM 2751 C C . GLU A 1 350 ? -36.244 32.675 51.709 1.00 46.38 350 GLU A C 1
ATOM 2753 O O . GLU A 1 350 ? -37.211 32.088 52.196 1.00 46.38 350 GLU A O 1
ATOM 2758 N N . GLY A 1 351 ? -35.046 32.689 52.306 1.00 54.91 351 GLY A N 1
ATOM 2759 C CA . GLY A 1 351 ? -34.749 32.018 53.577 1.00 54.91 351 GLY A CA 1
ATOM 2760 C C . GLY A 1 351 ? -33.454 31.193 53.633 1.00 54.91 351 GLY A C 1
ATOM 2761 O O . GLY A 1 351 ? -33.041 30.844 54.737 1.00 54.91 351 GLY A O 1
ATOM 2762 N N . GLU A 1 352 ? -32.786 30.895 52.511 1.00 51.66 352 GLU A N 1
ATOM 2763 C CA . GLU A 1 352 ? -31.466 30.228 52.520 1.00 51.66 352 GLU A CA 1
ATOM 2764 C C . GLU A 1 352 ? -30.303 31.247 52.509 1.00 51.66 352 GLU A C 1
ATOM 2766 O O . GLU A 1 352 ? -30.320 32.226 51.767 1.00 51.66 352 GLU A O 1
ATOM 2771 N N . SER A 1 353 ? -29.293 31.031 53.361 1.00 49.44 353 SER A N 1
ATOM 2772 C CA . SER A 1 353 ? -28.167 31.955 53.591 1.00 49.44 353 SER A CA 1
ATOM 2773 C C . SER A 1 353 ? -27.183 32.041 52.416 1.00 49.44 353 SER A C 1
ATOM 2775 O O . SER A 1 353 ? -26.744 31.007 51.912 1.00 49.44 353 SER A O 1
ATOM 2777 N N . GLU A 1 354 ? -26.742 33.256 52.072 1.00 54.44 354 GLU A N 1
ATOM 2778 C CA . GLU A 1 354 ? -25.861 33.557 50.923 1.00 54.44 354 GLU A CA 1
ATOM 2779 C C . GLU A 1 354 ? -24.454 32.911 50.977 1.00 54.44 354 GLU A C 1
ATOM 2781 O O . GLU A 1 354 ? -23.783 32.813 49.951 1.00 54.44 354 GLU A O 1
ATOM 2786 N N . ASP A 1 355 ? -24.007 32.421 52.138 1.00 50.94 355 ASP A N 1
ATOM 2787 C CA . ASP A 1 355 ? -22.616 32.001 52.391 1.00 50.94 355 ASP A CA 1
ATOM 2788 C C . ASP A 1 355 ? -22.158 30.688 51.710 1.00 50.94 355 ASP A C 1
ATOM 2790 O O . ASP A 1 355 ? -21.013 30.268 51.900 1.00 50.94 355 ASP A O 1
ATOM 2794 N N . ASN A 1 356 ? -23.003 29.993 50.933 1.00 45.97 356 ASN A N 1
ATOM 2795 C CA . ASN A 1 356 ? -22.580 28.765 50.241 1.00 45.97 356 ASN A CA 1
ATOM 2796 C C . ASN A 1 356 ? -23.381 28.463 48.952 1.00 45.97 356 ASN A C 1
ATOM 2798 O O . ASN A 1 356 ? -24.310 27.647 48.983 1.00 45.97 356 ASN A O 1
ATOM 2802 N N . PRO A 1 357 ? -23.034 29.071 47.799 1.00 48.84 357 PRO A N 1
ATOM 2803 C CA . PRO A 1 357 ? -23.698 28.788 46.529 1.00 48.84 357 PRO A CA 1
ATOM 2804 C C . PRO A 1 357 ? -23.466 27.333 46.091 1.00 48.84 357 PRO A C 1
ATOM 2806 O O . PRO A 1 357 ? -22.401 26.965 45.587 1.00 48.84 357 PRO A O 1
ATOM 2809 N N . GLN A 1 358 ? -24.494 26.492 46.243 1.00 50.00 358 GLN A N 1
ATOM 2810 C CA . GLN A 1 358 ? -24.490 25.125 45.726 1.00 50.00 358 GLN A CA 1
ATOM 2811 C C . GLN A 1 358 ? -24.531 25.139 44.193 1.00 50.00 358 GLN A C 1
ATOM 2813 O O . GLN A 1 358 ? -25.598 25.145 43.577 1.00 50.00 358 GLN A O 1
ATOM 2818 N N . LEU A 1 359 ? -23.349 25.107 43.574 1.00 49.53 359 LEU A N 1
ATOM 2819 C CA . LEU A 1 359 ? -23.188 24.883 42.140 1.00 49.53 359 LEU A CA 1
ATOM 2820 C C . LEU A 1 359 ? -23.859 23.560 41.743 1.00 49.53 359 LEU A C 1
ATOM 2822 O O . LEU A 1 359 ? -23.349 22.474 42.035 1.00 49.53 359 LEU A O 1
ATOM 2826 N N . VAL A 1 360 ? -24.993 23.648 41.045 1.00 55.78 360 VAL A N 1
ATOM 2827 C CA . VAL A 1 360 ? -25.661 22.477 40.469 1.00 55.78 360 VAL A CA 1
ATOM 2828 C C . VAL A 1 360 ? -24.720 21.867 39.431 1.00 55.78 360 VAL A C 1
ATOM 2830 O O . VAL A 1 360 ? -24.348 22.533 38.461 1.00 55.78 360 VAL A O 1
ATOM 2833 N N . GLN A 1 361 ? -24.310 20.609 39.631 1.00 55.22 361 GLN A N 1
ATOM 2834 C CA . GLN A 1 361 ? -23.393 19.959 38.693 1.00 55.22 361 GLN A CA 1
ATOM 2835 C C . GLN A 1 361 ? -24.001 19.913 37.277 1.00 55.22 361 GLN A C 1
ATOM 2837 O O . GLN A 1 361 ? -25.203 19.663 37.145 1.00 55.22 361 GLN A O 1
ATOM 2842 N N . PRO A 1 362 ? -23.198 20.131 36.215 1.00 61.03 362 PRO A N 1
ATOM 2843 C CA . PRO A 1 362 ? -23.682 20.102 34.838 1.00 61.03 362 PRO A CA 1
ATOM 2844 C C . PRO A 1 362 ? -24.428 18.805 34.514 1.00 61.03 362 PRO A C 1
ATOM 2846 O O . PRO A 1 362 ? -23.893 17.710 34.691 1.00 61.03 362 PRO A O 1
ATOM 2849 N N . PHE A 1 363 ? -25.650 18.918 33.994 1.00 69.25 363 PHE A N 1
ATOM 2850 C CA . PHE A 1 363 ? -26.417 17.756 33.570 1.00 69.25 363 PHE A CA 1
ATOM 2851 C C . PHE A 1 363 ? -25.931 17.303 32.188 1.00 69.25 363 PHE A C 1
ATOM 2853 O O . PHE A 1 363 ? -26.100 18.007 31.186 1.00 69.25 363 PHE A O 1
ATOM 2860 N N . GLU A 1 364 ? -25.316 16.121 32.130 1.00 82.12 364 GLU A N 1
ATOM 2861 C CA . GLU A 1 364 ? -24.896 15.483 30.882 1.00 82.12 364 GLU A CA 1
ATOM 2862 C C . GLU A 1 364 ? -26.005 14.567 30.348 1.00 82.12 364 GLU A C 1
ATOM 2864 O O . GLU A 1 364 ? -26.380 13.582 30.979 1.00 82.12 364 GLU A O 1
ATOM 2869 N N . SER A 1 365 ? -26.510 14.858 29.145 1.00 87.56 365 SER A N 1
ATOM 2870 C CA . SER A 1 365 ? -27.497 14.011 28.454 1.00 87.56 365 SER A CA 1
ATOM 2871 C C . SER A 1 365 ? -26.883 13.353 27.216 1.00 87.56 365 SER A C 1
ATOM 2873 O O . SER A 1 365 ? -26.430 14.039 26.297 1.00 87.56 365 SER A O 1
ATOM 2875 N N . LYS A 1 366 ? -26.851 12.012 27.188 1.00 92.38 366 LYS A N 1
ATOM 2876 C CA . LYS A 1 366 ? -26.287 11.216 26.081 1.00 92.38 366 LYS A CA 1
ATOM 2877 C C . LYS A 1 366 ? -27.124 11.413 24.809 1.00 92.38 366 LYS A C 1
ATOM 2879 O O . LYS A 1 366 ? -28.339 11.232 24.817 1.00 92.38 366 LYS A O 1
ATOM 2884 N N . ILE A 1 367 ? -26.473 11.794 23.713 1.00 94.00 367 ILE A N 1
ATOM 2885 C CA . ILE A 1 367 ? -27.070 11.968 22.385 1.00 94.00 367 ILE A CA 1
ATOM 2886 C C . ILE A 1 367 ? -26.937 10.634 21.638 1.00 94.00 367 ILE A C 1
ATOM 2888 O O . ILE A 1 367 ? -25.816 10.272 21.284 1.00 94.00 367 ILE A O 1
ATOM 2892 N N . PRO A 1 368 ? -28.030 9.895 21.376 1.00 93.44 368 PRO A N 1
ATOM 2893 C CA . PRO A 1 368 ? -27.949 8.552 20.807 1.00 93.44 368 PRO A CA 1
ATOM 2894 C C . PRO A 1 368 ? -27.458 8.572 19.352 1.00 93.44 368 PRO A C 1
ATOM 2896 O O . PRO A 1 368 ? -28.121 9.104 18.464 1.00 93.44 368 PRO A O 1
ATOM 2899 N N . CYS A 1 369 ? -26.313 7.937 19.108 1.00 95.31 369 CYS A N 1
ATOM 2900 C CA . CYS A 1 369 ? -25.697 7.744 17.798 1.00 95.31 369 CYS A CA 1
ATOM 2901 C C . CYS A 1 369 ? -25.510 6.239 17.554 1.00 95.31 369 CYS A C 1
ATOM 2903 O O . CYS A 1 369 ? -24.835 5.573 18.335 1.00 95.31 369 CYS A O 1
ATOM 2905 N N . ARG A 1 370 ? -26.090 5.687 16.481 1.00 92.50 370 ARG A N 1
ATOM 2906 C CA . ARG A 1 370 ? -25.988 4.250 16.140 1.00 92.50 370 ARG A CA 1
ATOM 2907 C C . ARG A 1 370 ? -24.802 3.948 15.224 1.00 92.50 370 ARG A C 1
ATOM 2909 O O . ARG A 1 370 ? -24.434 2.796 15.019 1.00 92.50 370 ARG A O 1
ATOM 2916 N N . SER A 1 371 ? -24.209 4.983 14.643 1.00 96.19 371 SER A N 1
ATOM 2917 C 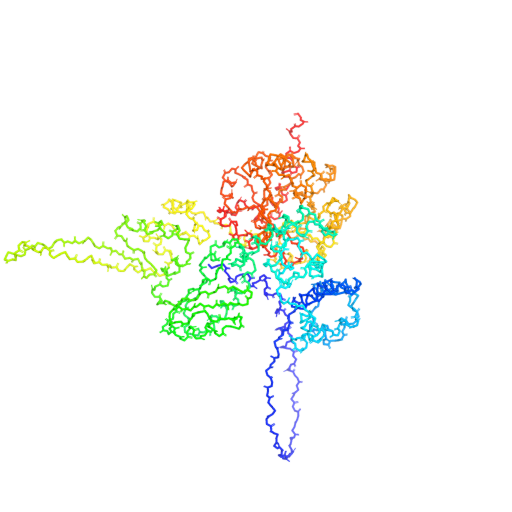CA . SER A 1 371 ? -23.100 4.898 13.709 1.00 96.19 371 SER A CA 1
ATOM 2918 C C . SER A 1 371 ? -22.179 6.108 13.835 1.00 96.19 371 SER A C 1
ATOM 2920 O O . SER A 1 371 ? -22.573 7.172 14.308 1.00 96.19 371 SER A O 1
ATOM 2922 N N . GLU A 1 372 ? -20.953 5.977 13.327 1.00 97.38 372 GLU A N 1
ATOM 2923 C CA . GLU A 1 372 ? -20.030 7.111 13.204 1.00 97.38 372 GLU A CA 1
ATOM 2924 C C . GLU A 1 372 ? -20.647 8.283 12.420 1.00 97.38 372 GLU A C 1
ATOM 2926 O O . GLU A 1 372 ? -20.369 9.437 12.733 1.00 97.38 372 GLU A O 1
ATOM 2931 N N . LYS A 1 373 ? -21.503 8.003 11.421 1.00 97.94 373 LYS A N 1
ATOM 2932 C CA . LYS A 1 373 ? -22.193 9.037 10.631 1.00 97.94 373 LYS A CA 1
ATOM 2933 C C . LYS A 1 373 ? -23.077 9.918 11.506 1.00 97.94 373 LYS A C 1
ATOM 2935 O O . LYS A 1 373 ? -23.082 11.127 11.306 1.00 97.94 373 LYS A O 1
ATOM 2940 N N . ASP A 1 374 ? -23.765 9.327 12.478 1.00 97.94 374 ASP A N 1
ATOM 2941 C CA . ASP A 1 374 ? -24.651 10.057 13.387 1.00 97.94 374 ASP A CA 1
ATOM 2942 C C . ASP A 1 374 ? -23.841 10.971 14.319 1.00 97.94 374 ASP A C 1
ATOM 2944 O O . ASP A 1 374 ? -24.266 12.087 14.608 1.00 97.94 374 ASP A O 1
ATOM 2948 N N . ILE A 1 375 ? -22.633 10.546 14.720 1.00 98.31 375 ILE A N 1
ATOM 2949 C CA . ILE A 1 375 ? -21.710 11.371 15.515 1.00 98.31 375 ILE A CA 1
ATOM 2950 C C . ILE A 1 375 ? -21.238 12.580 14.695 1.00 98.31 375 ILE A C 1
ATOM 2952 O O . ILE A 1 375 ? -21.351 13.710 15.166 1.00 98.31 375 ILE A O 1
ATOM 2956 N N . TYR A 1 376 ? -20.761 12.372 13.459 1.00 98.56 376 TYR A N 1
ATOM 2957 C CA . TYR A 1 376 ? -20.365 13.477 12.573 1.00 98.56 376 TYR A CA 1
ATOM 2958 C C . TYR A 1 376 ? -21.542 14.426 12.294 1.00 98.56 376 TYR A C 1
ATOM 2960 O O . TYR A 1 376 ? -21.401 15.634 12.472 1.00 98.56 376 TYR A O 1
ATOM 2968 N N . ALA A 1 377 ? -22.726 13.896 11.967 1.00 98.06 377 ALA A N 1
ATOM 2969 C CA . ALA A 1 377 ? -23.927 14.697 11.734 1.00 98.06 377 ALA A CA 1
ATOM 2970 C C . ALA A 1 377 ? -24.334 15.511 12.976 1.00 98.06 377 ALA A C 1
ATOM 2972 O O . ALA A 1 377 ? -24.636 16.698 12.866 1.00 98.06 377 ALA A O 1
ATOM 2973 N N . SER A 1 378 ? -24.261 14.916 14.172 1.00 97.81 378 SER A N 1
ATOM 2974 C CA . SER A 1 378 ? -24.516 15.609 15.442 1.00 97.81 378 SER A CA 1
ATOM 2975 C C . SER A 1 378 ? -23.501 16.721 15.725 1.00 97.81 378 SER A C 1
ATOM 2977 O O . SER A 1 378 ? -23.845 17.716 16.362 1.00 97.81 378 SER A O 1
ATOM 2979 N N . LEU A 1 379 ? -22.269 16.607 15.220 1.00 98.00 379 LEU A N 1
ATOM 2980 C CA . LEU A 1 379 ? -21.247 17.661 15.257 1.00 98.00 379 LEU A CA 1
ATOM 2981 C C . LEU A 1 379 ? -21.336 18.646 14.075 1.00 98.00 379 LEU A C 1
ATOM 2983 O O . LEU A 1 379 ? -20.487 19.532 13.961 1.00 98.00 379 LEU A O 1
ATOM 2987 N N . GLY A 1 380 ? -22.339 18.526 13.200 1.00 97.94 380 GLY A N 1
ATOM 2988 C CA . GLY A 1 380 ? -22.469 19.354 12.000 1.00 97.94 380 GLY A CA 1
ATOM 2989 C C . GLY A 1 380 ? -21.303 19.146 11.032 1.00 97.94 380 GLY A C 1
ATOM 2990 O O . GLY A 1 380 ? -20.643 20.115 10.664 1.00 97.94 380 GLY A O 1
ATOM 2991 N N . LEU A 1 381 ? -21.001 17.886 10.711 1.00 98.56 381 LEU A N 1
ATOM 2992 C CA . LEU A 1 381 ? -19.960 17.450 9.779 1.00 98.56 381 LEU A CA 1
ATOM 2993 C C . LEU A 1 381 ? -20.516 16.387 8.822 1.00 98.56 381 LEU A C 1
ATOM 2995 O O . LEU A 1 381 ? -21.291 15.516 9.226 1.00 98.56 381 LEU A O 1
ATOM 2999 N N . ALA A 1 382 ? -20.051 16.397 7.573 1.00 98.19 382 ALA A N 1
ATOM 3000 C CA . ALA A 1 382 ? -20.169 15.245 6.684 1.00 98.19 382 ALA A CA 1
ATOM 3001 C C . ALA A 1 382 ? -19.398 14.026 7.239 1.00 98.19 382 ALA A C 1
ATOM 3003 O O . ALA A 1 382 ? -18.496 14.158 8.067 1.00 98.19 382 ALA A O 1
ATOM 3004 N N . TYR A 1 383 ? -19.727 12.814 6.776 1.00 98.31 383 TYR A N 1
ATOM 3005 C CA . TYR A 1 383 ? -19.004 11.611 7.204 1.00 98.31 383 TYR A CA 1
ATOM 3006 C C . TYR A 1 383 ? -17.559 11.610 6.699 1.00 98.31 383 TYR A C 1
ATOM 3008 O O . TYR A 1 383 ? -17.328 11.690 5.493 1.00 98.31 383 TYR A O 1
ATOM 3016 N N . ILE A 1 384 ? -16.606 11.408 7.610 1.00 98.62 384 ILE A N 1
ATOM 3017 C CA . ILE A 1 384 ? -15.178 11.345 7.290 1.00 98.62 384 ILE A CA 1
ATOM 3018 C C . ILE A 1 384 ? -14.718 9.873 7.234 1.00 98.62 384 ILE A C 1
ATOM 3020 O O . ILE A 1 384 ? -14.729 9.181 8.267 1.00 98.62 384 ILE A O 1
ATOM 3024 N N . PRO A 1 385 ? -14.298 9.366 6.054 1.00 97.94 385 PRO A N 1
ATOM 3025 C CA . PRO A 1 385 ? -13.718 8.032 5.911 1.00 97.94 385 PRO A CA 1
ATOM 3026 C C . PRO A 1 385 ? -12.481 7.846 6.811 1.00 97.94 385 PRO A C 1
ATOM 3028 O O . PRO A 1 385 ? -11.686 8.781 6.920 1.00 97.94 385 PRO A O 1
ATOM 3031 N N . PRO A 1 386 ? -12.286 6.673 7.451 1.00 98.31 386 PRO A N 1
ATOM 3032 C CA . PRO A 1 386 ? -11.149 6.394 8.340 1.00 98.31 386 PRO A CA 1
ATOM 3033 C C . PRO A 1 386 ? -9.775 6.751 7.770 1.00 98.31 386 PRO A C 1
ATOM 3035 O O . PRO A 1 386 ? -8.896 7.185 8.508 1.00 98.31 386 PRO A O 1
ATOM 3038 N N . GLU A 1 387 ? -9.599 6.588 6.463 1.00 97.88 387 GLU A N 1
ATOM 3039 C CA . GLU A 1 387 ? -8.364 6.861 5.737 1.00 97.88 387 GLU A CA 1
ATOM 3040 C C . GLU A 1 387 ? -7.931 8.331 5.885 1.00 97.88 387 GLU A C 1
ATOM 3042 O O . GLU A 1 387 ? -6.746 8.601 6.084 1.00 97.88 387 GLU A O 1
ATOM 3047 N N . LEU A 1 388 ? -8.891 9.266 5.875 1.00 98.31 388 LEU A N 1
ATOM 3048 C CA . LEU A 1 388 ? -8.642 10.713 5.922 1.00 98.31 388 LEU A CA 1
ATOM 3049 C C . LEU A 1 388 ? -8.390 11.264 7.335 1.00 98.31 388 LEU A C 1
ATOM 3051 O O . LEU A 1 388 ? -8.020 12.427 7.462 1.00 98.31 388 LEU A O 1
ATOM 3055 N N . ARG A 1 389 ? -8.601 10.467 8.392 1.00 98.12 389 ARG A N 1
ATOM 3056 C CA . ARG A 1 389 ? -8.585 10.917 9.799 1.00 98.12 389 ARG A CA 1
ATOM 3057 C C . ARG A 1 389 ? -7.165 11.081 10.341 1.00 98.12 389 ARG A C 1
ATOM 3059 O O . ARG A 1 389 ? -6.705 10.293 11.168 1.00 98.12 389 ARG A O 1
ATOM 3066 N N . GLU A 1 390 ? -6.462 12.081 9.829 1.00 97.38 390 GLU A N 1
ATOM 3067 C CA . GLU A 1 390 ? -5.064 12.405 10.146 1.00 97.38 390 GLU A CA 1
ATOM 3068 C C . GLU A 1 390 ? -4.860 13.901 10.468 1.00 97.38 390 GLU A C 1
ATOM 3070 O O . GLU A 1 390 ? -3.725 14.327 10.660 1.00 97.38 390 GLU A O 1
ATOM 3075 N N . ASN A 1 391 ? -5.939 14.691 10.547 1.00 97.06 391 ASN A N 1
ATOM 3076 C CA . ASN A 1 391 ? -5.947 16.138 10.772 1.00 97.06 391 ASN A CA 1
ATOM 3077 C C . ASN A 1 391 ? -5.146 16.929 9.712 1.00 97.06 391 ASN A C 1
ATOM 3079 O O . ASN A 1 391 ? -4.256 17.718 10.028 1.00 97.06 391 ASN A O 1
ATOM 3083 N N . MET A 1 392 ? -5.467 16.684 8.435 1.00 95.69 392 MET A N 1
ATOM 3084 C CA . MET A 1 392 ? -4.838 17.257 7.231 1.00 95.69 392 MET A CA 1
ATOM 3085 C C . MET A 1 392 ? -5.872 17.932 6.299 1.00 95.69 392 MET A C 1
ATOM 3087 O O . MET A 1 392 ? -5.817 17.834 5.062 1.00 95.69 392 MET A O 1
ATOM 3091 N N . GLY A 1 393 ? -6.845 18.619 6.901 1.00 96.56 393 GLY A N 1
ATOM 3092 C CA . GLY A 1 393 ? -7.898 19.370 6.213 1.00 96.56 393 GLY A CA 1
ATOM 3093 C C . GLY A 1 393 ? -9.239 18.636 6.078 1.00 96.56 393 GLY A C 1
ATOM 3094 O O . GLY A 1 393 ? -10.096 19.086 5.319 1.00 96.56 393 GLY A O 1
ATOM 3095 N N . GLU A 1 394 ? -9.412 17.464 6.703 1.00 97.94 394 GLU A N 1
ATOM 3096 C CA . GLU A 1 394 ? -10.636 16.660 6.586 1.00 97.94 394 GLU A CA 1
ATOM 3097 C C . GLU A 1 394 ? -11.798 17.184 7.432 1.00 97.94 394 GLU A C 1
ATOM 3099 O O . GLU A 1 394 ? -12.950 16.945 7.080 1.00 97.94 394 GLU A O 1
ATOM 3104 N N . ILE A 1 395 ? -11.524 17.919 8.512 1.00 98.19 395 ILE A N 1
ATOM 3105 C CA . ILE A 1 395 ? -12.574 18.536 9.329 1.00 98.19 395 ILE A CA 1
ATOM 3106 C C . ILE A 1 395 ? -13.211 19.682 8.539 1.00 98.19 395 ILE A C 1
ATOM 3108 O O . ILE A 1 395 ? -14.418 19.696 8.329 1.00 98.19 395 ILE A O 1
ATOM 3112 N N . GLU A 1 396 ? -12.388 20.572 7.994 1.00 97.88 396 GLU A N 1
ATOM 3113 C CA . GLU A 1 396 ? -12.768 21.748 7.213 1.00 97.88 396 GLU A CA 1
ATOM 3114 C C . GLU A 1 396 ? -13.520 21.361 5.932 1.00 97.88 396 GLU A C 1
ATOM 3116 O O . GLU A 1 396 ? -14.526 21.979 5.581 1.00 97.88 396 GLU A O 1
ATOM 3121 N N . ALA A 1 397 ? -13.077 20.297 5.251 1.00 97.88 397 ALA A N 1
ATOM 3122 C CA . ALA A 1 397 ? -13.805 19.740 4.114 1.00 97.88 397 ALA A CA 1
ATOM 3123 C C . ALA A 1 397 ? -15.155 19.134 4.541 1.00 97.88 397 ALA A C 1
ATOM 3125 O O . ALA A 1 397 ? -16.146 19.277 3.830 1.00 97.88 397 ALA A O 1
ATOM 3126 N N . ALA A 1 398 ? -15.240 18.481 5.703 1.00 98.38 398 ALA A N 1
ATOM 3127 C CA . ALA A 1 398 ? -16.497 17.922 6.196 1.00 98.38 398 ALA A CA 1
ATOM 3128 C C . ALA A 1 398 ? -17.493 18.985 6.685 1.00 98.38 398 ALA A C 1
ATOM 3130 O O . ALA A 1 398 ? -18.697 18.776 6.545 1.00 98.38 398 ALA A O 1
ATOM 3131 N N . GLU A 1 399 ? -17.020 20.123 7.200 1.00 98.00 399 GLU A N 1
ATOM 3132 C CA . GLU A 1 399 ? -17.851 21.288 7.542 1.00 98.00 399 GLU A CA 1
ATOM 3133 C C . GLU A 1 399 ? -18.534 21.883 6.307 1.00 98.00 399 GLU A C 1
ATOM 3135 O O . GLU A 1 399 ? -19.707 22.247 6.359 1.00 98.00 399 GLU A O 1
ATOM 3140 N N . LYS A 1 400 ? -17.820 21.926 5.177 1.00 98.06 400 LYS A N 1
ATOM 3141 C CA . LYS A 1 400 ? -18.325 22.427 3.890 1.00 98.06 400 LYS A CA 1
ATOM 3142 C C . LYS A 1 400 ? -19.059 21.375 3.052 1.00 98.06 400 LYS A C 1
ATOM 3144 O O . LYS A 1 400 ? -19.561 21.695 1.980 1.00 98.06 400 LYS A O 1
ATOM 3149 N N . ASN A 1 401 ? -19.123 20.126 3.523 1.00 96.94 401 ASN A N 1
ATOM 3150 C CA . ASN A 1 401 ? -19.621 18.970 2.767 1.00 96.94 401 ASN A CA 1
ATOM 3151 C C . ASN A 1 401 ? -18.841 18.705 1.450 1.00 96.94 401 ASN A C 1
ATOM 3153 O O . ASN A 1 401 ? -19.388 18.211 0.468 1.00 96.94 401 ASN A O 1
ATOM 3157 N N . GLU A 1 402 ? -17.539 19.008 1.456 1.00 96.50 402 GLU A N 1
ATOM 3158 C CA . GLU A 1 402 ? -16.571 18.879 0.353 1.00 96.50 402 GLU A CA 1
ATOM 3159 C C . GLU A 1 402 ? -15.729 17.582 0.428 1.00 96.50 402 GLU A C 1
ATOM 3161 O O . GLU A 1 402 ? -14.757 17.424 -0.312 1.00 96.50 402 GLU A O 1
ATOM 3166 N N . ILE A 1 403 ? -16.068 16.631 1.312 1.00 96.62 403 ILE A N 1
ATOM 3167 C CA . ILE A 1 403 ? -15.396 15.320 1.363 1.00 96.62 403 ILE A CA 1
ATOM 3168 C C . ILE A 1 403 ? -15.647 14.573 0.040 1.00 96.62 403 ILE A C 1
ATOM 3170 O O . ILE A 1 403 ? -16.795 14.243 -0.266 1.00 96.62 403 ILE A O 1
ATOM 3174 N N . PRO A 1 404 ? -14.603 14.271 -0.753 1.00 93.88 404 PRO A N 1
ATOM 3175 C CA . PRO A 1 404 ? -14.791 13.700 -2.079 1.00 93.88 404 PRO A CA 1
ATOM 3176 C C . PRO A 1 404 ? -15.158 12.210 -2.019 1.00 93.88 404 PRO A C 1
ATOM 3178 O O . PRO A 1 404 ? -14.780 11.494 -1.085 1.00 93.88 404 PRO A O 1
ATOM 3181 N N . ARG A 1 405 ? -15.810 11.690 -3.073 1.00 96.44 405 ARG A N 1
ATOM 3182 C CA . ARG A 1 405 ? -15.893 10.234 -3.289 1.00 96.44 405 ARG A CA 1
ATOM 3183 C C . ARG A 1 405 ? -14.501 9.714 -3.659 1.00 96.44 405 ARG A C 1
ATOM 3185 O O . ARG A 1 405 ? -14.082 9.788 -4.811 1.00 96.44 405 ARG A O 1
ATOM 3192 N N . LEU A 1 406 ? -13.795 9.208 -2.653 1.00 98.19 406 LEU A N 1
ATOM 3193 C CA . LEU A 1 406 ? -12.490 8.569 -2.808 1.00 98.19 406 LEU A CA 1
ATOM 3194 C C . LEU A 1 406 ? -12.586 7.330 -3.709 1.00 98.19 406 LEU A C 1
ATOM 3196 O O . LEU A 1 406 ? -13.612 6.648 -3.713 1.00 98.19 406 LEU A O 1
ATOM 3200 N N . VAL A 1 407 ? -11.500 7.024 -4.420 1.00 98.50 407 VAL A N 1
ATOM 3201 C CA . VAL A 1 407 ? -11.386 5.846 -5.297 1.00 98.50 407 VAL A CA 1
ATOM 3202 C C . VAL A 1 407 ? -11.688 4.538 -4.548 1.00 98.50 407 VAL A C 1
ATOM 3204 O O . VAL A 1 407 ? -11.350 4.381 -3.371 1.00 98.50 407 VAL A O 1
ATOM 3207 N N . GLU A 1 408 ? -12.341 3.590 -5.216 1.00 97.38 408 GLU A N 1
ATOM 3208 C CA . GLU A 1 408 ? -12.635 2.251 -4.687 1.00 97.38 408 GLU A CA 1
ATOM 3209 C C . GLU A 1 408 ? -11.902 1.186 -5.524 1.00 97.38 408 GLU A C 1
ATOM 3211 O O . GLU A 1 408 ? -11.496 1.441 -6.657 1.00 97.38 408 GLU A O 1
ATOM 3216 N N . TRP A 1 409 ? -11.651 -0.008 -4.978 1.00 95.56 409 TRP A N 1
ATOM 3217 C CA . TRP A 1 409 ? -10.824 -1.004 -5.686 1.00 95.56 409 TRP A CA 1
ATOM 3218 C C . TRP A 1 409 ? -11.584 -1.628 -6.868 1.00 95.56 409 TRP A C 1
ATOM 3220 O O . TRP A 1 409 ? -10.964 -2.139 -7.795 1.00 95.56 409 TRP A O 1
ATOM 3230 N N . GLU A 1 410 ? -12.914 -1.533 -6.845 1.00 96.81 410 GLU A N 1
ATOM 3231 C CA . GLU A 1 410 ? -13.850 -1.839 -7.925 1.00 96.81 410 GLU A CA 1
ATOM 3232 C C . GLU A 1 410 ? -13.767 -0.853 -9.106 1.00 96.81 410 GLU A C 1
ATOM 3234 O O . GLU A 1 410 ? -14.213 -1.182 -10.207 1.00 96.81 410 GLU A O 1
ATOM 3239 N N . ASP A 1 411 ? -13.223 0.356 -8.905 1.00 98.12 411 ASP A N 1
ATOM 3240 C CA . ASP A 1 411 ? -13.060 1.336 -9.985 1.00 98.12 411 ASP A CA 1
ATOM 3241 C C . ASP A 1 411 ? -11.874 0.995 -10.909 1.00 98.12 411 ASP A C 1
ATOM 3243 O O . ASP A 1 411 ? -11.858 1.451 -12.053 1.00 98.12 411 ASP A O 1
ATOM 3247 N N . ILE A 1 412 ? -10.924 0.172 -10.446 1.00 98.50 412 ILE A N 1
ATOM 3248 C CA . ILE A 1 412 ? -9.719 -0.240 -11.182 1.00 98.50 412 ILE A CA 1
ATOM 3249 C C . ILE A 1 412 ? -10.088 -1.159 -12.355 1.00 98.50 412 ILE A C 1
ATOM 3251 O O . ILE A 1 412 ? -10.653 -2.236 -12.173 1.00 98.50 412 ILE A O 1
ATOM 3255 N N . ARG A 1 413 ? -9.735 -0.736 -13.573 1.00 98.56 413 ARG A N 1
ATOM 3256 C CA . ARG A 1 413 ? -9.968 -1.459 -14.835 1.00 98.56 413 ARG A CA 1
ATOM 3257 C C . ARG A 1 413 ? -8.724 -2.189 -15.333 1.00 98.56 413 ARG A C 1
ATOM 3259 O O . ARG A 1 413 ? -8.855 -3.145 -16.087 1.00 98.56 413 ARG A O 1
ATOM 3266 N N . GLY A 1 414 ? -7.533 -1.782 -14.909 1.00 98.62 414 GLY A N 1
ATOM 3267 C CA . GLY A 1 414 ? -6.280 -2.446 -15.256 1.00 98.62 414 GLY A CA 1
ATOM 3268 C C . GLY A 1 414 ? -5.089 -1.865 -14.505 1.00 98.62 414 GLY A C 1
ATOM 3269 O O . GLY A 1 414 ? -5.196 -0.838 -13.832 1.00 98.62 414 GLY A O 1
ATOM 3270 N N . VAL A 1 415 ? -3.947 -2.540 -14.594 1.00 98.56 415 VAL A N 1
ATOM 3271 C CA . VAL A 1 415 ? -2.699 -2.124 -13.934 1.00 98.56 415 VAL A CA 1
ATOM 3272 C C . VAL A 1 415 ? -1.530 -2.176 -14.904 1.00 98.56 415 VAL A C 1
ATOM 3274 O O . VAL A 1 415 ? -1.584 -2.907 -15.891 1.00 98.56 415 VAL A O 1
ATOM 3277 N N . PHE A 1 416 ? -0.490 -1.396 -14.628 1.00 98.50 416 PHE A N 1
ATOM 3278 C CA . PHE A 1 416 ? 0.776 -1.421 -15.358 1.00 98.50 416 PHE A CA 1
ATOM 3279 C C . PHE A 1 416 ? 1.854 -2.066 -14.479 1.00 98.50 416 PHE A C 1
ATOM 3281 O O . PHE A 1 416 ? 1.524 -2.715 -13.487 1.00 98.50 416 PHE A O 1
ATOM 3288 N N . HIS A 1 417 ? 3.123 -1.868 -14.837 1.00 98.38 417 HIS A N 1
ATOM 3289 C CA . HIS A 1 417 ? 4.296 -2.197 -14.025 1.00 98.38 417 HIS A CA 1
ATOM 3290 C C . HIS A 1 417 ? 4.226 -3.593 -13.382 1.00 98.38 417 HIS A C 1
ATOM 3292 O O . HIS A 1 417 ? 4.070 -3.775 -12.171 1.00 98.38 417 HIS A O 1
ATOM 3298 N N . CYS A 1 418 ? 4.247 -4.588 -14.261 1.00 98.50 418 CYS A N 1
ATOM 3299 C CA . CYS A 1 418 ? 4.293 -5.998 -13.920 1.00 98.50 418 CYS A CA 1
ATOM 3300 C C . CYS A 1 418 ? 5.475 -6.633 -14.657 1.00 98.50 418 CYS A C 1
ATOM 3302 O O . CYS A 1 418 ? 5.646 -6.403 -15.857 1.00 98.50 418 CYS A O 1
ATOM 3304 N N . HIS A 1 419 ? 6.252 -7.438 -13.942 1.00 96.81 419 HIS A N 1
ATOM 3305 C CA . HIS A 1 419 ? 7.457 -8.103 -14.429 1.00 96.81 419 HIS A CA 1
ATOM 3306 C C . HIS A 1 419 ? 7.143 -9.557 -14.774 1.00 96.81 419 HIS A C 1
ATOM 3308 O O . HIS A 1 419 ? 6.236 -10.177 -14.208 1.00 96.81 419 HIS A O 1
ATOM 3314 N N . THR A 1 420 ? 7.895 -10.121 -15.712 1.00 92.88 420 THR A N 1
ATOM 3315 C CA . THR A 1 420 ? 7.720 -11.497 -16.179 1.00 92.88 420 THR A CA 1
ATOM 3316 C C . THR A 1 420 ? 9.018 -12.281 -16.029 1.00 92.88 420 THR A C 1
ATOM 3318 O O . THR A 1 420 ? 10.046 -11.752 -15.617 1.00 92.88 420 THR A O 1
ATOM 3321 N N . THR A 1 421 ? 9.000 -13.558 -16.406 1.00 88.50 421 THR A N 1
ATOM 3322 C CA . THR A 1 421 ? 10.218 -14.375 -16.540 1.00 88.50 421 THR A CA 1
ATOM 3323 C C . THR A 1 421 ? 11.218 -13.864 -17.587 1.00 88.50 421 THR A C 1
ATOM 3325 O O . THR A 1 421 ? 12.235 -14.521 -17.797 1.00 88.50 421 THR A O 1
ATOM 3328 N N . GLU A 1 422 ? 10.941 -12.751 -18.278 1.00 90.50 422 GLU A N 1
ATOM 3329 C CA . GLU A 1 422 ? 11.933 -12.087 -19.120 1.00 90.50 422 GLU A CA 1
ATOM 3330 C C . GLU A 1 422 ? 12.941 -11.285 -18.275 1.00 90.50 422 GLU A C 1
ATOM 3332 O O . GLU A 1 422 ? 14.137 -11.483 -18.480 1.00 90.50 422 GLU A O 1
ATOM 3337 N N . SER A 1 423 ? 12.539 -10.461 -17.298 1.00 87.94 423 SER A N 1
ATOM 3338 C CA . SER A 1 423 ? 13.491 -9.967 -16.284 1.00 87.94 423 SER A CA 1
ATOM 3339 C C . SER A 1 423 ? 13.674 -11.000 -15.161 1.00 87.94 423 SER A C 1
ATOM 3341 O O . SER A 1 423 ? 14.299 -12.050 -15.340 1.00 87.94 423 SER A O 1
ATOM 3343 N N . ASP A 1 424 ? 13.107 -10.703 -14.006 1.00 82.31 424 ASP A N 1
ATOM 3344 C CA . ASP A 1 424 ? 13.255 -11.329 -12.697 1.00 82.31 424 ASP A CA 1
ATOM 3345 C C . ASP A 1 424 ? 11.900 -11.708 -12.076 1.00 82.31 424 ASP A C 1
ATOM 3347 O O . ASP A 1 424 ? 11.835 -12.255 -10.969 1.00 82.31 424 ASP A O 1
ATOM 3351 N N . GLY A 1 425 ? 10.812 -11.488 -12.817 1.00 79.19 425 GLY A N 1
ATOM 3352 C CA . GLY A 1 425 ? 9.505 -12.030 -12.499 1.00 79.19 425 GLY A CA 1
ATOM 3353 C C . GLY A 1 425 ? 9.511 -13.564 -12.488 1.00 79.19 425 GLY A C 1
ATOM 3354 O O . GLY A 1 425 ? 10.230 -14.251 -13.212 1.00 79.19 425 GLY A O 1
ATOM 3355 N N . ARG A 1 426 ? 8.654 -14.127 -11.640 1.00 83.31 426 ARG A N 1
ATOM 3356 C CA . ARG A 1 426 ? 8.475 -15.568 -11.399 1.00 83.31 426 ARG A CA 1
ATOM 3357 C C . ARG A 1 426 ? 7.306 -16.170 -12.182 1.00 83.31 426 ARG A C 1
ATOM 3359 O O . ARG A 1 426 ? 7.005 -17.348 -12.012 1.00 83.31 426 ARG A O 1
ATOM 3366 N N . SER A 1 427 ? 6.627 -15.372 -13.002 1.00 83.69 427 SER A N 1
ATOM 3367 C CA . SER A 1 427 ? 5.472 -15.784 -13.805 1.00 83.69 427 SER A CA 1
ATOM 3368 C C . SER A 1 427 ? 5.678 -15.421 -15.269 1.00 83.69 427 SER A C 1
ATOM 3370 O O . SER A 1 427 ? 6.160 -14.336 -15.595 1.00 83.69 427 SER A O 1
ATOM 3372 N N . SER A 1 428 ? 5.306 -16.331 -16.161 1.00 94.00 428 SER A N 1
ATOM 3373 C CA . SER A 1 428 ? 5.322 -16.084 -17.600 1.00 94.00 428 SER A CA 1
ATOM 3374 C C . SER A 1 428 ? 4.304 -15.011 -17.997 1.00 94.00 428 SER A C 1
ATOM 3376 O O . SER A 1 428 ? 3.298 -14.789 -17.318 1.00 94.00 428 SER A O 1
ATOM 3378 N N . LEU A 1 429 ? 4.533 -14.379 -19.149 1.00 96.31 429 LEU A N 1
ATOM 3379 C CA . LEU A 1 429 ? 3.603 -13.420 -19.753 1.00 96.31 429 LEU A CA 1
ATOM 3380 C C . LEU A 1 429 ? 2.172 -13.988 -19.872 1.00 96.31 429 LEU A C 1
ATOM 3382 O O . LEU A 1 429 ? 1.190 -13.289 -19.628 1.00 96.31 429 LEU A O 1
ATOM 3386 N N . GLU A 1 430 ? 2.056 -15.271 -20.216 1.00 96.12 430 GLU A N 1
ATOM 3387 C CA . GLU A 1 430 ? 0.804 -16.019 -20.307 1.00 96.12 430 GLU A CA 1
ATOM 3388 C C . GLU A 1 430 ? 0.089 -16.168 -18.953 1.00 96.12 430 GLU A C 1
ATOM 3390 O O . GLU A 1 430 ? -1.126 -15.973 -18.881 1.00 96.12 430 GLU A O 1
ATOM 3395 N N . GLU A 1 431 ? 0.818 -16.483 -17.879 1.00 96.00 431 GLU A N 1
ATOM 3396 C CA . GLU A 1 431 ? 0.266 -16.603 -16.521 1.00 96.00 431 GLU A CA 1
ATOM 3397 C C . GLU A 1 431 ? -0.172 -15.246 -15.967 1.00 96.00 431 GLU A C 1
ATOM 3399 O O . GLU A 1 431 ? -1.263 -15.137 -15.403 1.00 96.00 431 GLU A O 1
ATOM 3404 N N . MET A 1 432 ? 0.632 -14.202 -16.189 1.00 97.94 432 MET A N 1
ATOM 3405 C CA . MET A 1 432 ? 0.309 -12.825 -15.805 1.00 97.94 432 MET A CA 1
ATOM 3406 C C . MET A 1 432 ? -0.968 -12.341 -16.511 1.00 97.94 432 MET A C 1
ATOM 3408 O O . MET A 1 432 ? -1.913 -11.897 -15.855 1.00 97.94 432 MET A O 1
ATOM 3412 N N . ALA A 1 433 ? -1.047 -12.513 -17.837 1.00 97.88 433 ALA A N 1
ATOM 3413 C CA . ALA A 1 433 ? -2.235 -12.186 -18.628 1.00 97.88 433 ALA A CA 1
ATOM 3414 C C . ALA A 1 433 ? -3.476 -12.960 -18.160 1.00 97.88 433 ALA A C 1
ATOM 3416 O O . ALA A 1 433 ? -4.557 -12.387 -18.010 1.00 97.88 433 ALA A O 1
ATOM 3417 N N . LYS A 1 434 ? -3.321 -14.266 -17.900 1.00 96.88 434 LYS A N 1
ATOM 3418 C CA . LYS A 1 434 ? -4.405 -15.115 -17.407 1.00 96.88 434 LYS A CA 1
ATOM 3419 C C . LYS A 1 434 ? -4.920 -14.648 -16.047 1.00 96.88 434 LYS A C 1
ATOM 3421 O O . LYS A 1 434 ? -6.131 -14.524 -15.887 1.00 96.88 434 LYS A O 1
ATOM 3426 N N . ALA A 1 435 ? -4.035 -14.370 -15.094 1.00 97.06 435 ALA A N 1
ATOM 3427 C CA . ALA A 1 435 ? -4.434 -13.915 -13.768 1.00 97.06 435 ALA A CA 1
ATOM 3428 C C . ALA A 1 435 ? -5.146 -12.555 -13.815 1.00 97.06 435 ALA A C 1
ATOM 3430 O O . ALA A 1 435 ? -6.164 -12.390 -13.150 1.00 97.06 435 ALA A O 1
ATOM 3431 N N . ALA A 1 436 ? -4.681 -11.614 -14.644 1.00 97.88 436 ALA A N 1
ATOM 3432 C CA . ALA A 1 436 ? -5.355 -10.330 -14.839 1.00 97.88 436 ALA A CA 1
ATOM 3433 C C . ALA A 1 436 ? -6.781 -10.495 -15.405 1.00 97.88 436 ALA A C 1
ATOM 3435 O O . ALA A 1 436 ? -7.720 -9.891 -14.881 1.00 97.88 436 ALA A O 1
ATOM 3436 N N . MET A 1 437 ? -6.968 -11.365 -16.407 1.00 96.69 437 MET A N 1
ATOM 3437 C CA . MET A 1 437 ? -8.298 -11.705 -16.933 1.00 96.69 437 MET A CA 1
ATOM 3438 C C . MET A 1 437 ? -9.181 -12.413 -15.894 1.00 96.69 437 MET A C 1
ATOM 3440 O O . MET A 1 437 ? -10.349 -12.060 -15.749 1.00 96.69 437 MET A O 1
ATOM 3444 N N . ASP A 1 438 ? -8.636 -13.370 -15.134 1.00 96.25 438 ASP A N 1
ATOM 3445 C CA . ASP A 1 438 ? -9.362 -14.080 -14.068 1.00 96.25 438 ASP A CA 1
ATOM 3446 C C . ASP A 1 438 ? -9.750 -13.131 -12.903 1.00 96.25 438 ASP A C 1
ATOM 3448 O O . ASP A 1 438 ? -10.749 -13.365 -12.220 1.00 96.25 438 ASP A O 1
ATOM 3452 N N . MET A 1 439 ? -9.007 -12.032 -12.695 1.00 95.25 439 MET A N 1
ATOM 3453 C CA . MET A 1 439 ? -9.358 -10.935 -11.775 1.00 95.25 439 MET A CA 1
ATOM 3454 C C . MET A 1 439 ? -10.396 -9.949 -12.344 1.00 95.25 439 MET A C 1
ATOM 3456 O O . MET A 1 439 ? -10.906 -9.118 -11.590 1.00 95.25 439 MET A O 1
ATOM 3460 N N . GLY A 1 440 ? -10.731 -10.034 -13.636 1.00 96.19 440 GLY A N 1
ATOM 3461 C CA . GLY A 1 440 ? -11.680 -9.142 -14.309 1.00 96.19 440 GLY A CA 1
ATOM 3462 C C . GLY A 1 440 ? -11.094 -7.807 -14.785 1.00 96.19 440 GLY A C 1
ATOM 3463 O O . GLY A 1 440 ? -11.861 -6.880 -15.040 1.00 96.19 440 GLY A O 1
ATOM 3464 N N . LEU A 1 441 ? -9.766 -7.693 -14.902 1.00 98.12 441 LEU A N 1
ATOM 3465 C CA . LEU A 1 441 ? -9.118 -6.522 -15.498 1.00 98.12 441 LEU A CA 1
ATOM 3466 C C . LEU A 1 441 ? -9.298 -6.525 -17.027 1.00 98.12 441 LEU A C 1
ATOM 3468 O O . LEU A 1 441 ? -9.266 -7.573 -17.667 1.00 98.12 441 LEU A O 1
ATOM 3472 N N . GLU A 1 442 ? -9.449 -5.340 -17.617 1.00 98.38 442 GLU A N 1
ATOM 3473 C CA . GLU A 1 442 ? -9.523 -5.098 -19.065 1.00 98.38 442 GLU A CA 1
ATOM 3474 C C . GLU A 1 442 ? -8.132 -4.967 -19.713 1.00 98.38 442 GLU A C 1
ATOM 3476 O O . GLU A 1 442 ? -7.987 -5.128 -20.926 1.00 98.38 442 GLU A O 1
ATOM 3481 N N . TYR A 1 443 ? -7.097 -4.661 -18.926 1.00 98.69 443 TYR A N 1
ATOM 3482 C CA . TYR A 1 443 ? -5.719 -4.574 -19.407 1.00 98.69 443 TYR A CA 1
ATOM 3483 C C . TYR A 1 443 ? -4.681 -4.881 -18.332 1.00 98.69 443 TYR A C 1
ATOM 3485 O O . TYR A 1 443 ? -4.924 -4.736 -17.131 1.00 98.69 443 TYR A O 1
ATOM 3493 N N . LEU A 1 444 ? -3.501 -5.274 -18.808 1.00 98.75 444 LEU A N 1
ATOM 3494 C CA . LEU A 1 444 ? -2.297 -5.474 -18.014 1.00 98.75 444 LEU A CA 1
ATOM 3495 C C . LEU A 1 444 ? -1.092 -4.909 -18.773 1.00 98.75 444 LEU A C 1
ATOM 3497 O O . LEU A 1 444 ? -0.830 -5.307 -19.908 1.00 98.75 444 LEU A O 1
ATOM 3501 N N . GLY A 1 445 ? -0.365 -3.987 -18.153 1.00 98.69 445 GLY A N 1
ATOM 3502 C CA . GLY A 1 445 ? 0.897 -3.471 -18.661 1.00 98.69 445 GLY A CA 1
ATOM 3503 C C . GLY A 1 445 ? 2.088 -4.261 -18.135 1.00 98.69 445 GLY A C 1
ATOM 3504 O O . GLY A 1 445 ? 2.208 -4.485 -16.931 1.00 98.69 445 GLY A O 1
ATOM 3505 N N . ILE A 1 446 ? 2.967 -4.644 -19.054 1.00 98.62 446 ILE A N 1
ATOM 3506 C CA . ILE A 1 446 ? 4.238 -5.311 -18.780 1.00 98.62 446 ILE A CA 1
ATOM 3507 C C . ILE A 1 446 ? 5.360 -4.275 -18.799 1.00 98.62 446 ILE A C 1
ATOM 3509 O O . ILE A 1 446 ? 5.366 -3.400 -19.664 1.00 98.62 446 ILE A O 1
ATOM 3513 N N . ALA A 1 447 ? 6.274 -4.341 -17.834 1.00 97.81 447 ALA A N 1
ATOM 3514 C CA . ALA A 1 447 ? 7.408 -3.428 -17.724 1.00 97.81 447 ALA A CA 1
ATOM 3515 C C . ALA A 1 447 ? 8.626 -4.127 -17.102 1.00 97.81 447 ALA A C 1
ATOM 3517 O O . ALA A 1 447 ? 9.143 -3.679 -16.086 1.00 97.81 447 ALA A O 1
ATOM 3518 N N . ASP A 1 448 ? 9.076 -5.232 -17.702 1.00 97.50 448 ASP A N 1
ATOM 3519 C CA . ASP A 1 448 ? 10.349 -5.859 -17.332 1.00 97.50 448 ASP A CA 1
ATOM 3520 C C . ASP A 1 448 ? 11.510 -4.836 -17.363 1.00 97.50 448 ASP A C 1
ATOM 3522 O O . ASP A 1 448 ? 11.465 -3.834 -18.085 1.00 97.50 448 ASP A O 1
ATOM 3526 N N . HIS A 1 449 ? 12.554 -5.082 -16.569 1.00 92.44 449 HIS A N 1
ATOM 3527 C CA . HIS A 1 449 ? 13.661 -4.135 -16.405 1.00 92.44 449 HIS A CA 1
ATOM 3528 C C . HIS A 1 449 ? 14.531 -3.974 -17.664 1.00 92.44 449 HIS A C 1
ATOM 3530 O O . HIS A 1 449 ? 14.743 -4.920 -18.432 1.00 92.44 449 HIS A O 1
ATOM 3536 N N . SER A 1 450 ? 15.116 -2.786 -17.833 1.00 90.50 450 SER A N 1
ATOM 3537 C CA . SER A 1 450 ? 16.083 -2.490 -18.892 1.00 90.50 450 SER A CA 1
ATOM 3538 C C . SER A 1 450 ? 17.509 -2.999 -18.609 1.00 90.50 450 SER A C 1
ATOM 3540 O O . SER A 1 450 ? 17.848 -3.477 -17.525 1.00 90.50 450 SER A O 1
ATOM 3542 N N . LYS A 1 451 ? 18.346 -2.917 -19.644 1.00 84.56 451 LYS A N 1
ATOM 3543 C CA . LYS A 1 451 ? 19.693 -3.488 -19.797 1.00 84.56 451 LYS A CA 1
ATOM 3544 C C . LYS A 1 451 ? 20.660 -3.273 -18.624 1.00 84.56 451 LYS A C 1
ATOM 3546 O O . LYS A 1 451 ? 21.424 -4.183 -18.309 1.00 84.56 451 LYS A O 1
ATOM 3551 N N . SER A 1 452 ? 20.648 -2.100 -17.991 1.00 80.94 452 SER A N 1
ATOM 3552 C CA . SER A 1 452 ? 21.545 -1.756 -16.875 1.00 80.94 452 SER A CA 1
ATOM 3553 C C . SER A 1 452 ? 21.205 -2.471 -15.561 1.00 80.94 452 SER A C 1
ATOM 3555 O O . SER A 1 452 ? 22.083 -2.622 -14.705 1.00 80.94 452 SER A O 1
ATOM 3557 N N . SER A 1 453 ? 19.986 -2.993 -15.408 1.00 76.94 453 SER A N 1
ATOM 3558 C CA . SER A 1 453 ? 19.561 -3.793 -14.253 1.00 76.94 453 SER A CA 1
ATOM 3559 C C . SER A 1 453 ? 20.011 -5.259 -14.375 1.00 76.94 453 SER A C 1
ATOM 3561 O O . SER A 1 453 ? 19.219 -6.204 -14.409 1.00 76.94 453 SER A O 1
ATOM 3563 N N . PHE A 1 454 ? 21.332 -5.468 -14.423 1.00 69.75 454 PHE A N 1
ATOM 3564 C CA . PHE A 1 454 ? 21.968 -6.783 -14.600 1.00 69.75 454 PHE A CA 1
ATOM 3565 C C . PHE A 1 454 ? 21.560 -7.821 -13.543 1.00 69.75 454 PHE A C 1
ATOM 3567 O O . PHE A 1 454 ? 21.420 -9.002 -13.858 1.00 69.75 454 PHE A O 1
ATOM 3574 N N . GLN A 1 455 ? 21.363 -7.405 -12.286 1.00 61.69 455 GLN A N 1
ATOM 3575 C CA . GLN A 1 455 ? 20.937 -8.295 -11.197 1.00 61.69 455 GLN A CA 1
ATOM 3576 C C . GLN A 1 455 ? 19.525 -8.851 -11.420 1.00 61.69 455 GLN A C 1
ATOM 3578 O O . GLN A 1 455 ? 19.227 -9.942 -10.936 1.00 61.69 455 GLN A O 1
ATOM 3583 N N . ALA A 1 456 ? 18.699 -8.120 -12.169 1.00 68.88 456 ALA A N 1
ATOM 3584 C CA . ALA A 1 456 ? 17.326 -8.463 -12.501 1.00 68.88 456 ALA A CA 1
ATOM 3585 C C . ALA A 1 456 ? 17.188 -9.078 -13.909 1.00 68.88 456 ALA A C 1
ATOM 3587 O O . ALA A 1 456 ? 16.091 -9.144 -14.450 1.00 68.88 456 ALA A O 1
ATOM 3588 N N . ASN A 1 457 ? 18.293 -9.523 -14.531 1.00 76.81 457 ASN A N 1
ATOM 3589 C CA . ASN A 1 457 ? 18.293 -10.108 -15.881 1.00 76.81 457 ASN A CA 1
ATOM 3590 C C . ASN A 1 457 ? 17.650 -9.179 -16.941 1.00 76.81 457 ASN A C 1
ATOM 3592 O O . ASN A 1 457 ? 16.944 -9.630 -17.849 1.00 76.81 457 ASN A O 1
ATOM 3596 N N . GLY A 1 458 ? 17.916 -7.872 -16.809 1.00 84.31 458 GLY A N 1
ATOM 3597 C CA . GLY A 1 458 ? 17.389 -6.817 -17.670 1.00 84.31 458 GLY A CA 1
ATOM 3598 C C . GLY A 1 458 ? 17.490 -7.117 -19.169 1.00 84.31 458 GLY A C 1
ATOM 3599 O O . GLY A 1 458 ? 18.428 -7.761 -19.656 1.00 84.31 458 GLY A O 1
ATOM 3600 N N . LEU A 1 459 ? 16.478 -6.688 -19.917 1.00 94.62 459 LEU A N 1
ATOM 3601 C CA . LEU A 1 459 ? 16.351 -6.992 -21.338 1.00 94.62 459 LEU A CA 1
ATOM 3602 C C . LEU A 1 459 ? 17.373 -6.186 -22.154 1.00 94.62 459 LEU A C 1
ATOM 3604 O O . LEU A 1 459 ? 17.655 -5.029 -21.854 1.00 94.62 459 LEU A O 1
ATOM 3608 N N . SER A 1 460 ? 17.907 -6.787 -23.219 1.00 96.75 460 SER A N 1
ATOM 3609 C CA . SER A 1 460 ? 18.559 -6.035 -24.296 1.00 96.75 460 SER A CA 1
ATOM 3610 C C . SER A 1 460 ? 17.512 -5.521 -25.283 1.00 96.75 460 SER A C 1
ATOM 3612 O O . SER A 1 460 ? 16.363 -5.968 -25.279 1.00 96.75 460 SER A O 1
ATOM 3614 N N . GLU A 1 461 ? 17.918 -4.618 -26.166 1.00 97.56 461 GLU A N 1
ATOM 3615 C CA . GLU A 1 461 ? 17.089 -4.027 -27.212 1.00 97.56 461 GLU A CA 1
ATOM 3616 C C . GLU A 1 461 ? 16.360 -5.111 -28.034 1.00 97.56 461 GLU A C 1
ATOM 3618 O O . GLU A 1 461 ? 15.149 -5.039 -28.239 1.00 97.56 461 GLU A O 1
ATOM 3623 N N . GLU A 1 462 ? 17.066 -6.177 -28.426 1.00 97.50 462 GLU A N 1
ATOM 3624 C CA . GLU A 1 462 ? 16.518 -7.308 -29.188 1.00 97.50 462 GLU A CA 1
ATOM 3625 C C . GLU A 1 462 ? 15.473 -8.098 -28.388 1.00 97.50 462 GLU A C 1
ATOM 3627 O O . GLU A 1 462 ? 14.463 -8.541 -28.942 1.00 97.50 462 GLU A O 1
ATOM 3632 N N . ARG A 1 463 ? 15.692 -8.260 -27.075 1.00 97.62 463 ARG A N 1
ATOM 3633 C CA . ARG A 1 463 ? 14.761 -8.958 -26.177 1.00 97.62 463 ARG A CA 1
ATOM 3634 C C . ARG A 1 463 ? 13.474 -8.161 -25.978 1.00 97.62 463 ARG A C 1
ATOM 3636 O O . ARG A 1 463 ? 12.401 -8.762 -25.956 1.00 97.62 463 ARG A O 1
ATOM 3643 N N . VAL A 1 464 ? 13.558 -6.828 -25.910 1.00 98.12 464 VAL A N 1
ATOM 3644 C CA . VAL A 1 464 ? 12.370 -5.959 -25.868 1.00 98.12 464 VAL A CA 1
ATOM 3645 C C . VAL A 1 464 ? 11.545 -6.121 -27.146 1.00 98.12 464 VAL A C 1
ATOM 3647 O O . VAL A 1 464 ? 10.348 -6.390 -27.059 1.00 98.12 464 VAL A O 1
ATOM 3650 N N . TYR A 1 465 ? 12.162 -6.059 -28.333 1.00 98.19 465 TYR A N 1
ATOM 3651 C CA . TYR A 1 465 ? 11.432 -6.279 -29.591 1.00 98.19 465 TYR A CA 1
ATOM 3652 C C . TYR A 1 465 ? 10.789 -7.675 -29.665 1.00 98.19 465 TYR A C 1
ATOM 3654 O O . TYR A 1 465 ? 9.633 -7.796 -30.077 1.00 98.19 465 TYR A O 1
ATOM 3662 N N . ALA A 1 466 ? 11.480 -8.724 -29.206 1.00 97.94 466 ALA A N 1
ATOM 3663 C CA . ALA A 1 466 ? 10.917 -10.072 -29.139 1.00 97.94 466 ALA A CA 1
ATOM 3664 C C . ALA A 1 466 ? 9.692 -10.157 -28.203 1.00 97.94 466 ALA A C 1
ATOM 3666 O O . ALA A 1 466 ? 8.686 -10.782 -28.555 1.00 97.94 466 ALA A O 1
ATOM 3667 N N . GLN A 1 467 ? 9.733 -9.494 -27.041 1.00 97.94 467 GLN A N 1
ATOM 3668 C CA . GLN A 1 467 ? 8.598 -9.439 -26.118 1.00 97.94 467 GLN A CA 1
ATOM 3669 C C . GLN A 1 467 ? 7.421 -8.635 -26.699 1.00 97.94 467 GLN A C 1
ATOM 3671 O O . GLN A 1 467 ? 6.275 -9.077 -26.605 1.00 97.94 467 GLN A O 1
ATOM 3676 N N . VAL A 1 468 ? 7.688 -7.507 -27.368 1.00 98.00 468 VAL A N 1
ATOM 3677 C CA . VAL A 1 468 ? 6.679 -6.702 -28.080 1.00 98.00 468 VAL A CA 1
ATOM 3678 C C . VAL A 1 468 ? 5.953 -7.541 -29.139 1.00 98.00 468 VAL A C 1
ATOM 3680 O O . VAL A 1 468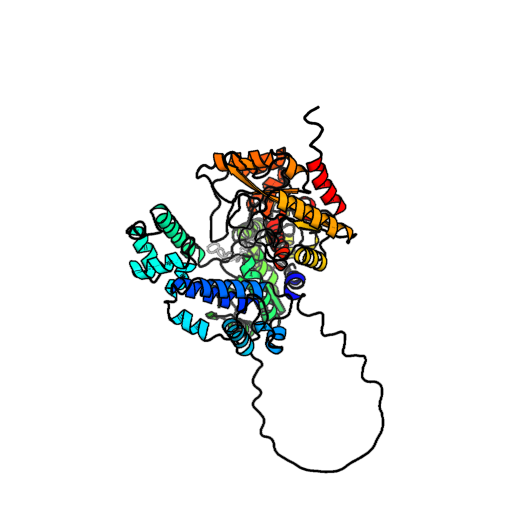 ? 4.720 -7.544 -29.185 1.00 98.00 468 VAL A O 1
ATOM 3683 N N . GLU A 1 469 ? 6.677 -8.317 -29.951 1.00 97.88 469 GLU A N 1
ATOM 3684 C CA . GLU A 1 469 ? 6.061 -9.226 -30.928 1.00 97.88 469 GLU A CA 1
ATOM 3685 C C . GLU A 1 469 ? 5.269 -10.359 -30.259 1.00 97.88 469 GLU A C 1
ATOM 3687 O O . GLU A 1 469 ? 4.170 -10.700 -30.709 1.00 97.88 469 GLU A O 1
ATOM 3692 N N . LYS A 1 470 ? 5.748 -10.912 -29.138 1.00 97.44 470 LYS A N 1
ATOM 3693 C CA . LYS A 1 470 ? 4.983 -11.891 -28.348 1.00 97.44 470 LYS A CA 1
ATOM 3694 C C . LYS A 1 470 ? 3.658 -11.291 -27.848 1.00 97.44 470 LYS A C 1
ATOM 3696 O O . LYS A 1 470 ? 2.602 -11.902 -28.027 1.00 97.44 470 LYS A O 1
ATOM 3701 N N . ILE A 1 471 ? 3.690 -10.067 -27.315 1.00 98.12 471 ILE A N 1
ATOM 3702 C CA . ILE A 1 471 ? 2.513 -9.313 -26.856 1.00 98.12 471 ILE A CA 1
ATOM 3703 C C . ILE A 1 471 ? 1.530 -9.048 -28.009 1.00 98.12 471 ILE A C 1
ATOM 3705 O O . ILE A 1 471 ? 0.331 -9.294 -27.854 1.00 98.12 471 ILE A O 1
ATOM 3709 N N . LYS A 1 472 ? 2.004 -8.618 -29.189 1.00 96.56 472 LYS A N 1
ATOM 3710 C CA . LYS A 1 472 ? 1.163 -8.438 -30.393 1.00 96.56 472 LYS A CA 1
ATOM 3711 C C . LYS A 1 472 ? 0.451 -9.739 -30.788 1.00 96.56 472 LYS A C 1
ATOM 3713 O O . LYS A 1 472 ? -0.768 -9.740 -30.969 1.00 96.56 472 LYS A O 1
ATOM 3718 N N . ASN A 1 473 ? 1.187 -10.850 -30.847 1.00 96.56 473 ASN A N 1
ATOM 3719 C CA . ASN A 1 473 ? 0.661 -12.171 -31.211 1.00 96.56 473 ASN A CA 1
ATOM 3720 C C . ASN A 1 473 ? -0.346 -12.739 -30.194 1.00 96.56 473 ASN A C 1
ATOM 3722 O O . ASN A 1 473 ? -1.285 -13.443 -30.574 1.00 96.56 473 ASN A O 1
ATOM 3726 N N . MET A 1 474 ? -0.178 -12.440 -28.902 1.00 95.94 474 MET A N 1
ATOM 3727 C CA . MET A 1 474 ? -1.139 -12.816 -27.859 1.00 95.94 474 MET A CA 1
ATOM 3728 C C . MET A 1 474 ? -2.406 -11.957 -27.927 1.00 95.94 474 MET A C 1
ATOM 3730 O O . MET A 1 474 ? -3.511 -12.497 -27.928 1.00 95.94 474 MET A O 1
ATOM 3734 N N . ASN A 1 475 ? -2.256 -10.639 -28.086 1.00 97.00 475 ASN A N 1
ATOM 3735 C CA . ASN A 1 475 ? -3.372 -9.700 -28.213 1.00 97.00 475 ASN A CA 1
ATOM 3736 C C . ASN A 1 475 ? -4.303 -10.007 -29.396 1.00 97.00 475 ASN A C 1
ATOM 3738 O O . ASN A 1 475 ? -5.504 -9.775 -29.293 1.00 97.00 475 ASN A O 1
ATOM 3742 N N . ALA A 1 476 ? -3.796 -10.580 -30.493 1.00 95.25 476 ALA A N 1
ATOM 3743 C CA . ALA A 1 476 ? -4.622 -11.014 -31.625 1.00 95.25 476 ALA A CA 1
ATOM 3744 C C . ALA A 1 476 ? -5.680 -12.085 -31.262 1.00 95.25 476 ALA A C 1
ATOM 3746 O O . ALA A 1 476 ? -6.604 -12.328 -32.037 1.00 95.25 476 ALA A O 1
ATOM 3747 N N . ARG A 1 477 ? -5.562 -12.731 -30.092 1.00 92.62 477 ARG A N 1
ATOM 3748 C CA . ARG A 1 477 ? -6.447 -13.812 -29.622 1.00 92.62 477 ARG A CA 1
ATOM 3749 C C . ARG A 1 477 ? -7.597 -13.322 -28.735 1.00 92.62 477 ARG A C 1
ATOM 3751 O O . ARG A 1 477 ? -8.500 -14.104 -28.436 1.00 92.62 477 ARG A O 1
ATOM 3758 N N . TRP A 1 478 ? -7.584 -12.058 -28.305 1.00 90.06 478 TRP A N 1
ATOM 3759 C CA . TRP A 1 478 ? -8.516 -11.518 -27.310 1.00 90.06 478 TRP A CA 1
ATOM 3760 C C . TRP A 1 478 ? -9.212 -10.248 -27.809 1.00 90.06 478 TRP A C 1
ATOM 3762 O O . TRP A 1 478 ? -8.612 -9.420 -28.484 1.00 90.06 478 TRP A O 1
ATOM 3772 N N . LYS A 1 479 ? -10.503 -10.091 -27.480 1.00 81.94 479 LYS A N 1
ATOM 3773 C CA . LYS A 1 479 ? -11.310 -8.922 -27.893 1.00 81.94 479 LYS A CA 1
ATOM 3774 C C . LYS A 1 479 ? -11.490 -7.874 -26.793 1.00 81.94 479 LYS A C 1
ATOM 3776 O O . LYS A 1 479 ? -11.501 -6.687 -27.089 1.00 81.94 479 LYS A O 1
ATOM 3781 N N . ASN A 1 480 ? -11.622 -8.323 -25.544 1.00 87.12 480 ASN A N 1
ATOM 3782 C CA . ASN A 1 480 ? -11.991 -7.484 -24.394 1.00 87.12 480 ASN A CA 1
ATOM 3783 C C . ASN A 1 480 ? -10.870 -7.392 -23.340 1.00 87.12 480 ASN A C 1
ATOM 3785 O O . ASN A 1 480 ? -11.120 -6.965 -22.218 1.00 87.12 480 ASN A O 1
ATOM 3789 N N . PHE A 1 481 ? -9.660 -7.838 -23.686 1.00 97.12 481 PHE A N 1
ATOM 3790 C CA . PHE A 1 481 ? -8.473 -7.763 -22.840 1.00 97.12 481 PHE A CA 1
ATOM 3791 C C . PHE A 1 481 ? -7.271 -7.333 -23.679 1.00 97.12 481 PHE A C 1
ATOM 3793 O O . PHE A 1 481 ? -7.164 -7.740 -24.840 1.00 97.12 481 PHE A O 1
ATOM 3800 N N . ARG A 1 482 ? -6.370 -6.536 -23.100 1.00 97.88 482 ARG A N 1
ATOM 3801 C CA . ARG A 1 482 ? -5.166 -6.044 -23.777 1.00 97.88 482 ARG A CA 1
ATOM 3802 C C . ARG A 1 482 ? -3.931 -6.147 -22.881 1.00 97.88 482 ARG A C 1
ATOM 3804 O O . ARG A 1 482 ? -3.876 -5.536 -21.818 1.00 97.88 482 ARG A O 1
ATOM 3811 N N . LEU A 1 483 ? -2.908 -6.845 -23.366 1.00 98.50 483 LEU A N 1
ATOM 3812 C CA . LEU A 1 483 ? -1.538 -6.657 -22.896 1.00 98.50 483 LEU A CA 1
ATOM 3813 C C . LEU A 1 483 ? -0.968 -5.372 -23.502 1.00 98.50 483 LEU A C 1
ATOM 3815 O O . LEU A 1 483 ? -1.062 -5.178 -24.719 1.00 98.50 483 LEU A O 1
ATOM 3819 N N . LEU A 1 484 ? -0.381 -4.522 -22.665 1.00 98.44 484 LEU A N 1
ATOM 3820 C CA . LEU A 1 484 ? 0.318 -3.305 -23.075 1.00 98.44 484 LEU A CA 1
ATOM 3821 C C . LEU A 1 484 ? 1.823 -3.548 -22.953 1.00 98.44 484 LEU A C 1
ATOM 3823 O O . LEU A 1 484 ? 2.292 -3.933 -21.880 1.00 98.44 484 LEU A O 1
ATOM 3827 N N . SER A 1 485 ? 2.568 -3.349 -24.039 1.00 98.06 485 SER A N 1
ATOM 3828 C CA . SER A 1 485 ? 4.022 -3.528 -24.037 1.00 98.06 485 SER A CA 1
ATOM 3829 C C . SER A 1 485 ? 4.707 -2.254 -23.564 1.00 98.06 485 SER A C 1
ATOM 3831 O O . SER A 1 485 ? 4.707 -1.256 -24.287 1.00 98.06 485 SER A O 1
ATOM 3833 N N . GLY A 1 486 ? 5.296 -2.292 -22.375 1.00 98.19 486 GLY A N 1
ATOM 3834 C CA . GLY A 1 486 ? 6.156 -1.239 -21.858 1.00 98.19 486 GLY A CA 1
ATOM 3835 C C . GLY A 1 486 ? 7.487 -1.786 -21.359 1.00 98.19 486 GLY A C 1
ATOM 3836 O O . GLY A 1 486 ? 7.848 -2.932 -21.612 1.00 98.19 486 GLY A O 1
ATOM 3837 N N . ILE A 1 487 ? 8.226 -0.930 -20.665 1.00 98.38 487 ILE A N 1
ATOM 3838 C CA . ILE A 1 487 ? 9.515 -1.244 -20.051 1.00 98.38 487 ILE A CA 1
ATOM 3839 C C . ILE A 1 487 ? 9.641 -0.440 -18.759 1.00 98.38 487 ILE A C 1
ATOM 3841 O O . ILE A 1 487 ? 9.127 0.685 -18.691 1.00 98.38 487 ILE A O 1
ATOM 3845 N N . GLU A 1 488 ? 10.341 -0.979 -17.764 1.00 98.25 488 GLU A N 1
ATOM 3846 C CA . GLU A 1 488 ? 10.918 -0.151 -16.712 1.00 98.25 488 GLU A CA 1
ATOM 3847 C C . GLU A 1 488 ? 12.350 0.223 -17.106 1.00 98.25 488 GLU A C 1
ATOM 3849 O O . GLU A 1 488 ? 13.270 -0.594 -17.087 1.00 98.25 488 GLU A O 1
ATOM 3854 N N . CYS A 1 489 ? 12.513 1.471 -17.542 1.00 97.94 489 CYS A N 1
ATOM 3855 C CA . CYS A 1 489 ? 13.769 2.012 -18.030 1.00 97.94 489 CYS A CA 1
ATOM 3856 C C . CYS A 1 489 ? 14.550 2.685 -16.898 1.00 97.94 489 CYS A C 1
ATOM 3858 O O . CYS A 1 489 ? 14.061 3.623 -16.259 1.00 97.94 489 CYS A O 1
ATOM 3860 N N . ASP A 1 490 ? 15.782 2.225 -16.688 1.00 95.75 490 ASP A N 1
ATOM 3861 C CA . ASP A 1 490 ? 16.715 2.824 -15.739 1.00 95.75 490 ASP A CA 1
ATOM 3862 C C . ASP A 1 490 ? 17.027 4.294 -16.078 1.00 95.75 490 ASP A C 1
ATOM 3864 O O . ASP A 1 490 ? 17.339 4.655 -17.220 1.00 95.75 490 ASP A O 1
ATOM 3868 N N . ILE A 1 491 ? 17.005 5.139 -15.045 1.00 96.88 491 ILE A N 1
ATOM 3869 C CA . ILE A 1 491 ? 17.510 6.513 -15.072 1.00 96.88 491 ILE A CA 1
ATOM 3870 C C . ILE A 1 491 ? 18.990 6.486 -14.675 1.00 96.88 491 ILE A C 1
ATOM 3872 O O . ILE A 1 491 ? 19.355 6.303 -13.511 1.00 96.88 491 ILE A O 1
ATOM 3876 N N . LEU A 1 492 ? 19.867 6.693 -15.651 1.00 93.25 492 LEU A N 1
ATOM 3877 C CA . LEU A 1 492 ? 21.315 6.657 -15.474 1.00 93.25 492 LEU A CA 1
ATOM 3878 C C . LEU A 1 492 ? 21.847 7.968 -14.852 1.00 93.25 492 LEU A C 1
ATOM 3880 O O . LEU A 1 492 ? 21.114 8.803 -14.304 1.00 93.25 492 LEU A O 1
ATOM 3884 N N . LYS A 1 493 ? 23.171 8.158 -14.894 1.00 90.25 493 LYS A N 1
ATOM 3885 C CA . LYS A 1 493 ? 23.784 9.455 -14.569 1.00 90.25 493 LYS A CA 1
ATOM 3886 C C . LYS A 1 493 ? 23.263 10.542 -15.511 1.00 90.25 493 LYS A C 1
ATOM 3888 O O . LYS A 1 493 ? 22.873 10.258 -16.643 1.00 90.25 493 LYS A O 1
ATOM 3893 N N . GLU A 1 494 ? 23.235 11.778 -15.016 1.00 90.56 494 GLU A N 1
ATOM 3894 C CA . GLU A 1 494 ? 22.797 12.960 -15.775 1.00 90.56 494 GLU A CA 1
ATOM 3895 C C . GLU A 1 494 ? 21.368 12.849 -16.350 1.00 90.56 494 GLU A C 1
ATOM 3897 O O . GLU A 1 494 ? 21.037 13.552 -17.300 1.00 90.56 494 GLU A O 1
ATOM 3902 N N . GLY A 1 495 ? 20.519 11.959 -15.821 1.00 92.25 495 GLY A N 1
ATOM 3903 C CA . GLY A 1 495 ? 19.119 11.799 -16.230 1.00 92.25 495 GLY A CA 1
ATOM 3904 C C . GLY A 1 495 ? 18.935 11.122 -17.590 1.00 92.25 495 GLY A C 1
ATOM 3905 O O . GLY A 1 495 ? 17.850 11.182 -18.161 1.00 92.25 495 GLY A O 1
ATOM 3906 N N . LYS A 1 496 ? 19.989 10.507 -18.144 1.00 95.38 496 LYS A N 1
ATOM 3907 C CA . LYS A 1 496 ? 19.899 9.751 -19.397 1.00 95.38 496 LYS A CA 1
ATOM 3908 C C . LYS A 1 496 ? 19.114 8.452 -19.171 1.00 95.38 496 LYS A C 1
ATOM 3910 O O . LYS A 1 496 ? 19.374 7.749 -18.201 1.00 95.38 496 LYS A O 1
ATOM 3915 N N . LEU A 1 497 ? 18.212 8.110 -20.088 1.00 97.12 497 LEU A N 1
ATOM 3916 C CA . LEU A 1 497 ? 17.526 6.815 -20.095 1.00 97.12 497 LEU A CA 1
ATOM 3917 C C . LEU A 1 497 ? 18.424 5.703 -20.658 1.00 97.12 497 LEU A C 1
ATOM 3919 O O . LEU A 1 497 ? 19.261 5.936 -21.535 1.00 97.12 497 LEU A O 1
ATOM 3923 N N . ASP A 1 498 ? 18.231 4.491 -20.149 1.00 95.62 498 ASP A N 1
ATOM 3924 C CA . ASP A 1 498 ? 19.011 3.299 -20.501 1.00 95.62 498 ASP A CA 1
ATOM 3925 C C . ASP A 1 498 ? 18.813 2.825 -21.956 1.00 95.62 498 ASP A C 1
ATOM 3927 O O . ASP A 1 498 ? 19.714 2.239 -22.554 1.00 95.62 498 ASP A O 1
ATOM 3931 N N . PHE A 1 499 ? 17.665 3.148 -22.565 1.00 97.56 499 PHE A N 1
ATOM 3932 C CA . PHE A 1 499 ? 17.362 2.858 -23.969 1.00 97.56 499 PHE A CA 1
ATOM 3933 C C . PHE A 1 499 ? 17.227 4.123 -24.834 1.00 97.56 499 PHE A C 1
ATOM 3935 O O . PHE A 1 499 ? 16.838 5.180 -24.335 1.00 97.56 499 PHE A O 1
ATOM 3942 N N . PRO A 1 500 ? 17.514 4.032 -26.150 1.00 96.19 500 PRO A N 1
ATOM 3943 C CA . PRO A 1 500 ? 17.350 5.149 -27.072 1.00 96.19 500 PRO A CA 1
ATOM 3944 C C . PRO A 1 500 ? 15.875 5.425 -27.395 1.00 96.19 500 PRO A C 1
ATOM 3946 O O . PRO A 1 500 ? 15.062 4.506 -27.515 1.00 96.19 500 PRO A O 1
ATOM 3949 N N . ASP A 1 501 ? 15.563 6.693 -27.668 1.00 95.00 501 ASP A N 1
ATOM 3950 C CA . ASP A 1 501 ? 14.243 7.178 -28.102 1.00 95.00 501 ASP A CA 1
ATOM 3951 C C . ASP A 1 501 ? 13.632 6.379 -29.267 1.00 95.00 501 ASP A C 1
ATOM 3953 O O . ASP A 1 501 ? 12.414 6.230 -29.344 1.00 95.00 501 ASP A O 1
ATOM 3957 N N . SER A 1 502 ? 14.460 5.840 -30.168 1.00 94.88 502 SER A N 1
ATOM 3958 C CA . SER A 1 502 ? 14.015 4.997 -31.284 1.00 94.88 502 SER A CA 1
ATOM 3959 C C . SER A 1 502 ? 13.336 3.701 -30.836 1.00 94.88 502 SER A C 1
ATOM 3961 O O . SER A 1 502 ? 12.404 3.268 -31.504 1.00 94.88 502 SER A O 1
ATOM 3963 N N . LEU A 1 503 ? 13.763 3.114 -29.713 1.00 95.81 503 LEU A N 1
ATOM 3964 C CA . LEU A 1 503 ? 13.130 1.945 -29.097 1.00 95.81 503 LEU A CA 1
ATOM 3965 C C . LEU A 1 503 ? 11.954 2.375 -28.215 1.00 95.81 503 LEU A C 1
ATOM 3967 O O . LEU A 1 503 ? 10.860 1.826 -28.338 1.00 95.81 503 LEU A O 1
ATOM 3971 N N . LEU A 1 504 ? 12.149 3.394 -27.369 1.00 95.56 504 LEU A N 1
ATOM 3972 C CA . LEU A 1 504 ? 11.118 3.889 -26.444 1.00 95.56 504 LEU A CA 1
ATOM 3973 C C . LEU A 1 504 ? 9.846 4.378 -27.165 1.00 95.56 504 LEU A C 1
ATOM 3975 O O . LEU A 1 504 ? 8.756 4.368 -26.595 1.00 95.56 504 LEU A O 1
ATOM 3979 N N . LYS A 1 505 ? 9.970 4.787 -28.432 1.00 93.50 505 LYS A N 1
ATOM 3980 C CA . LYS A 1 505 ? 8.863 5.166 -29.317 1.00 93.50 505 LYS A CA 1
ATOM 3981 C C . LYS A 1 505 ? 7.922 4.023 -29.697 1.00 93.50 505 LYS A C 1
ATOM 3983 O O . LYS A 1 505 ? 6.746 4.296 -29.937 1.00 93.50 505 LYS A O 1
ATOM 3988 N N . GLU A 1 506 ? 8.423 2.795 -29.785 1.00 93.88 506 GLU A N 1
ATOM 3989 C CA . GLU A 1 506 ? 7.668 1.638 -30.288 1.00 93.88 506 GLU A CA 1
ATOM 3990 C C . GLU A 1 506 ? 6.885 0.906 -29.178 1.00 93.88 506 GLU A C 1
ATOM 3992 O O . GLU A 1 506 ? 6.132 -0.028 -29.457 1.00 93.88 506 GLU A O 1
ATOM 3997 N N . LEU A 1 507 ? 7.038 1.344 -27.923 1.00 96.62 507 LEU A N 1
ATOM 3998 C CA . LEU A 1 507 ? 6.317 0.842 -26.753 1.00 96.62 507 LEU A CA 1
ATOM 3999 C C . LEU A 1 507 ? 4.972 1.566 -26.553 1.00 96.62 507 LEU A C 1
ATOM 4001 O O . LEU A 1 507 ? 4.824 2.746 -26.872 1.00 96.62 507 LEU A O 1
ATOM 4005 N N . ASP A 1 508 ? 3.997 0.871 -25.957 1.00 97.44 508 ASP A N 1
ATOM 4006 C CA . ASP A 1 508 ? 2.715 1.458 -25.536 1.00 97.44 508 ASP A CA 1
ATOM 4007 C C . ASP A 1 508 ? 2.927 2.466 -24.388 1.00 97.44 508 ASP A C 1
ATOM 4009 O O . ASP A 1 508 ? 2.186 3.447 -24.279 1.00 97.44 508 ASP A O 1
ATOM 4013 N N . TYR A 1 509 ? 3.923 2.222 -23.523 1.00 98.25 509 TYR A N 1
ATOM 4014 C CA . TYR A 1 509 ? 4.318 3.107 -22.424 1.00 98.25 509 TYR A CA 1
ATOM 4015 C C . TYR A 1 509 ? 5.755 2.854 -21.935 1.00 98.25 509 TYR A C 1
ATOM 4017 O O . TYR A 1 509 ? 6.350 1.817 -22.211 1.00 98.25 509 TYR A O 1
ATOM 4025 N N . VAL A 1 510 ? 6.294 3.788 -21.149 1.00 98.25 510 VAL A N 1
ATOM 4026 C CA . VAL A 1 510 ? 7.600 3.668 -20.473 1.00 98.25 510 VAL A CA 1
ATOM 4027 C C . VAL A 1 510 ? 7.456 4.098 -19.014 1.00 98.25 510 VAL A C 1
ATOM 4029 O O . VAL A 1 510 ? 6.938 5.189 -18.750 1.00 98.25 510 VAL A O 1
ATOM 4032 N N . VAL A 1 511 ? 7.918 3.265 -18.082 1.00 98.50 511 VAL A N 1
ATOM 4033 C CA . VAL A 1 511 ? 8.182 3.655 -16.689 1.00 98.50 511 VAL A CA 1
ATOM 4034 C C . VAL A 1 511 ? 9.642 4.092 -16.613 1.00 98.50 511 VAL A C 1
ATOM 4036 O O . VAL A 1 511 ? 10.505 3.374 -17.108 1.00 98.50 511 VAL A O 1
ATOM 4039 N N . ALA A 1 512 ? 9.931 5.258 -16.044 1.00 98.25 512 ALA A N 1
ATOM 4040 C CA . ALA A 1 512 ? 11.299 5.682 -15.754 1.00 98.25 512 ALA A CA 1
ATOM 4041 C C . ALA A 1 512 ? 11.547 5.595 -14.246 1.00 98.25 512 ALA A C 1
ATOM 4043 O O . ALA A 1 512 ? 10.786 6.185 -13.476 1.00 98.25 512 ALA A O 1
ATOM 4044 N N . SER A 1 513 ? 12.603 4.891 -13.840 1.00 96.62 513 SER A N 1
ATOM 4045 C CA . SER A 1 513 ? 12.889 4.591 -12.431 1.00 96.62 513 SER A CA 1
ATOM 4046 C C . SER A 1 513 ? 14.377 4.718 -12.113 1.00 96.62 513 SER A C 1
ATOM 4048 O O . SER A 1 513 ? 15.234 4.387 -12.929 1.00 96.62 513 SER A O 1
ATOM 4050 N N . LEU A 1 514 ? 14.704 5.180 -10.904 1.00 93.06 514 LEU A N 1
ATOM 4051 C CA . LEU A 1 514 ? 16.083 5.266 -10.415 1.00 93.06 514 LEU A CA 1
ATOM 4052 C C . LEU A 1 514 ? 16.351 4.111 -9.438 1.00 93.06 514 LEU A C 1
ATOM 4054 O O . LEU A 1 514 ? 15.942 4.173 -8.279 1.00 93.06 514 LEU A O 1
ATOM 4058 N N . HIS A 1 515 ? 17.038 3.057 -9.889 1.00 83.69 515 HIS A N 1
ATOM 4059 C CA . HIS A 1 515 ? 17.305 1.864 -9.066 1.00 83.69 515 HIS A CA 1
ATOM 4060 C C . HIS A 1 515 ? 18.609 1.915 -8.268 1.00 83.69 515 HIS A C 1
ATOM 4062 O O . HIS A 1 515 ? 18.704 1.331 -7.183 1.00 83.69 515 HIS A O 1
ATOM 4068 N N . ALA A 1 516 ? 19.627 2.583 -8.812 1.00 75.50 516 ALA A N 1
ATOM 4069 C CA . ALA A 1 516 ? 20.993 2.548 -8.307 1.00 75.50 516 ALA A CA 1
ATOM 4070 C C . ALA A 1 516 ? 21.731 3.874 -8.544 1.00 75.50 516 ALA A C 1
ATOM 4072 O O . ALA A 1 516 ? 21.300 4.736 -9.307 1.00 75.50 516 ALA A O 1
ATOM 4073 N N . GLY A 1 517 ? 22.883 4.039 -7.886 1.00 75.62 517 GLY A N 1
ATOM 4074 C CA . GLY A 1 517 ? 23.707 5.241 -8.046 1.00 75.62 517 GLY A CA 1
ATOM 4075 C C . GLY A 1 517 ? 23.041 6.515 -7.514 1.00 75.62 517 GLY A C 1
ATOM 4076 O O . GLY A 1 517 ? 23.213 7.579 -8.114 1.00 75.62 517 GLY A O 1
ATOM 4077 N N . PHE A 1 518 ? 22.281 6.389 -6.418 1.00 83.38 518 PHE A N 1
ATOM 4078 C CA . PHE A 1 518 ? 21.726 7.514 -5.664 1.00 83.38 518 PHE A CA 1
ATOM 4079 C C . PHE A 1 518 ? 22.847 8.459 -5.230 1.00 83.38 518 PHE A C 1
ATOM 4081 O O . PHE A 1 518 ? 23.842 8.017 -4.645 1.00 83.38 518 PHE A O 1
ATOM 4088 N N . SER A 1 519 ? 22.677 9.749 -5.498 1.00 80.94 519 SER A N 1
ATOM 4089 C CA . SER A 1 519 ? 23.553 10.784 -4.965 1.00 80.94 519 SER A CA 1
ATOM 4090 C C . SER A 1 519 ? 23.211 11.082 -3.504 1.00 80.94 519 SER A C 1
ATOM 4092 O O . SER A 1 519 ? 22.076 10.889 -3.063 1.00 80.94 519 SER A O 1
ATOM 4094 N N . SER A 1 520 ? 24.197 11.569 -2.751 1.00 86.50 520 SER A N 1
ATOM 4095 C CA . SER A 1 520 ? 23.968 12.234 -1.463 1.00 86.50 520 SER A CA 1
ATOM 4096 C C . SER A 1 520 ? 23.479 13.678 -1.627 1.00 86.50 520 SER A C 1
ATOM 4098 O O . SER A 1 520 ? 23.027 14.270 -0.653 1.00 86.50 520 SER A O 1
ATOM 4100 N N . ASP A 1 521 ? 23.583 14.237 -2.835 1.00 93.00 521 ASP A N 1
ATOM 4101 C CA . ASP A 1 521 ? 23.045 15.544 -3.208 1.00 93.00 521 ASP A CA 1
ATOM 4102 C C . ASP A 1 521 ? 21.572 15.416 -3.634 1.00 93.00 521 ASP A C 1
ATOM 4104 O O . ASP A 1 521 ? 21.229 14.599 -4.495 1.00 93.00 521 ASP A O 1
ATOM 4108 N N . GLU A 1 522 ? 20.706 16.227 -3.021 1.00 96.69 522 GLU A N 1
ATOM 4109 C CA . GLU A 1 522 ? 19.283 16.309 -3.357 1.00 96.69 522 GLU A CA 1
ATOM 4110 C C . GLU A 1 522 ? 19.063 16.838 -4.778 1.00 96.69 522 GLU A C 1
ATOM 4112 O O . GLU A 1 522 ? 18.166 16.341 -5.468 1.00 96.69 522 GLU A O 1
ATOM 4117 N N . ASP A 1 523 ? 19.852 17.818 -5.240 1.00 97.19 523 ASP A N 1
ATOM 4118 C CA . ASP A 1 523 ? 19.604 18.423 -6.550 1.00 97.19 523 ASP A CA 1
ATOM 4119 C C . ASP A 1 523 ? 20.012 17.467 -7.680 1.00 97.19 523 ASP A C 1
ATOM 4121 O O . ASP A 1 523 ? 19.206 17.284 -8.584 1.00 97.19 523 ASP A O 1
ATOM 4125 N N . ASP A 1 524 ? 21.139 16.738 -7.594 1.00 95.94 524 ASP A N 1
ATOM 4126 C CA . ASP A 1 524 ? 21.497 15.710 -8.601 1.00 95.94 524 ASP A CA 1
ATOM 4127 C C . ASP A 1 524 ? 20.377 14.676 -8.790 1.00 95.94 524 ASP A C 1
ATOM 4129 O O . ASP A 1 524 ? 19.914 14.464 -9.913 1.00 95.94 524 ASP A O 1
ATOM 4133 N N . ASN A 1 525 ? 19.885 14.068 -7.702 1.00 96.75 525 ASN A N 1
ATOM 4134 C CA . ASN A 1 525 ? 18.781 13.109 -7.796 1.00 96.75 525 ASN A CA 1
ATOM 4135 C C . ASN A 1 525 ? 17.539 13.778 -8.413 1.00 96.75 525 ASN A C 1
ATOM 4137 O O . ASN A 1 525 ? 16.932 13.227 -9.330 1.00 96.75 525 ASN A O 1
ATOM 4141 N N . THR A 1 526 ? 17.196 14.992 -7.971 1.00 98.38 526 THR A N 1
ATOM 4142 C CA . THR A 1 526 ? 16.032 15.743 -8.468 1.00 98.38 526 THR A CA 1
ATOM 4143 C C . THR A 1 526 ? 16.133 16.053 -9.966 1.00 98.38 526 THR A C 1
ATOM 4145 O O . THR A 1 526 ? 15.192 15.766 -10.707 1.00 98.38 526 THR A O 1
ATOM 4148 N N . GLN A 1 527 ? 17.265 16.583 -10.444 1.00 98.06 527 GLN A N 1
ATOM 4149 C CA . GLN A 1 527 ? 17.480 16.893 -11.863 1.00 98.06 527 GLN A CA 1
ATOM 4150 C C . GLN A 1 527 ? 17.454 15.629 -12.727 1.00 98.06 527 GLN A C 1
ATOM 4152 O O . GLN A 1 527 ? 16.933 15.654 -13.842 1.00 98.06 527 GLN A O 1
ATOM 4157 N N . ARG A 1 528 ? 17.966 14.501 -12.216 1.00 97.81 528 ARG A N 1
ATOM 4158 C CA . ARG A 1 528 ? 17.949 13.216 -12.933 1.00 97.81 528 ARG A CA 1
ATOM 4159 C C . ARG A 1 528 ? 16.523 12.698 -13.136 1.00 97.81 528 ARG A C 1
ATOM 4161 O O . ARG A 1 528 ? 16.218 12.245 -14.237 1.00 97.81 528 ARG A O 1
ATOM 4168 N N . LEU A 1 529 ? 15.639 12.831 -12.140 1.00 98.38 529 LEU A N 1
ATOM 4169 C CA . LEU A 1 529 ? 14.213 12.501 -12.301 1.00 98.38 529 LEU A CA 1
ATOM 4170 C C . LEU A 1 529 ? 13.488 13.497 -13.224 1.00 98.38 529 LEU A C 1
ATOM 4172 O O . LEU A 1 529 ? 12.716 13.077 -14.083 1.00 98.38 529 LEU A O 1
ATOM 4176 N N . ILE A 1 530 ? 13.751 14.804 -13.091 1.00 98.44 530 ILE A N 1
ATOM 4177 C CA . ILE A 1 530 ? 13.164 15.849 -13.952 1.00 98.44 530 ILE A CA 1
ATOM 4178 C C . ILE A 1 530 ? 13.493 15.586 -15.423 1.00 98.44 530 ILE A C 1
ATOM 4180 O O . ILE A 1 530 ? 12.579 15.452 -16.232 1.00 98.44 530 ILE A O 1
ATOM 4184 N N . LYS A 1 531 ? 14.777 15.423 -15.755 1.00 98.00 531 LYS A N 1
ATOM 4185 C CA . LYS A 1 531 ? 15.246 15.206 -17.129 1.00 98.00 531 LYS A CA 1
ATOM 4186 C C . LYS A 1 531 ? 14.747 13.889 -17.734 1.00 98.00 531 LYS A C 1
ATOM 4188 O O . LYS A 1 531 ? 14.504 13.824 -18.937 1.00 98.00 531 LYS A O 1
ATOM 4193 N N . ALA A 1 532 ? 14.523 12.862 -16.912 1.00 97.56 532 ALA A N 1
ATOM 4194 C CA . ALA A 1 532 ? 13.839 11.650 -17.354 1.00 97.56 532 ALA A CA 1
ATOM 4195 C C . ALA A 1 532 ? 12.372 11.928 -17.735 1.00 97.56 532 ALA A C 1
ATOM 4197 O O . ALA A 1 532 ? 11.924 11.482 -18.786 1.00 97.56 532 ALA A O 1
ATOM 4198 N N . MET A 1 533 ? 11.625 12.704 -16.940 1.00 96.69 533 MET A N 1
ATOM 4199 C CA . MET A 1 533 ? 10.229 13.062 -17.253 1.00 96.69 533 MET A CA 1
ATOM 4200 C C . MET A 1 533 ? 10.070 14.069 -18.401 1.00 96.69 533 MET A C 1
ATOM 4202 O O . MET A 1 533 ? 8.997 14.143 -18.998 1.00 96.69 533 MET A O 1
ATOM 4206 N N . GLU A 1 534 ? 11.112 14.839 -18.716 1.00 95.69 534 GLU A N 1
ATOM 4207 C CA . GLU A 1 534 ? 11.160 15.706 -19.900 1.00 95.69 534 GLU A CA 1
ATOM 4208 C C . GLU A 1 534 ? 11.324 14.912 -21.208 1.00 95.69 534 GLU A C 1
ATOM 4210 O O . GLU A 1 534 ? 10.989 15.422 -22.281 1.00 95.69 534 GLU A O 1
ATOM 4215 N N . ASN A 1 535 ? 11.778 13.653 -21.148 1.00 94.75 535 ASN A N 1
ATOM 4216 C CA . ASN A 1 535 ? 11.814 12.788 -22.321 1.00 94.75 535 ASN A CA 1
ATOM 4217 C C . ASN A 1 535 ? 10.376 12.489 -22.807 1.00 94.75 535 ASN A C 1
ATOM 4219 O O . ASN A 1 535 ? 9.560 11.964 -22.044 1.00 94.75 535 ASN A O 1
ATOM 4223 N N . PRO A 1 536 ? 10.045 12.741 -24.089 1.00 91.19 536 PRO A N 1
ATOM 4224 C CA . PRO A 1 536 ? 8.671 12.650 -24.581 1.00 91.19 536 PRO A CA 1
ATOM 4225 C C . PRO A 1 536 ? 8.102 11.221 -24.595 1.00 91.19 536 PRO A C 1
ATOM 4227 O O . PRO A 1 536 ? 6.898 11.048 -24.794 1.00 91.19 536 PRO A O 1
ATOM 4230 N N . TYR A 1 537 ? 8.928 10.186 -24.431 1.00 94.12 537 TYR A N 1
ATOM 4231 C CA . TYR A 1 537 ? 8.495 8.788 -24.390 1.00 94.12 537 TYR A CA 1
ATOM 4232 C C . TYR A 1 537 ? 8.166 8.299 -22.974 1.00 94.12 537 TYR A C 1
ATOM 4234 O O . TYR A 1 537 ? 7.378 7.360 -22.831 1.00 94.12 537 TYR A O 1
ATOM 4242 N N . VAL A 1 538 ? 8.672 8.967 -21.931 1.00 96.56 538 VAL A N 1
ATOM 4243 C CA . VAL A 1 538 ? 8.396 8.598 -20.538 1.00 96.56 538 VAL A CA 1
ATOM 4244 C C . VAL A 1 538 ? 6.924 8.824 -20.207 1.00 96.56 538 VAL A C 1
ATOM 4246 O O . VAL A 1 538 ? 6.359 9.911 -20.338 1.00 96.56 538 VAL A O 1
ATOM 4249 N N . THR A 1 539 ? 6.265 7.740 -19.802 1.00 97.69 539 THR A N 1
ATOM 4250 C CA . THR A 1 539 ? 4.827 7.721 -19.533 1.00 97.69 539 THR A CA 1
ATOM 4251 C C . THR A 1 539 ? 4.521 7.826 -18.050 1.00 97.69 539 THR A C 1
ATOM 4253 O O . THR A 1 539 ? 3.523 8.448 -17.683 1.00 97.69 539 THR A O 1
ATOM 4256 N N . MET A 1 540 ? 5.367 7.279 -17.189 1.00 97.62 540 MET A N 1
ATOM 4257 C CA . MET A 1 540 ? 5.237 7.461 -15.750 1.00 97.62 540 MET A CA 1
ATOM 4258 C C . MET A 1 540 ? 6.593 7.405 -15.055 1.00 97.62 540 MET A C 1
ATOM 4260 O O . MET A 1 540 ? 7.504 6.729 -15.525 1.00 97.62 540 MET A O 1
ATOM 4264 N N . LEU A 1 541 ? 6.711 8.124 -13.943 1.00 98.56 541 LEU A N 1
ATOM 4265 C CA . LEU A 1 541 ? 7.843 8.033 -13.030 1.00 98.56 541 LEU A CA 1
ATOM 4266 C C . LEU A 1 541 ? 7.541 6.937 -11.998 1.00 98.56 541 LEU A C 1
ATOM 4268 O O . LEU A 1 541 ? 6.574 7.080 -11.245 1.00 98.56 541 LEU A O 1
ATOM 4272 N N . GLY A 1 542 ? 8.320 5.853 -12.002 1.00 97.94 542 GLY A N 1
ATOM 4273 C CA . GLY A 1 542 ? 8.197 4.733 -11.063 1.00 97.94 542 GLY A CA 1
ATOM 4274 C C . GLY A 1 542 ? 8.793 5.062 -9.692 1.00 97.94 542 GLY A C 1
ATOM 4275 O O . GLY A 1 542 ? 9.702 5.888 -9.617 1.00 97.94 542 GLY A O 1
ATOM 4276 N N . HIS A 1 543 ? 8.241 4.452 -8.628 1.00 97.31 543 HIS A N 1
ATOM 4277 C CA . HIS A 1 543 ? 8.672 4.516 -7.207 1.00 97.31 543 HIS A CA 1
ATOM 4278 C C . HIS A 1 543 ? 9.698 5.635 -6.874 1.00 97.31 543 HIS A C 1
ATOM 4280 O O . HIS A 1 543 ? 10.876 5.370 -6.600 1.00 97.31 543 HIS A O 1
ATOM 4286 N N . PRO A 1 544 ? 9.265 6.914 -6.907 1.00 96.94 544 PRO A N 1
ATOM 4287 C CA . PRO A 1 544 ? 10.138 8.064 -7.166 1.00 96.94 544 PRO A CA 1
ATOM 4288 C C . PRO A 1 544 ? 11.051 8.475 -6.007 1.00 96.94 544 PRO A C 1
ATOM 4290 O O . PRO A 1 544 ? 11.805 9.433 -6.143 1.00 96.94 544 PRO A O 1
ATOM 4293 N N . THR A 1 545 ? 10.990 7.792 -4.862 1.00 96.94 545 THR A N 1
ATOM 4294 C CA . THR A 1 545 ? 11.900 8.032 -3.730 1.00 96.94 545 THR A CA 1
ATOM 4295 C C . THR A 1 545 ? 12.837 6.855 -3.460 1.00 96.94 545 THR A C 1
ATOM 4297 O O . THR A 1 545 ? 13.694 6.931 -2.575 1.00 96.94 545 THR A O 1
ATOM 4300 N N . GLY A 1 546 ? 12.664 5.737 -4.179 1.00 90.56 546 GLY A N 1
ATOM 4301 C CA . GLY A 1 546 ? 13.430 4.504 -3.987 1.00 90.56 546 GLY A CA 1
ATOM 4302 C C . GLY A 1 546 ? 13.297 3.895 -2.587 1.00 90.56 546 GLY A C 1
ATOM 4303 O O . GLY A 1 546 ? 14.131 3.070 -2.196 1.00 90.56 546 GLY A O 1
ATOM 4304 N N . ARG A 1 547 ? 12.298 4.298 -1.795 1.00 93.44 547 ARG A N 1
ATOM 4305 C CA . ARG A 1 547 ? 12.145 3.850 -0.405 1.00 93.44 547 ARG A CA 1
ATOM 4306 C C . ARG A 1 547 ? 11.754 2.378 -0.307 1.00 93.44 547 ARG A C 1
ATOM 4308 O O . ARG A 1 547 ? 11.061 1.846 -1.170 1.00 93.44 547 ARG A O 1
ATOM 4315 N N . LEU A 1 548 ? 12.148 1.751 0.799 1.00 86.56 548 LEU A N 1
ATOM 4316 C CA . LEU A 1 548 ? 11.659 0.444 1.226 1.00 86.56 548 LEU A CA 1
ATOM 4317 C C . LEU A 1 548 ? 11.238 0.527 2.703 1.00 86.56 548 LEU A C 1
ATOM 4319 O O . LEU A 1 548 ? 12.067 0.725 3.591 1.00 86.56 548 LEU A O 1
ATOM 4323 N N . LEU A 1 549 ? 9.944 0.398 2.985 1.00 89.94 549 LEU A N 1
ATOM 4324 C CA . LEU A 1 549 ? 9.362 0.477 4.321 1.00 89.94 549 LEU A CA 1
ATOM 4325 C C . LEU A 1 549 ? 10.012 -0.542 5.264 1.00 89.94 549 LEU A C 1
ATOM 4327 O O . LEU A 1 549 ? 10.032 -1.748 4.997 1.00 89.94 549 LEU A O 1
ATOM 4331 N N . LEU A 1 550 ? 10.517 -0.022 6.387 1.00 84.81 550 LEU A N 1
ATOM 4332 C CA . LEU A 1 550 ? 11.269 -0.748 7.416 1.00 84.81 550 LEU A CA 1
ATOM 4333 C C . LEU A 1 550 ? 12.622 -1.333 6.942 1.00 84.81 550 LEU A C 1
ATOM 4335 O O . LEU A 1 550 ? 13.176 -2.192 7.617 1.00 84.81 550 LEU A O 1
ATOM 4339 N N . VAL A 1 551 ? 13.165 -0.885 5.796 1.00 78.75 551 VAL A N 1
ATOM 4340 C CA . VAL A 1 551 ? 14.425 -1.411 5.213 1.00 78.75 551 VAL A CA 1
ATOM 4341 C C . VAL A 1 551 ? 15.358 -0.314 4.677 1.00 78.75 551 VAL A C 1
ATOM 4343 O O . VAL A 1 551 ? 16.564 -0.373 4.894 1.00 78.75 551 VAL A O 1
ATOM 4346 N N . ARG A 1 552 ? 14.834 0.679 3.947 1.00 79.12 552 ARG A N 1
ATOM 4347 C CA . ARG A 1 552 ? 15.604 1.756 3.299 1.00 79.12 552 ARG A CA 1
ATOM 4348 C C . ARG A 1 552 ? 14.798 3.055 3.299 1.00 79.12 552 ARG A C 1
ATOM 4350 O O . ARG A 1 552 ? 13.704 3.113 2.740 1.00 79.12 552 ARG A O 1
ATOM 4357 N N . LYS A 1 553 ? 15.343 4.115 3.900 1.00 86.00 553 LYS A N 1
ATOM 4358 C CA . LYS A 1 553 ? 14.772 5.471 3.794 1.00 86.00 553 LYS A CA 1
ATOM 4359 C C . LYS A 1 553 ? 14.817 5.968 2.332 1.00 86.00 553 LYS A C 1
ATOM 4361 O O . LYS A 1 553 ? 15.657 5.476 1.579 1.00 86.00 553 LYS A O 1
ATOM 4366 N N . PRO A 1 554 ? 13.961 6.931 1.938 1.00 91.44 554 PRO A N 1
ATOM 4367 C CA . PRO A 1 554 ? 14.137 7.699 0.704 1.00 91.44 554 PRO A CA 1
ATOM 4368 C C . PRO A 1 554 ? 15.584 8.155 0.483 1.00 91.44 554 PRO A C 1
ATOM 4370 O O . PRO A 1 554 ? 16.261 8.515 1.452 1.00 91.44 554 PRO A O 1
ATOM 4373 N N . TYR A 1 555 ? 16.040 8.196 -0.771 1.00 90.69 555 TYR A N 1
ATOM 4374 C CA . TYR A 1 555 ? 17.209 9.015 -1.112 1.00 90.69 555 TYR A CA 1
ATOM 4375 C C . TYR A 1 555 ? 16.848 10.516 -1.037 1.00 90.69 555 TYR A C 1
ATOM 4377 O O . TYR A 1 555 ? 15.664 10.849 -1.113 1.00 90.69 555 TYR A O 1
ATOM 4385 N N . PRO A 1 556 ? 17.821 11.436 -0.872 1.00 94.56 556 PRO A N 1
ATOM 4386 C CA . PRO A 1 556 ? 17.549 12.875 -0.897 1.00 94.56 556 PRO A CA 1
ATOM 4387 C C . PRO A 1 556 ? 16.950 13.279 -2.250 1.00 94.56 556 PRO A C 1
ATOM 4389 O O . PRO A 1 556 ? 17.601 13.101 -3.278 1.00 94.56 556 PRO A O 1
ATOM 4392 N N . VAL A 1 557 ? 15.712 13.774 -2.269 1.00 97.06 557 VAL A N 1
ATOM 4393 C CA . VAL A 1 557 ? 15.016 14.201 -3.492 1.00 97.06 557 VAL A CA 1
ATOM 4394 C C . VAL A 1 557 ? 13.949 15.246 -3.180 1.00 97.06 557 VAL A C 1
ATOM 4396 O O . VAL A 1 557 ? 13.156 15.096 -2.248 1.00 97.06 557 VAL A O 1
ATOM 4399 N N . ASN A 1 558 ? 13.893 16.293 -4.001 1.00 98.38 558 ASN A N 1
ATOM 4400 C CA . ASN A 1 558 ? 12.925 17.366 -3.861 1.00 98.38 558 ASN A CA 1
ATOM 4401 C C . ASN A 1 558 ? 11.609 17.009 -4.569 1.00 98.38 558 ASN A C 1
ATOM 4403 O O . ASN A 1 558 ? 11.405 17.312 -5.749 1.00 98.38 558 ASN A O 1
ATOM 4407 N N . MET A 1 559 ? 10.702 16.341 -3.854 1.00 98.25 559 MET A N 1
ATOM 4408 C CA . MET A 1 559 ? 9.453 15.867 -4.461 1.00 98.25 559 MET A CA 1
ATOM 4409 C C . MET A 1 559 ? 8.527 16.991 -4.944 1.00 98.25 559 MET A C 1
ATOM 4411 O O . MET A 1 559 ? 7.784 16.764 -5.894 1.00 98.25 559 MET A O 1
ATOM 4415 N N . ASP A 1 560 ? 8.594 18.203 -4.384 1.00 98.31 560 ASP A N 1
ATOM 4416 C CA . ASP A 1 560 ? 7.803 19.336 -4.883 1.00 98.31 560 ASP A CA 1
ATOM 4417 C C . ASP A 1 560 ? 8.231 19.755 -6.299 1.00 98.31 560 ASP A C 1
ATOM 4419 O O . ASP A 1 560 ? 7.376 19.868 -7.182 1.00 98.31 560 ASP A O 1
ATOM 4423 N N . LYS A 1 561 ? 9.546 19.880 -6.553 1.00 98.62 561 LYS A N 1
ATOM 4424 C CA . LYS A 1 561 ? 10.098 20.110 -7.904 1.00 98.62 561 LYS A CA 1
ATOM 4425 C C . LYS A 1 561 ? 9.720 18.982 -8.876 1.00 98.62 561 LYS A C 1
ATOM 4427 O O . LYS A 1 561 ? 9.390 19.254 -10.032 1.00 98.62 561 LYS A O 1
ATOM 4432 N N . VAL A 1 562 ? 9.740 17.723 -8.422 1.00 98.62 562 VAL A N 1
ATOM 4433 C CA . VAL A 1 562 ? 9.329 16.560 -9.236 1.00 98.62 562 VAL A CA 1
ATOM 4434 C C . VAL A 1 562 ? 7.840 16.645 -9.591 1.00 98.62 562 VAL A C 1
ATOM 4436 O O . VAL A 1 562 ? 7.481 16.529 -10.760 1.00 98.62 562 VAL A O 1
ATOM 4439 N N . ILE A 1 563 ? 6.966 16.927 -8.623 1.00 98.81 563 ILE A N 1
ATOM 4440 C CA . ILE A 1 563 ? 5.522 17.094 -8.848 1.00 98.81 563 ILE A CA 1
ATOM 4441 C C . ILE A 1 563 ? 5.245 18.261 -9.813 1.00 98.81 563 ILE A C 1
ATOM 4443 O O . ILE A 1 563 ? 4.417 18.121 -10.715 1.00 98.81 563 ILE A O 1
ATOM 4447 N N . ASP A 1 564 ? 5.966 19.381 -9.695 1.00 98.69 564 ASP A N 1
ATOM 4448 C CA . ASP A 1 564 ? 5.845 20.512 -10.627 1.00 98.69 564 ASP A CA 1
ATOM 4449 C C . ASP A 1 564 ? 6.283 20.156 -12.053 1.00 98.69 564 ASP A C 1
ATOM 4451 O O . ASP A 1 564 ? 5.642 20.571 -13.021 1.00 98.69 564 ASP A O 1
ATOM 4455 N N . CYS A 1 565 ? 7.350 19.369 -12.212 1.00 98.31 565 CYS A N 1
ATOM 4456 C CA . CYS A 1 565 ? 7.755 18.866 -13.523 1.00 98.31 565 CYS A CA 1
ATOM 4457 C C . CYS A 1 565 ? 6.706 17.900 -14.103 1.00 98.31 565 CYS A C 1
ATOM 4459 O O . CYS A 1 565 ? 6.343 18.020 -15.277 1.00 98.31 565 CYS A O 1
ATOM 4461 N N . ALA A 1 566 ? 6.144 17.001 -13.289 1.00 97.94 566 ALA A N 1
ATOM 4462 C CA . ALA A 1 566 ? 5.084 16.089 -13.719 1.00 97.94 566 ALA A CA 1
ATOM 4463 C C . ALA A 1 566 ? 3.823 16.844 -14.181 1.00 97.94 566 ALA A C 1
ATOM 4465 O O . ALA A 1 566 ? 3.251 16.507 -15.218 1.00 97.94 566 ALA A O 1
ATOM 4466 N N . ALA A 1 567 ? 3.440 17.920 -13.484 1.00 97.38 567 ALA A N 1
ATOM 4467 C CA . ALA A 1 567 ? 2.332 18.788 -13.884 1.00 97.38 567 ALA A CA 1
ATOM 4468 C C . ALA A 1 567 ? 2.596 19.496 -15.230 1.00 97.38 567 ALA A C 1
ATOM 4470 O O . ALA A 1 567 ? 1.721 19.522 -16.097 1.00 97.38 567 ALA A O 1
ATOM 4471 N N . LYS A 1 568 ? 3.814 20.019 -15.442 1.00 96.19 568 LYS A N 1
ATOM 4472 C CA . LYS A 1 568 ? 4.217 20.709 -16.687 1.00 96.19 568 LYS A CA 1
ATOM 4473 C C . LYS A 1 568 ? 4.288 19.769 -17.895 1.00 96.19 568 LYS A C 1
ATOM 4475 O O . LYS A 1 568 ? 3.739 20.068 -18.955 1.00 96.19 568 LYS A O 1
ATOM 4480 N N . THR A 1 569 ? 4.956 18.628 -17.743 1.00 94.50 569 THR A N 1
ATOM 4481 C CA . THR A 1 569 ? 5.146 17.630 -18.815 1.00 94.50 569 THR A CA 1
ATOM 4482 C C . THR A 1 569 ? 3.869 16.826 -19.087 1.00 94.50 569 THR A C 1
ATOM 4484 O O . THR A 1 569 ? 3.635 16.351 -20.201 1.00 94.50 569 THR A O 1
ATOM 4487 N N . GLY A 1 570 ? 3.001 16.687 -18.081 1.00 94.94 570 GLY A N 1
ATOM 4488 C CA . GLY A 1 570 ? 1.939 15.687 -18.063 1.00 94.94 570 GLY A CA 1
ATOM 4489 C C . GLY A 1 570 ? 2.469 14.278 -17.781 1.00 94.94 570 GLY A C 1
ATOM 4490 O O . GLY A 1 570 ? 1.772 13.302 -18.088 1.00 94.94 570 GLY A O 1
ATOM 4491 N N . CYS A 1 571 ? 3.688 14.144 -17.236 1.00 96.25 571 CYS A N 1
ATOM 4492 C CA . CYS A 1 571 ? 4.170 12.876 -16.702 1.00 96.25 571 CYS A CA 1
ATOM 4493 C C . CYS A 1 571 ? 3.199 12.372 -15.617 1.00 96.25 571 CYS A C 1
ATOM 4495 O O . CYS A 1 571 ? 2.602 13.159 -14.884 1.00 96.25 571 CYS A O 1
ATOM 4497 N N . TRP A 1 572 ? 2.974 11.060 -15.558 1.00 98.25 572 TRP A N 1
ATOM 4498 C CA . TRP A 1 572 ? 2.155 10.478 -14.496 1.00 98.25 572 TRP A CA 1
ATOM 4499 C C . TRP A 1 572 ? 3.098 10.040 -13.380 1.00 98.25 572 TRP A C 1
ATOM 4501 O O . TRP A 1 572 ? 4.221 9.627 -13.665 1.00 98.25 572 TRP A O 1
ATOM 4511 N N . ILE A 1 573 ? 2.664 10.115 -12.128 1.00 98.75 573 ILE A N 1
ATOM 4512 C CA . ILE A 1 573 ? 3.464 9.607 -11.009 1.00 98.75 573 ILE A CA 1
ATOM 4513 C C . ILE A 1 573 ? 2.886 8.262 -10.582 1.00 98.75 573 ILE A C 1
ATOM 4515 O O . ILE A 1 573 ? 1.667 8.077 -10.518 1.00 98.75 573 ILE A O 1
ATOM 4519 N N . GLU A 1 574 ? 3.765 7.308 -10.314 1.00 98.75 574 GLU A N 1
ATOM 4520 C CA . GLU A 1 574 ? 3.391 6.022 -9.754 1.00 98.75 574 GLU A CA 1
ATOM 4521 C C . GLU A 1 574 ? 3.041 6.135 -8.259 1.00 98.75 574 GLU A C 1
ATOM 4523 O O . GLU A 1 574 ? 3.764 6.737 -7.461 1.00 98.75 574 GLU A O 1
ATOM 4528 N N . LEU A 1 575 ? 1.935 5.496 -7.874 1.00 98.81 575 LEU A N 1
ATOM 4529 C CA . LEU A 1 575 ? 1.726 4.977 -6.530 1.00 98.81 575 LEU A CA 1
ATOM 4530 C C . LEU A 1 575 ? 1.995 3.472 -6.563 1.00 98.81 575 LEU A C 1
ATOM 4532 O O . LEU A 1 575 ? 1.118 2.658 -6.865 1.00 98.81 575 LEU A O 1
ATOM 4536 N N . ASN A 1 576 ? 3.234 3.121 -6.258 1.00 98.69 576 ASN A N 1
ATOM 4537 C CA . ASN A 1 576 ? 3.731 1.765 -6.242 1.00 98.69 576 ASN A CA 1
ATOM 4538 C C . ASN A 1 576 ? 3.120 1.040 -5.044 1.00 98.69 576 ASN A C 1
ATOM 4540 O O . ASN A 1 576 ? 3.419 1.340 -3.891 1.00 98.69 576 ASN A O 1
ATOM 4544 N N . ALA A 1 577 ? 2.217 0.116 -5.327 1.00 98.31 577 ALA A N 1
ATOM 4545 C CA . ALA A 1 577 ? 1.362 -0.564 -4.375 1.00 98.31 577 ALA A CA 1
ATOM 4546 C C . ALA A 1 577 ? 2.020 -1.791 -3.721 1.00 98.31 577 ALA A C 1
ATOM 4548 O O . ALA A 1 577 ? 1.374 -2.455 -2.906 1.00 98.31 577 ALA A O 1
ATOM 4549 N N . GLN A 1 578 ? 3.286 -2.084 -4.041 1.00 96.62 578 GLN A N 1
ATOM 4550 C CA . GLN A 1 578 ? 4.051 -3.149 -3.400 1.00 96.62 578 GLN A CA 1
ATOM 4551 C C . GLN A 1 578 ? 4.124 -2.878 -1.877 1.00 96.62 578 GLN A C 1
ATOM 4553 O O . GLN A 1 578 ? 4.505 -1.770 -1.482 1.00 96.62 578 GLN A O 1
ATOM 4558 N N . PRO A 1 579 ? 3.771 -3.846 -1.002 1.00 92.88 579 PRO A N 1
ATOM 4559 C CA . PRO A 1 579 ? 3.757 -3.690 0.461 1.00 92.88 579 PRO A CA 1
ATOM 4560 C C . PRO A 1 579 ? 5.020 -3.111 1.114 1.00 92.88 579 PRO A C 1
ATOM 4562 O O . PRO A 1 579 ? 4.939 -2.522 2.191 1.00 92.88 579 PRO A O 1
ATOM 4565 N N . MET A 1 580 ? 6.183 -3.295 0.489 1.00 90.81 580 MET A N 1
ATOM 4566 C CA . MET A 1 580 ? 7.475 -2.773 0.920 1.00 90.81 580 MET A CA 1
ATOM 4567 C C . MET A 1 580 ? 7.769 -1.367 0.391 1.00 90.81 580 MET A C 1
ATOM 4569 O O . MET A 1 580 ? 8.712 -0.767 0.880 1.00 90.81 580 MET A O 1
ATOM 4573 N N . ARG A 1 581 ? 7.018 -0.812 -0.566 1.00 95.94 581 ARG A N 1
ATOM 4574 C CA . ARG A 1 581 ? 7.286 0.513 -1.162 1.00 95.94 581 ARG A CA 1
ATOM 4575 C C . ARG A 1 581 ? 6.244 1.555 -0.756 1.00 95.94 581 ARG A C 1
ATOM 4577 O O . ARG A 1 581 ? 6.577 2.508 -0.045 1.00 95.94 581 ARG A O 1
ATOM 4584 N N . LEU A 1 582 ? 4.995 1.367 -1.197 1.00 97.62 582 LEU A N 1
ATOM 4585 C CA . LEU A 1 582 ? 3.878 2.315 -1.037 1.00 97.62 582 LEU A CA 1
ATOM 4586 C C . LEU A 1 582 ? 4.286 3.757 -1.405 1.00 97.62 582 LEU A C 1
ATOM 4588 O O . LEU A 1 582 ? 4.134 4.673 -0.598 1.00 97.62 582 LEU A O 1
ATOM 4592 N N . ASP A 1 583 ? 4.881 3.932 -2.588 1.00 98.19 583 ASP A N 1
ATOM 4593 C CA . ASP A 1 583 ? 5.644 5.122 -3.012 1.00 98.19 583 ASP A CA 1
ATOM 4594 C C . ASP A 1 583 ? 5.178 5.613 -4.397 1.00 98.19 583 ASP A C 1
ATOM 4596 O O . ASP A 1 583 ? 5.185 4.822 -5.328 1.00 98.19 583 ASP A O 1
ATOM 4600 N N . MET A 1 584 ? 4.769 6.860 -4.644 1.00 97.81 584 MET A N 1
ATOM 4601 C CA . MET A 1 584 ? 4.909 8.076 -3.829 1.00 97.81 584 MET A CA 1
ATOM 4602 C C . MET A 1 584 ? 4.070 8.102 -2.537 1.00 97.81 584 MET A C 1
ATOM 4604 O O . MET A 1 584 ? 2.932 7.638 -2.504 1.00 97.81 584 MET A O 1
ATOM 4608 N N . ASP A 1 585 ? 4.613 8.710 -1.477 1.00 97.69 585 ASP A N 1
ATOM 4609 C CA . ASP A 1 585 ? 3.956 8.844 -0.170 1.00 97.69 585 ASP A CA 1
ATOM 4610 C C . ASP A 1 585 ? 2.572 9.526 -0.214 1.00 97.69 585 ASP A C 1
ATOM 4612 O O . ASP A 1 585 ? 2.409 10.586 -0.823 1.00 97.69 585 ASP A O 1
ATOM 4616 N N . TRP A 1 586 ? 1.586 8.963 0.504 1.00 97.88 586 TRP A N 1
ATOM 4617 C CA . TRP A 1 586 ? 0.196 9.455 0.552 1.00 97.88 586 TRP A CA 1
ATOM 4618 C C . TRP A 1 586 ? 0.064 10.943 0.907 1.00 97.88 586 TRP A C 1
ATOM 4620 O O . TRP A 1 586 ? -0.860 11.596 0.423 1.00 97.88 586 TRP A O 1
ATOM 4630 N N . ARG A 1 587 ? 0.989 11.503 1.698 1.00 97.56 587 ARG A N 1
ATOM 4631 C CA . ARG A 1 587 ? 0.956 12.912 2.135 1.00 97.56 587 ARG A CA 1
ATOM 4632 C C . ARG A 1 587 ? 1.126 13.900 0.976 1.00 97.56 587 ARG A C 1
ATOM 4634 O O . ARG A 1 587 ? 0.620 15.014 1.059 1.00 97.56 587 ARG A O 1
ATOM 4641 N N . LEU A 1 588 ? 1.800 13.492 -0.102 1.00 98.31 588 LEU A N 1
ATOM 4642 C CA . LEU A 1 588 ? 2.085 14.333 -1.271 1.00 98.31 588 LEU A CA 1
ATOM 4643 C C . LEU A 1 588 ? 0.935 14.354 -2.294 1.00 98.31 588 LEU A C 1
ATOM 4645 O O . LEU A 1 588 ? 0.841 15.268 -3.115 1.00 98.31 588 LEU A O 1
ATOM 4649 N N . TRP A 1 589 ? 0.039 13.364 -2.251 1.00 98.19 589 TRP A N 1
ATOM 4650 C CA . TRP A 1 589 ? -0.951 13.145 -3.308 1.00 98.19 589 TRP A CA 1
ATOM 4651 C C . TRP A 1 589 ? -2.048 14.201 -3.392 1.00 98.19 589 TRP A C 1
ATOM 4653 O O . TRP A 1 589 ? -2.459 14.522 -4.504 1.00 98.19 589 TRP A O 1
ATOM 4663 N N . LYS A 1 590 ? -2.476 14.796 -2.270 1.00 95.44 590 LYS A N 1
ATOM 4664 C CA . LYS A 1 590 ? -3.452 15.901 -2.276 1.00 95.44 590 LYS A CA 1
ATOM 4665 C C . LYS A 1 590 ? -2.900 17.093 -3.072 1.00 95.44 590 LYS A C 1
ATOM 4667 O O . LYS A 1 590 ? -3.529 17.529 -4.030 1.00 95.44 590 LYS A O 1
ATOM 4672 N N . THR A 1 591 ? -1.670 17.517 -2.774 1.00 95.88 591 THR A N 1
ATOM 4673 C CA . THR A 1 591 ? -0.963 18.585 -3.503 1.00 95.88 591 THR A CA 1
ATOM 4674 C C . THR A 1 591 ? -0.705 18.226 -4.969 1.00 95.88 591 THR A C 1
ATOM 4676 O O . THR A 1 591 ? -0.931 19.052 -5.850 1.00 95.88 591 THR A O 1
ATOM 4679 N N . ALA A 1 592 ? -0.260 16.998 -5.260 1.00 98.38 592 ALA A N 1
ATOM 4680 C CA . ALA A 1 592 ? -0.000 16.558 -6.634 1.00 98.38 592 ALA A CA 1
ATOM 4681 C C . ALA A 1 592 ? -1.279 16.543 -7.492 1.00 98.38 592 ALA A C 1
ATOM 4683 O O . ALA A 1 592 ? -1.284 17.062 -8.610 1.00 98.38 592 ALA A O 1
ATOM 4684 N N . ARG A 1 593 ? -2.379 16.019 -6.939 1.00 97.06 593 ARG A N 1
ATOM 4685 C CA . ARG A 1 593 ? -3.718 16.035 -7.540 1.00 97.06 593 ARG A CA 1
ATOM 4686 C C . ARG A 1 593 ? -4.193 17.458 -7.820 1.00 97.06 593 ARG A C 1
ATOM 4688 O O . ARG A 1 593 ? -4.691 17.723 -8.911 1.00 97.06 593 ARG A O 1
ATOM 4695 N N . ASP A 1 594 ? -4.022 18.366 -6.862 1.00 96.06 594 ASP A N 1
ATOM 4696 C CA . ASP A 1 594 ? -4.477 19.757 -6.979 1.00 96.06 594 ASP A CA 1
ATOM 4697 C C . ASP A 1 594 ? -3.650 20.545 -8.019 1.00 96.06 594 ASP A C 1
ATOM 4699 O O . ASP A 1 594 ? -4.175 21.443 -8.674 1.00 96.06 594 ASP A O 1
ATOM 4703 N N . LYS A 1 595 ? -2.398 20.130 -8.273 1.00 98.12 595 LYS A N 1
ATOM 4704 C CA . LYS A 1 595 ? -1.565 20.560 -9.416 1.00 98.12 595 LYS A CA 1
ATOM 4705 C C . LYS A 1 595 ? -1.906 19.850 -10.745 1.00 98.12 595 LYS A C 1
ATOM 4707 O O . LYS A 1 595 ? -1.256 20.097 -11.758 1.00 98.12 595 LYS A O 1
ATOM 4712 N N . GLY A 1 596 ? -2.908 18.968 -10.770 1.00 97.19 596 GLY A N 1
ATOM 4713 C CA . GLY A 1 596 ? -3.368 18.243 -11.960 1.00 97.19 596 GLY A CA 1
ATOM 4714 C C . GLY A 1 596 ? -2.582 16.973 -12.315 1.00 97.19 596 GLY A C 1
ATOM 4715 O O . GLY A 1 596 ? -2.873 16.353 -13.342 1.00 97.19 596 GLY A O 1
ATOM 4716 N N . VAL A 1 597 ? -1.615 16.555 -11.489 1.00 98.31 597 VAL A N 1
ATOM 4717 C CA . VAL A 1 597 ? -0.830 15.331 -11.717 1.00 98.31 597 VAL A CA 1
ATOM 4718 C C . VAL A 1 597 ? -1.725 14.100 -11.572 1.00 98.31 597 VAL A C 1
ATOM 4720 O O . VAL A 1 597 ? -2.522 13.993 -10.639 1.00 98.31 597 VAL A O 1
ATOM 4723 N N . LYS A 1 598 ? -1.586 13.149 -12.501 1.00 98.31 598 LYS A N 1
ATOM 4724 C CA . LYS A 1 598 ? -2.328 11.883 -12.478 1.00 98.31 598 LYS A CA 1
ATOM 4725 C C . LYS A 1 598 ? -1.541 10.782 -11.777 1.00 98.31 598 LYS A C 1
ATOM 4727 O O . LYS A 1 598 ? -0.341 10.626 -12.002 1.00 98.31 598 LYS A O 1
ATOM 4732 N N . CYS A 1 599 ? -2.257 10.019 -10.958 1.00 98.81 599 CYS A N 1
ATOM 4733 C CA . CYS A 1 599 ? -1.761 8.852 -10.245 1.00 98.81 599 CYS A CA 1
ATOM 4734 C C . CYS A 1 599 ? -1.870 7.594 -11.114 1.00 98.81 599 CYS A C 1
ATOM 4736 O O . CYS A 1 599 ? -2.876 7.397 -11.804 1.00 98.81 599 CYS A O 1
ATOM 4738 N N . VAL A 1 600 ? -0.868 6.719 -11.035 1.00 98.62 600 VAL A N 1
ATOM 4739 C CA . VAL A 1 600 ? -0.922 5.352 -11.569 1.00 98.62 600 VAL A CA 1
ATOM 4740 C C . VAL A 1 600 ? -0.666 4.370 -10.428 1.00 98.62 600 VAL A C 1
ATOM 4742 O O . VAL A 1 600 ? 0.445 4.284 -9.917 1.00 98.62 600 VAL A O 1
ATOM 4745 N N . ILE A 1 601 ? -1.698 3.651 -9.992 1.00 98.81 601 ILE A N 1
ATOM 4746 C CA . ILE A 1 601 ? -1.606 2.637 -8.938 1.00 98.81 601 ILE A CA 1
ATOM 4747 C C . ILE A 1 601 ? -1.098 1.338 -9.561 1.00 98.81 601 ILE A C 1
ATOM 4749 O O . ILE A 1 601 ? -1.829 0.653 -10.280 1.00 98.81 601 ILE A O 1
ATOM 4753 N N . ASN A 1 602 ? 0.149 0.993 -9.269 1.00 98.62 602 ASN A N 1
ATOM 4754 C CA . ASN A 1 602 ? 0.870 -0.086 -9.935 1.00 98.62 602 ASN A CA 1
ATOM 4755 C C . ASN A 1 602 ? 1.370 -1.115 -8.916 1.00 98.62 602 ASN A C 1
ATOM 4757 O O . ASN A 1 602 ? 1.948 -0.711 -7.913 1.00 98.62 602 ASN A O 1
ATOM 4761 N N . PRO A 1 603 ? 1.157 -2.426 -9.113 1.00 97.88 603 PRO A N 1
ATOM 4762 C CA . PRO A 1 603 ? 1.486 -3.437 -8.113 1.00 97.88 603 PRO A CA 1
ATOM 4763 C C . PRO A 1 603 ? 2.979 -3.756 -7.980 1.00 97.88 603 PRO A C 1
ATOM 4765 O O . PRO A 1 603 ? 3.332 -4.339 -6.956 1.00 97.88 603 PRO A O 1
ATOM 4768 N N . ASP A 1 604 ? 3.817 -3.414 -8.973 1.00 97.69 604 ASP A N 1
ATOM 4769 C CA . ASP A 1 604 ? 5.229 -3.842 -9.040 1.00 97.69 604 ASP A CA 1
ATOM 4770 C C . ASP A 1 604 ? 5.326 -5.384 -8.968 1.00 97.69 604 ASP A C 1
ATOM 4772 O O . ASP A 1 604 ? 6.040 -5.993 -8.165 1.00 97.69 604 ASP A O 1
ATOM 4776 N N . ALA A 1 605 ? 4.436 -6.042 -9.721 1.00 96.00 605 ALA A N 1
ATOM 4777 C CA . ALA A 1 605 ? 4.138 -7.457 -9.537 1.00 96.00 605 ALA A CA 1
ATOM 4778 C C . ALA A 1 605 ? 5.203 -8.327 -10.204 1.00 96.00 605 ALA A C 1
ATOM 4780 O O . ALA A 1 605 ? 5.284 -8.374 -11.430 1.00 96.00 605 ALA A O 1
ATOM 4781 N N . HIS A 1 606 ? 5.942 -9.085 -9.397 1.00 92.44 606 HIS A N 1
ATOM 4782 C CA . HIS A 1 606 ? 6.940 -10.055 -9.848 1.00 92.44 606 HIS A CA 1
ATOM 4783 C C . HIS A 1 606 ? 6.381 -11.487 -9.856 1.00 92.44 606 HIS A C 1
ATOM 4785 O O . HIS A 1 606 ? 7.103 -12.448 -10.111 1.00 92.44 606 HIS A O 1
ATOM 4791 N N . HIS A 1 607 ? 5.098 -11.668 -9.548 1.00 92.38 607 HIS A N 1
ATOM 4792 C CA . HIS A 1 607 ? 4.381 -12.936 -9.630 1.00 92.38 607 HIS A CA 1
ATOM 4793 C C . HIS A 1 607 ? 2.879 -12.674 -9.817 1.00 92.38 607 HIS A C 1
ATOM 4795 O O . HIS A 1 607 ? 2.347 -11.691 -9.304 1.00 92.38 607 HIS A O 1
ATOM 4801 N N . PHE A 1 608 ? 2.144 -13.563 -10.489 1.00 91.25 608 PHE A N 1
ATOM 4802 C CA . PHE A 1 608 ? 0.747 -13.304 -10.883 1.00 91.25 608 PHE A CA 1
ATOM 4803 C C . PHE A 1 608 ? -0.219 -13.015 -9.715 1.00 91.25 608 PHE A C 1
ATOM 4805 O O . PHE A 1 608 ? -1.217 -12.314 -9.881 1.00 91.25 608 PHE A O 1
ATOM 4812 N N . LYS A 1 609 ? 0.079 -13.522 -8.511 1.00 90.69 609 LYS A N 1
ATOM 4813 C CA . LYS A 1 609 ? -0.683 -13.215 -7.281 1.00 90.69 609 LYS A CA 1
ATOM 4814 C C . LYS A 1 609 ? -0.494 -11.767 -6.811 1.00 90.69 609 LYS A C 1
ATOM 4816 O O . LYS A 1 609 ? -1.397 -11.200 -6.205 1.00 90.69 609 LYS A O 1
ATOM 4821 N N . GLU A 1 610 ? 0.664 -11.181 -7.095 1.00 94.81 610 GLU A N 1
ATOM 4822 C CA . GLU A 1 610 ? 1.081 -9.850 -6.638 1.00 94.81 610 GLU A CA 1
ATOM 4823 C C . GLU A 1 610 ? 0.392 -8.734 -7.428 1.00 94.81 610 GLU A C 1
ATOM 4825 O O . GLU A 1 610 ? 0.268 -7.626 -6.920 1.00 94.81 610 GLU A O 1
ATOM 4830 N N . ILE A 1 611 ? -0.196 -9.044 -8.594 1.00 98.12 611 ILE A N 1
ATOM 4831 C CA . ILE A 1 611 ? -1.112 -8.144 -9.318 1.00 98.12 611 ILE A CA 1
ATOM 4832 C C . ILE A 1 611 ? -2.163 -7.567 -8.352 1.00 98.12 611 ILE A C 1
ATOM 4834 O O . ILE A 1 611 ? -2.436 -6.370 -8.373 1.00 98.12 611 ILE A O 1
ATOM 4838 N N . ALA A 1 612 ? -2.694 -8.380 -7.430 1.00 96.31 612 ALA A N 1
ATOM 4839 C CA . ALA A 1 612 ? -3.704 -7.958 -6.458 1.00 96.31 612 ALA A CA 1
ATOM 4840 C C . ALA A 1 612 ? -3.226 -6.899 -5.436 1.00 96.31 612 ALA A C 1
ATOM 4842 O O . ALA A 1 612 ? -4.067 -6.338 -4.723 1.00 96.31 612 ALA A O 1
ATOM 4843 N N . PHE A 1 613 ? -1.926 -6.578 -5.366 1.00 97.81 613 PHE A N 1
ATOM 4844 C CA . PHE A 1 613 ? -1.401 -5.504 -4.517 1.00 97.81 613 PHE A CA 1
ATOM 4845 C C . PHE A 1 613 ? -1.961 -4.123 -4.878 1.00 97.81 613 PHE A C 1
ATOM 4847 O O . PHE A 1 613 ? -2.023 -3.271 -3.994 1.00 97.81 613 PHE A O 1
ATOM 4854 N N . PHE A 1 614 ? -2.514 -3.912 -6.084 1.00 97.62 614 PHE A N 1
ATOM 4855 C CA . PHE A 1 614 ? -3.236 -2.669 -6.408 1.00 97.62 614 PHE A CA 1
ATOM 4856 C C . PHE A 1 614 ? -4.318 -2.319 -5.369 1.00 97.62 614 PHE A C 1
ATOM 4858 O O . PHE A 1 614 ? -4.576 -1.145 -5.124 1.00 97.62 614 PHE A O 1
ATOM 4865 N N . LYS A 1 615 ? -4.922 -3.315 -4.699 1.00 96.12 615 LYS A N 1
ATOM 4866 C CA . LYS A 1 615 ? -5.916 -3.099 -3.630 1.00 96.12 615 LYS A CA 1
ATOM 4867 C C . LYS A 1 615 ? -5.326 -2.397 -2.403 1.00 96.12 615 LYS A C 1
ATOM 4869 O O . LYS A 1 615 ? -6.022 -1.631 -1.740 1.00 96.12 615 LYS A O 1
ATOM 4874 N N . ILE A 1 616 ? -4.050 -2.643 -2.115 1.00 96.06 616 ILE A N 1
ATOM 4875 C CA . ILE A 1 616 ? -3.288 -1.966 -1.060 1.00 96.06 616 ILE A CA 1
ATOM 4876 C C . ILE A 1 616 ? -2.999 -0.531 -1.501 1.00 96.06 616 ILE A C 1
ATOM 4878 O O . ILE A 1 616 ? -3.292 0.407 -0.764 1.00 96.06 616 ILE A O 1
ATOM 4882 N N . GLY A 1 617 ? -2.536 -0.357 -2.741 1.00 97.88 617 GLY A N 1
ATOM 4883 C CA . GLY A 1 617 ? -2.329 0.955 -3.357 1.00 97.88 617 GLY A CA 1
ATOM 4884 C C . GLY A 1 617 ? -3.590 1.821 -3.363 1.00 97.88 617 GLY A C 1
ATOM 4885 O O . GLY A 1 617 ? -3.513 2.997 -3.038 1.00 97.88 617 GLY A O 1
ATOM 4886 N N . VAL A 1 618 ? -4.769 1.243 -3.610 1.00 98.31 618 VAL A N 1
ATOM 4887 C CA . VAL A 1 618 ? -6.062 1.942 -3.498 1.00 98.31 618 VAL A CA 1
ATOM 4888 C C . VAL A 1 618 ? -6.316 2.458 -2.078 1.00 98.31 618 VAL A C 1
ATOM 4890 O O . VAL A 1 618 ? -6.795 3.578 -1.928 1.00 98.31 618 VAL A O 1
ATOM 4893 N N . ASN A 1 619 ? -5.962 1.715 -1.026 1.00 96.12 619 ASN A N 1
ATOM 4894 C CA . ASN A 1 619 ? -6.085 2.211 0.352 1.00 96.12 619 ASN A CA 1
ATOM 4895 C C . ASN A 1 619 ? -5.186 3.443 0.590 1.00 96.12 619 ASN A C 1
ATOM 4897 O O . ASN A 1 619 ? -5.624 4.455 1.138 1.00 96.12 619 ASN A O 1
ATOM 4901 N N . ILE A 1 620 ? -3.950 3.398 0.086 1.00 98.06 620 ILE A N 1
ATOM 4902 C CA . ILE A 1 620 ? -2.996 4.515 0.162 1.00 98.06 620 ILE A CA 1
ATOM 4903 C C . ILE A 1 620 ? -3.446 5.705 -0.712 1.00 98.06 620 ILE A C 1
ATOM 4905 O O . ILE A 1 620 ? -3.333 6.854 -0.288 1.00 98.06 620 ILE A O 1
ATOM 4909 N N . ALA A 1 621 ? -4.054 5.458 -1.874 1.00 98.44 621 ALA A N 1
ATOM 4910 C CA . ALA A 1 621 ? -4.641 6.479 -2.746 1.00 98.44 621 ALA A CA 1
ATOM 4911 C C . ALA A 1 621 ? -5.813 7.207 -2.070 1.00 98.44 621 ALA A C 1
ATOM 4913 O O . ALA A 1 621 ? -5.878 8.436 -2.086 1.00 98.44 621 ALA A O 1
ATOM 4914 N N . ARG A 1 622 ? -6.707 6.456 -1.411 1.00 98.25 622 ARG A N 1
ATOM 4915 C CA . ARG A 1 622 ? -7.805 7.002 -0.597 1.00 98.25 622 ARG A CA 1
ATOM 4916 C C . ARG A 1 622 ? -7.267 7.885 0.525 1.00 98.25 622 ARG A C 1
ATOM 4918 O O . ARG A 1 622 ? -7.764 8.990 0.719 1.00 98.25 622 ARG A O 1
ATOM 4925 N N . LYS A 1 623 ? -6.208 7.435 1.206 1.00 97.19 623 LYS A N 1
ATOM 4926 C CA . LYS A 1 623 ? -5.485 8.209 2.224 1.00 97.19 623 LYS A CA 1
ATOM 4927 C C . LYS A 1 623 ? -4.877 9.504 1.663 1.00 97.19 623 LYS A C 1
ATOM 4929 O O . LYS A 1 623 ? -4.922 10.542 2.316 1.00 97.19 623 LYS A O 1
ATOM 4934 N N . GLY A 1 624 ? -4.393 9.456 0.423 1.00 97.62 624 GLY A N 1
ATOM 4935 C CA . GLY A 1 624 ? -3.930 10.598 -0.370 1.00 97.62 624 GLY A CA 1
ATOM 4936 C C . GLY A 1 624 ? -5.031 11.460 -1.005 1.00 97.62 624 GLY A C 1
ATOM 4937 O O . GLY A 1 624 ? -4.725 12.254 -1.889 1.00 97.62 624 GLY A O 1
ATOM 4938 N N . TRP A 1 625 ? -6.295 11.323 -0.576 1.00 98.06 625 TRP A N 1
ATOM 4939 C CA . TRP A 1 625 ? -7.458 12.073 -1.081 1.00 98.06 625 TRP A CA 1
ATOM 4940 C C . TRP A 1 625 ? -7.788 11.857 -2.574 1.00 98.06 625 TRP A C 1
ATOM 4942 O O . TRP A 1 625 ? -8.497 12.670 -3.179 1.00 98.06 625 TRP A O 1
ATOM 4952 N N . LEU A 1 626 ? -7.297 10.777 -3.185 1.00 98.62 626 LEU A N 1
ATOM 4953 C CA . LEU A 1 626 ? -7.503 10.519 -4.609 1.00 98.62 626 LEU A CA 1
ATOM 4954 C C . LEU A 1 626 ? -8.907 9.981 -4.902 1.00 98.62 626 LEU A C 1
ATOM 4956 O O . LEU A 1 626 ? -9.435 9.101 -4.214 1.00 98.62 626 LEU A O 1
ATOM 4960 N N . ARG A 1 627 ? -9.495 10.513 -5.971 1.00 98.25 627 ARG A N 1
ATOM 4961 C CA . ARG A 1 627 ? -10.785 10.121 -6.542 1.00 98.25 627 ARG A CA 1
ATOM 4962 C C . ARG A 1 627 ? -10.565 9.242 -7.769 1.00 98.25 627 ARG A C 1
ATOM 4964 O O . ARG A 1 627 ? -9.441 9.086 -8.247 1.00 98.25 627 ARG A O 1
ATOM 4971 N N . LYS A 1 628 ? -11.654 8.710 -8.323 1.00 98.19 628 LYS A N 1
ATOM 4972 C CA . LYS A 1 628 ? -11.620 7.907 -9.553 1.00 98.19 628 LYS A CA 1
ATOM 4973 C C . LYS A 1 628 ? -10.962 8.658 -10.716 1.00 98.19 628 LYS A C 1
ATOM 4975 O O . LYS A 1 628 ? -10.115 8.110 -11.410 1.00 98.19 628 LYS A O 1
ATOM 4980 N N . GLU A 1 629 ? -11.327 9.922 -10.906 1.00 97.69 629 GLU A N 1
ATOM 4981 C CA . GLU A 1 629 ? -10.835 10.788 -11.980 1.00 97.69 629 GLU A CA 1
ATOM 4982 C C . GLU A 1 629 ? -9.356 11.193 -11.840 1.00 97.69 629 GLU A C 1
ATOM 4984 O O . GLU A 1 629 ? -8.764 11.707 -12.792 1.00 97.69 629 GLU A O 1
ATOM 4989 N N . ASP A 1 630 ? -8.739 10.960 -10.679 1.00 98.56 630 ASP A N 1
ATOM 4990 C CA . ASP A 1 630 ? -7.329 11.272 -10.416 1.00 98.56 630 ASP A CA 1
ATOM 4991 C C . ASP A 1 630 ? -6.390 10.100 -10.765 1.00 98.56 630 ASP A C 1
ATOM 4993 O O . ASP A 1 630 ? -5.176 10.292 -10.866 1.00 98.56 630 ASP A O 1
ATOM 4997 N N . VAL A 1 631 ? -6.945 8.899 -10.978 1.00 98.75 631 VAL A N 1
ATOM 4998 C CA . VAL A 1 631 ? -6.215 7.630 -11.115 1.00 98.75 631 VAL A CA 1
ATOM 4999 C C . VAL A 1 631 ? -6.397 7.038 -12.519 1.00 98.75 631 VAL A C 1
ATOM 5001 O O . VAL A 1 631 ? -7.493 6.625 -12.895 1.00 98.75 631 VAL A O 1
ATOM 5004 N N . ILE A 1 632 ? -5.306 6.914 -13.283 1.00 98.56 632 ILE A N 1
ATOM 5005 C CA . ILE A 1 632 ? -5.312 6.403 -14.671 1.00 98.56 632 ILE A CA 1
ATOM 5006 C C . ILE A 1 632 ? -5.882 4.983 -14.770 1.00 98.56 632 ILE A C 1
ATOM 5008 O O . ILE A 1 632 ? -6.610 4.670 -15.709 1.00 98.56 632 ILE A O 1
ATOM 5012 N N . ASN A 1 633 ? -5.615 4.137 -13.776 1.00 98.75 633 ASN A N 1
ATOM 5013 C CA . ASN A 1 633 ? -6.090 2.752 -13.705 1.00 98.75 633 ASN A CA 1
ATOM 5014 C C . ASN A 1 633 ? -7.620 2.616 -13.706 1.00 98.75 633 ASN A C 1
ATOM 5016 O O . ASN A 1 633 ? -8.136 1.521 -13.923 1.00 98.75 633 ASN A O 1
ATOM 5020 N N . CYS A 1 634 ? -8.349 3.703 -13.440 1.00 98.69 634 CYS A N 1
ATOM 5021 C CA . CYS A 1 634 ? -9.808 3.726 -13.457 1.00 98.69 634 CYS A CA 1
ATOM 5022 C C . CYS A 1 634 ? -10.404 3.958 -14.857 1.00 98.69 634 CYS A C 1
ATOM 5024 O O . CYS A 1 634 ? -11.621 3.840 -15.024 1.00 98.69 634 CYS A O 1
ATOM 5026 N N . LEU A 1 635 ? -9.574 4.293 -15.853 1.00 98.44 635 LEU A N 1
ATOM 5027 C CA . LEU A 1 635 ? -9.998 4.472 -17.239 1.00 98.44 635 LEU A CA 1
ATOM 5028 C C . LEU A 1 635 ? -10.307 3.110 -17.886 1.00 98.44 635 LEU A C 1
ATOM 5030 O O . LEU A 1 635 ? -9.470 2.204 -17.798 1.00 98.44 635 LEU A O 1
ATOM 5034 N N . PRO A 1 636 ? -11.455 2.950 -18.573 1.00 97.62 636 PRO A N 1
ATOM 5035 C CA . PRO A 1 636 ? -11.718 1.804 -19.443 1.00 97.62 636 PRO A CA 1
ATOM 5036 C C . PRO A 1 636 ? -10.650 1.648 -20.534 1.00 97.62 636 PRO A C 1
ATOM 5038 O O . PRO A 1 636 ? -10.031 2.627 -20.955 1.00 97.62 636 PRO A O 1
ATOM 5041 N N . LEU A 1 637 ? -10.485 0.437 -21.068 1.00 95.88 637 LEU A N 1
ATOM 5042 C CA . LEU A 1 637 ? -9.458 0.078 -22.054 1.00 95.88 637 LEU A CA 1
ATOM 5043 C C . LEU A 1 637 ? -9.368 1.058 -23.239 1.00 95.88 637 LEU A C 1
ATOM 5045 O O . LEU A 1 637 ? -8.278 1.446 -23.655 1.00 95.88 637 LEU A O 1
ATOM 5049 N N . LYS A 1 638 ? -10.505 1.501 -23.784 1.00 95.44 638 LYS A N 1
ATOM 5050 C CA . LYS A 1 638 ? -10.519 2.462 -24.900 1.00 95.44 638 LYS A CA 1
ATOM 5051 C C . LYS A 1 638 ? -9.923 3.819 -24.502 1.00 95.44 638 LYS A C 1
ATOM 5053 O O . LYS A 1 638 ? -9.188 4.415 -25.286 1.00 95.44 638 LYS A O 1
ATOM 5058 N N . GLU A 1 639 ? -10.238 4.296 -23.303 1.00 97.44 639 GLU A N 1
ATOM 5059 C CA . GLU A 1 639 ? -9.804 5.596 -22.787 1.00 97.44 639 GLU A CA 1
ATOM 5060 C C . GLU A 1 639 ? -8.345 5.558 -22.330 1.00 97.44 639 GLU A C 1
ATOM 5062 O O . GLU A 1 639 ? -7.601 6.494 -22.616 1.00 97.44 639 GLU A O 1
ATOM 5067 N N . VAL A 1 640 ? -7.886 4.461 -21.713 1.00 97.19 640 VAL A N 1
ATOM 5068 C CA . VAL A 1 640 ? -6.475 4.332 -21.316 1.00 97.19 640 VAL A CA 1
ATOM 5069 C C . VAL A 1 640 ? -5.552 4.271 -22.538 1.00 97.19 640 VAL A C 1
ATOM 5071 O O . VAL A 1 640 ? -4.531 4.955 -22.567 1.00 97.19 640 VAL A O 1
ATOM 5074 N N . ILE A 1 641 ? -5.951 3.561 -23.604 1.00 95.12 641 ILE A N 1
ATOM 5075 C CA . ILE A 1 641 ? -5.233 3.557 -24.889 1.00 95.12 641 ILE A CA 1
ATOM 5076 C C . ILE A 1 641 ? -5.182 4.969 -25.489 1.00 95.12 641 ILE A C 1
ATOM 5078 O O . ILE A 1 641 ? -4.143 5.384 -25.999 1.00 95.12 641 ILE A O 1
ATOM 5082 N N . GLN A 1 642 ? -6.272 5.739 -25.408 1.00 94.44 642 GLN A N 1
ATOM 5083 C CA . GLN A 1 642 ? -6.278 7.135 -25.855 1.00 94.44 642 GLN A CA 1
ATOM 5084 C C . GLN A 1 642 ? -5.373 8.024 -24.992 1.00 94.44 642 GLN A C 1
ATOM 5086 O O . GLN A 1 642 ? -4.647 8.845 -25.545 1.00 94.44 642 GLN A O 1
ATOM 5091 N N . ALA A 1 643 ? -5.351 7.847 -23.669 1.00 94.06 643 ALA A N 1
ATOM 5092 C CA . ALA A 1 643 ? -4.488 8.605 -22.764 1.00 94.06 643 ALA A CA 1
ATOM 5093 C C . ALA A 1 643 ? -2.994 8.350 -23.048 1.00 94.06 643 ALA A C 1
ATOM 5095 O O . ALA A 1 643 ? -2.219 9.303 -23.184 1.00 94.06 643 ALA A O 1
ATOM 5096 N N . LEU A 1 644 ? -2.616 7.079 -23.237 1.00 93.44 644 LEU A N 1
ATOM 5097 C CA . LEU A 1 644 ? -1.284 6.669 -23.693 1.00 93.44 644 LEU A CA 1
ATOM 5098 C C . LEU A 1 644 ? -0.946 7.288 -25.056 1.00 93.44 644 LEU A C 1
ATOM 5100 O O . LEU A 1 644 ? 0.110 7.896 -25.218 1.00 93.44 644 LEU A O 1
ATOM 5104 N N . GLN A 1 645 ? -1.870 7.237 -26.021 1.00 84.94 645 GLN A N 1
ATOM 5105 C CA . GLN A 1 645 ? -1.673 7.837 -27.344 1.00 84.94 645 GLN A CA 1
ATOM 5106 C C . GLN A 1 645 ? -1.606 9.367 -27.332 1.00 84.94 645 GLN A C 1
ATOM 5108 O O . GLN A 1 645 ? -0.895 9.917 -28.162 1.00 84.94 645 GLN A O 1
ATOM 5113 N N . ILE A 1 646 ? -2.307 10.078 -26.444 1.00 76.56 646 ILE A N 1
ATOM 5114 C CA . ILE A 1 646 ? -2.247 11.550 -26.348 1.00 76.56 646 ILE A CA 1
ATOM 5115 C C . ILE A 1 646 ? -0.876 11.985 -25.833 1.00 76.56 646 ILE A C 1
ATOM 5117 O O . ILE A 1 646 ? -0.256 12.885 -26.404 1.00 76.56 646 ILE A O 1
ATOM 5121 N N . LYS A 1 647 ? -0.347 11.287 -24.826 1.00 67.56 647 LYS A N 1
ATOM 5122 C CA . LYS A 1 647 ? 1.053 11.426 -24.410 1.00 67.56 647 LYS A CA 1
ATOM 5123 C C . LYS A 1 647 ? 2.004 11.048 -25.550 1.00 67.56 647 LYS A C 1
ATOM 5125 O O . LYS A 1 647 ? 2.926 11.785 -25.880 1.00 67.56 647 LYS A O 1
ATOM 5130 N N . GLY A 1 648 ? 1.646 9.990 -26.274 1.00 56.28 648 GLY A N 1
ATOM 5131 C CA . GLY A 1 648 ? 2.175 9.587 -27.574 1.00 56.28 648 GLY A CA 1
ATOM 5132 C C . GLY A 1 648 ? 2.054 10.610 -28.718 1.00 56.28 648 GLY A C 1
ATOM 5133 O O . GLY A 1 648 ? 2.646 10.374 -29.768 1.00 56.28 648 GLY A O 1
ATOM 5134 N N . ARG A 1 649 ? 1.306 11.720 -28.577 1.00 46.31 649 ARG A N 1
ATOM 5135 C CA . ARG A 1 649 ? 0.916 12.605 -29.701 1.00 46.31 649 ARG A CA 1
ATOM 5136 C C . ARG A 1 649 ? 0.942 14.112 -29.441 1.00 46.31 649 ARG A C 1
ATOM 5138 O O . ARG A 1 649 ? 0.879 14.852 -30.419 1.00 46.31 649 ARG A O 1
ATOM 5145 N N . LYS A 1 650 ? 1.214 14.591 -28.217 1.00 49.41 650 LYS A N 1
ATOM 5146 C CA . LYS A 1 650 ? 1.843 15.926 -28.044 1.00 49.41 650 LYS A CA 1
ATOM 5147 C C . LYS A 1 650 ? 3.135 16.041 -28.896 1.00 49.41 650 LYS A C 1
ATOM 5149 O O . LYS A 1 650 ? 3.501 17.124 -29.339 1.00 49.41 650 LYS A O 1
ATOM 5154 N N . LYS A 1 651 ? 3.726 14.885 -29.238 1.00 50.34 651 LYS A N 1
ATOM 5155 C CA . LYS A 1 651 ? 4.848 14.579 -30.151 1.00 50.34 651 LYS A CA 1
ATOM 5156 C C . LYS A 1 651 ? 4.746 15.038 -31.629 1.00 50.34 651 LYS A C 1
ATOM 5158 O O . LYS A 1 651 ? 5.378 14.414 -32.478 1.00 50.34 651 LYS A O 1
ATOM 5163 N N . LYS A 1 652 ? 3.967 16.069 -31.990 1.00 39.53 652 LYS A N 1
ATOM 5164 C CA . LYS A 1 652 ? 3.971 16.622 -33.371 1.00 39.53 652 LYS A CA 1
ATOM 5165 C C . LYS A 1 652 ? 3.867 18.146 -33.512 1.00 39.53 652 LYS A C 1
ATOM 5167 O O . LYS A 1 652 ? 4.195 18.631 -34.583 1.00 39.53 652 LYS A O 1
ATOM 5172 N N . GLY A 1 653 ? 3.434 18.884 -32.486 1.00 36.78 653 GLY A N 1
ATOM 5173 C CA . GLY A 1 653 ? 3.146 20.328 -32.591 1.00 36.78 653 GLY A CA 1
ATOM 5174 C C . GLY A 1 653 ? 4.144 21.262 -31.900 1.00 36.78 653 GLY A C 1
ATOM 5175 O O . GLY A 1 653 ? 3.795 22.401 -31.626 1.00 36.78 653 GLY A O 1
ATOM 5176 N N . LEU A 1 654 ? 5.334 20.769 -31.535 1.00 37.72 654 LEU A N 1
ATOM 5177 C CA . LEU A 1 654 ? 6.383 21.546 -30.847 1.00 37.72 654 LEU A CA 1
ATOM 5178 C C . LEU A 1 654 ? 7.698 21.648 -31.644 1.00 37.72 654 LEU A C 1
ATOM 5180 O O . LEU A 1 654 ? 8.619 22.311 -31.192 1.00 37.72 654 LEU A O 1
ATOM 5184 N N . ASN A 1 655 ? 7.759 21.027 -32.829 1.00 36.97 655 ASN A N 1
ATOM 5185 C CA . ASN A 1 655 ? 8.863 21.115 -33.797 1.00 36.97 655 ASN A CA 1
ATOM 5186 C C . ASN A 1 655 ? 8.307 21.459 -35.199 1.00 36.97 655 ASN A C 1
ATOM 5188 O O . ASN A 1 655 ? 8.657 20.815 -36.190 1.00 36.97 655 ASN A O 1
ATOM 5192 N N . SER A 1 656 ? 7.376 22.416 -35.258 1.00 31.78 656 SER A N 1
ATOM 5193 C CA . SER A 1 656 ? 6.756 22.949 -36.481 1.00 31.78 656 SER A CA 1
ATOM 5194 C C . SER A 1 656 ? 6.642 24.462 -36.386 1.00 31.78 656 SER A C 1
ATOM 5196 O O . SER A 1 656 ? 5.990 24.884 -35.403 1.00 31.78 656 SER A O 1
#

InterPro domains:
  IPR002008 DNA polymerase family X, beta-like [PR00870] (112-129)
  IPR002008 DNA polymerase family X, beta-like [PR00870] (237-256)
  IPR002008 DNA polymerase family X, beta-like [PR00870] (372-389)
  IPR002054 DNA-directed DNA polymerase X [SM00483] (54-390)
  IPR002054 DNA-directed DNA polymerase X [cd00141] (58-389)
  IPR003141 Polymerase/histidinol phosphatase, N-terminal [SM00481] (414-493)
  IPR003583 Helix-hairpin-helix DNA-binding motif, class 1 [SM00278] (105-124)
  IPR003583 Helix-hairpin-helix DNA-binding motif, class 1 [SM00278] (145-164)
  IPR003583 Helix-hairpin-helix DNA-binding motif, class 1 [SM00278] (180-199)
  IPR004013 PHP domain [PF02811] (416-551)
  IPR010996 Crossover junction endonuclease MUS81-like, HHH domain [PF14716] (57-129)
  IPR016195 Polymerase/histidinol phosphatase-like [SSF89550] (416-638)
  IPR022312 DNA polymerase family X [PR00869] (236-250)
  IPR022312 DNA polymerase family X [PR00869] (250-258)
  IPR022312 DNA polymerase family X [PR00869] (371-389)
  IPR027421 DNA polymerase lambda lyase domain superfamily [G3DSA:1.10.150.110] (49-139)
  IPR027421 DNA polymerase lambda lyase domain superfamily [SSF47802] (58-138)
  IPR029398 DNA polymerase beta, thumb domain [PF14791] (307-390)
  IPR037160 DNA polymerase, thumb domain superfamily [G3DSA:3.30.210.10] (314-401)
  IPR043519 Nucleotidyltransferase superfamily [G3DSA:3.30.460.10] (211-313)